Protein AF-0000000073519054 (afdb_homodimer)

Secondary structure (DSSP, 8-state):
----------------------------------------------------------PPPTT--EE--TT-HHHHHHHHHHH-HHHHHHHTEEEEESHHHHHHHHHHHHHTT--S-SEEEEEEETTPPPPHHHHTS---EEEE-HHHHHHHH--S--TT--EEEEEEPPTTEEETTT-----GGGSSS--SEEEEEES---HHHHHHHHHHHHHTT-SEEEE-TTPPPTTSHHHHHHHTTHHHHS-EEE--HHHHHHHHHHHT-EEEE--TT-TTS----S-HHHHHHTTTS-EEEEEEBTTTBS-HHHHHHHHHHHHHHHHHH-/----------------------------------------------------------PPPTT--EE--TT-HHHHHHHHHHH-HHHHHHHTEEEEESHHHHHHHHHHHHHTT--S-SEEEEEEETTPPPPHHHHTS---EEEE-HHHHHHHH--S--TT--EEEEEEPPTTEEETTT-----GGGSSS--SEEEEEES---HHHHHHHHHHHHHTT-SEEEE-TTPPPTTSHHHHHHHTTHHHHS-EEE--HHHHHHHHHHHT-EEEE--TT-TTS----S-HHHHHHTTTS-EEEEEEBTTTBS-HHHHHHHHHHHHHHHHHH-

Radius of gyration: 32.35 Å; Cα contacts (8 Å, |Δi|>4): 1082; chains: 2; bounding box: 119×84×102 Å

InterPro domains:
  IPR001537 tRNA/rRNA methyltransferase, SpoU type [PF00588] (194-314)
  IPR029026 tRNA (guanine-N1-)-methyltransferase, N-terminal [G3DSA:3.40.1280.10] (189-319)
  IPR029028 Alpha/beta knot methyltransferases [SSF75217] (193-315)
  IPR029064 Ribosomal protein eL30-like superfamily [G3DSA:3.30.1330.30] (66-170)
  IPR029064 Ribosomal protein eL30-like superfamily [SSF55315] (67-164)
  IPR051259 Ribosomal RNA Methyltransferase [PTHR43191] (44-315)

Sequence (652 aa):
RTKTECKTENTMWFSSSLTQSSPLSLYKPNLHSSQSLTLPTKTPTARNAAGCSSTTPFILPSHVNSITSTSNPFVKHCVKLRNSSSYRHSHGSVLLVGSTPIREMYSFQESKDEKASRIDCLLLHENSQVPEDFVESGIRIVRVSSLVMKKLCGVQSTESIDAVSLVKIPSTFLNLEDDHCLDSSKWFPSAFRILVLDGIQDPGNLGTLLRSAVAFGWDGAFLLPGCCDPFNDKALRASRGASFQLPMVSGRWSHLQSLVDGLKMKILAGDPGSKDRPVSCLTYELAHSLIDMKLCLVLGSEGGGISEEAREVAELSSQALLGDLLRTKTECKTENTMWFSSSLTQSSPLSLYKPNLHSSQSLTLPTKTPTARNAAGCSSTTPFILPSHVNSITSTSNPFVKHCVKLRNSSSYRHSHGSVLLVGSTPIREMYSFQESKDEKASRIDCLLLHENSQVPEDFVESGIRIVRVSSLVMKKLCGVQSTESIDAVSLVKIPSTFLNLEDDHCLDSSKWFPSAFRILVLDGIQDPGNLGTLLRSAVAFGWDGAFLLPGCCDPFNDKALRASRGASFQLPMVSGRWSHLQSLVDGLKMKILAGDPGSKDRPVSCLTYELAHSLIDMKLCLVLGSEGGGISEEAREVAELSSQALLGDLL

Structure (mmCIF, N/CA/C/O backbone):
data_AF-0000000073519054-model_v1
#
loop_
_entity.id
_entity.type
_entity.pdbx_description
1 polymer 'tRNA/rRNA methyltransferase SpoU type domain-containing protein'
#
loop_
_atom_site.group_PDB
_atom_site.id
_atom_site.type_symbol
_atom_site.label_atom_id
_atom_site.label_alt_id
_atom_site.label_comp_id
_atom_site.label_asym_id
_atom_site.label_entity_id
_atom_site.label_seq_id
_atom_site.pdbx_PDB_ins_code
_atom_site.Cartn_x
_atom_site.Cartn_y
_atom_site.Cartn_z
_atom_site.occupancy
_atom_site.B_iso_or_equiv
_atom_site.auth_seq_id
_atom_site.auth_comp_id
_atom_site.auth_asym_id
_atom_site.auth_atom_id
_atom_site.pdbx_PDB_model_num
ATOM 1 N N . ARG A 1 1 ? -23.438 38.25 -63.344 1 18.97 1 ARG A N 1
ATOM 2 C CA . ARG A 1 1 ? -24.172 38.969 -62.312 1 18.97 1 ARG A CA 1
ATOM 3 C C . ARG A 1 1 ? -24.984 38 -61.438 1 18.97 1 ARG A C 1
ATOM 5 O O . ARG A 1 1 ? -25.359 38.344 -60.344 1 18.97 1 ARG A O 1
ATOM 12 N N . THR A 1 2 ? -25.5 36.906 -62 1 19.11 2 THR A N 1
ATOM 13 C CA . THR A 1 2 ? -26.797 36.281 -61.75 1 19.11 2 THR A CA 1
ATOM 14 C C . THR A 1 2 ? -26.781 35.5 -60.438 1 19.11 2 THR A C 1
ATOM 16 O O . THR A 1 2 ? -25.922 34.625 -60.25 1 19.11 2 THR A O 1
ATOM 19 N N . LYS A 1 3 ? -27.531 35.969 -59.375 1 21.84 3 LYS A N 1
ATOM 20 C CA . LYS A 1 3 ? -27.875 36 -57.938 1 21.84 3 LYS A CA 1
ATOM 21 C C . LYS A 1 3 ? -28.531 34.688 -57.531 1 21.84 3 LYS A C 1
ATOM 23 O O . LYS A 1 3 ? -29.734 34.5 -57.656 1 21.84 3 LYS A O 1
ATOM 28 N N . THR A 1 4 ? -28.031 33.5 -57.969 1 22 4 THR A N 1
ATOM 29 C CA . THR A 1 4 ? -28.828 32.281 -57.906 1 22 4 THR A CA 1
ATOM 30 C C . THR A 1 4 ? -29.219 31.969 -56.469 1 22 4 THR A C 1
ATOM 32 O O . THR A 1 4 ? -28.359 31.859 -55.594 1 22 4 THR A O 1
ATOM 35 N N . GLU A 1 5 ? -30.484 32.125 -56.094 1 20.3 5 GLU A N 1
ATOM 36 C CA . GLU A 1 5 ? -31.422 32.156 -54.969 1 20.3 5 GLU A CA 1
ATOM 37 C C . GLU A 1 5 ? -31.312 30.891 -54.156 1 20.3 5 GLU A C 1
ATOM 39 O O . GLU A 1 5 ? -31 29.812 -54.688 1 20.3 5 GLU A O 1
ATOM 44 N N . CYS A 1 6 ? -31.266 31.016 -52.781 1 20.48 6 CYS A N 1
ATOM 45 C CA . CYS A 1 6 ? -31.047 30.469 -51.438 1 20.48 6 CYS A CA 1
ATOM 46 C C . CYS A 1 6 ? -32.156 29.484 -51.062 1 20.48 6 CYS A C 1
ATOM 48 O O . CYS A 1 6 ? -33.281 29.891 -50.812 1 20.48 6 CYS A O 1
ATOM 50 N N . LYS A 1 7 ? -32.312 28.344 -51.844 1 19.34 7 LYS A N 1
ATOM 51 C CA . LYS A 1 7 ? -33.438 27.438 -51.75 1 19.34 7 LYS A CA 1
ATOM 52 C C . LYS A 1 7 ? -33.656 26.953 -50.312 1 19.34 7 LYS A C 1
ATOM 54 O O . LYS A 1 7 ? -32.781 26.328 -49.719 1 19.34 7 LYS A O 1
ATOM 59 N N . THR A 1 8 ? -34.469 27.625 -49.469 1 19.45 8 THR A N 1
ATOM 60 C CA . THR A 1 8 ? -34.844 27.625 -48.062 1 19.45 8 THR A CA 1
ATOM 61 C C . THR A 1 8 ? -35.562 26.312 -47.688 1 19.45 8 THR A C 1
ATOM 63 O O . THR A 1 8 ? -36.062 26.172 -46.562 1 19.45 8 THR A O 1
ATOM 66 N N . GLU A 1 9 ? -35.438 25.234 -48.5 1 19.06 9 GLU A N 1
ATOM 67 C CA . GLU A 1 9 ? -36.531 24.266 -48.344 1 19.06 9 GLU A CA 1
ATOM 68 C C . GLU A 1 9 ? -36.625 23.75 -46.938 1 19.06 9 GLU A C 1
ATOM 70 O O . GLU A 1 9 ? -35.625 23.359 -46.312 1 19.06 9 GLU A O 1
ATOM 75 N N . ASN A 1 10 ? -37.719 24.109 -46.188 1 19.17 10 ASN A N 1
ATOM 76 C CA . ASN A 1 10 ? -38.375 24.016 -44.875 1 19.17 10 ASN A CA 1
ATOM 77 C C . ASN A 1 10 ? -38.594 22.562 -44.469 1 19.17 10 ASN A C 1
ATOM 79 O O . ASN A 1 10 ? -39.375 21.859 -45.094 1 19.17 10 ASN A O 1
ATOM 83 N N . THR A 1 11 ? -37.625 21.766 -44.094 1 18.67 11 THR A N 1
ATOM 84 C CA . THR A 1 11 ? -37.656 20.328 -43.781 1 18.67 11 THR A CA 1
ATOM 85 C C . THR A 1 11 ? -38.594 20.047 -42.625 1 18.67 11 THR A C 1
ATOM 87 O O . THR A 1 11 ? -38.312 20.422 -41.469 1 18.67 11 THR A O 1
ATOM 90 N N . MET A 1 12 ? -39.938 20.25 -42.812 1 19.62 12 MET A N 1
ATOM 91 C CA . MET A 1 12 ? -40.969 20.094 -41.781 1 19.62 12 MET A CA 1
ATOM 92 C C . MET A 1 12 ? -40.875 18.719 -41.156 1 19.62 12 MET A C 1
ATOM 94 O O . MET A 1 12 ? -40.875 17.688 -41.844 1 19.62 12 MET A O 1
ATOM 98 N N . TRP A 1 13 ? -40.344 18.656 -39.938 1 17.64 13 TRP A N 1
ATOM 99 C CA . TRP A 1 13 ? -40.031 17.578 -39 1 17.64 13 TRP A CA 1
ATOM 100 C C . TRP A 1 13 ? -41.25 16.719 -38.719 1 17.64 13 TRP A C 1
ATOM 102 O O . TRP A 1 13 ? -42.375 17.172 -38.875 1 17.64 13 TRP A O 1
ATOM 112 N N . PHE A 1 14 ? -41.031 15.531 -38.094 1 18.42 14 PHE A N 1
ATOM 113 C CA . PHE A 1 14 ? -41.438 14.133 -37.969 1 18.42 14 PHE A CA 1
ATOM 114 C C . PHE A 1 14 ? -42.531 13.984 -36.938 1 18.42 14 PHE A C 1
ATOM 116 O O . PHE A 1 14 ? -42.312 14.078 -35.719 1 18.42 14 PHE A O 1
ATOM 123 N N . SER A 1 15 ? -43.75 14.602 -37.031 1 19.83 15 SER A N 1
ATOM 124 C CA . SER A 1 15 ? -44.719 14.625 -35.938 1 19.83 15 SER A CA 1
ATOM 125 C C . SER A 1 15 ? -45.281 13.234 -35.656 1 19.83 15 SER A C 1
ATOM 127 O O . SER A 1 15 ? -46.188 12.781 -36.344 1 19.83 15 SER A O 1
ATOM 129 N N . SER A 1 16 ? -44.438 12.203 -35.562 1 18.16 16 SER A N 1
ATOM 130 C CA . SER A 1 16 ? -45.062 10.883 -35.562 1 18.16 16 SER A CA 1
ATOM 131 C C . SER A 1 16 ? -46.031 10.742 -34.406 1 18.16 16 SER A C 1
ATOM 133 O O . SER A 1 16 ? -45.844 11.359 -33.344 1 18.16 16 SER A O 1
ATOM 135 N N . SER A 1 17 ? -47.156 10.008 -34.531 1 20.03 17 SER A N 1
ATOM 136 C CA . SER A 1 17 ? -48.531 9.727 -34.125 1 20.03 17 SER A CA 1
ATOM 137 C C . SER A 1 17 ? -48.562 8.812 -32.906 1 20.03 17 SER A C 1
ATOM 139 O O . SER A 1 17 ? -49.594 8.188 -32.625 1 20.03 17 SER A O 1
ATOM 141 N N . LEU A 1 18 ? -47.781 8.984 -31.875 1 19.52 18 LEU A N 1
ATOM 142 C CA . LEU A 1 18 ? -47.75 7.879 -30.938 1 19.52 18 LEU A CA 1
ATOM 143 C C . LEU A 1 18 ? -49.125 7.645 -30.328 1 19.52 18 LEU A C 1
ATOM 145 O O . LEU A 1 18 ? -49.75 8.562 -29.766 1 19.52 18 LEU A O 1
ATOM 149 N N . THR A 1 19 ? -49.719 6.605 -30.75 1 17.44 19 THR A N 1
ATOM 150 C CA . THR A 1 19 ? -51.094 6.168 -30.594 1 17.44 19 THR A CA 1
ATOM 151 C C . THR A 1 19 ? -51.469 6.043 -29.125 1 17.44 19 THR A C 1
ATOM 153 O O . THR A 1 19 ? -52.406 6.684 -28.656 1 17.44 19 THR A O 1
ATOM 156 N N . GLN A 1 20 ? -51.844 4.797 -28.625 1 17.41 20 GLN A N 1
ATOM 157 C CA . GLN A 1 20 ? -53.219 4.387 -28.328 1 17.41 20 GLN A CA 1
ATOM 158 C C . GLN A 1 20 ? -53.469 4.387 -26.812 1 17.41 20 GLN A C 1
ATOM 160 O O . GLN A 1 20 ? -54.531 4.793 -26.359 1 17.41 20 GLN A O 1
ATOM 165 N N . SER A 1 21 ? -52.531 3.826 -25.984 1 19.16 21 SER A N 1
ATOM 166 C CA . SER A 1 21 ? -53.062 2.768 -25.125 1 19.16 21 SER A CA 1
ATOM 167 C C . SER A 1 21 ? -53.969 3.338 -24.047 1 19.16 21 SER A C 1
ATOM 169 O O . SER A 1 21 ? -53.875 4.516 -23.703 1 19.16 21 SER A O 1
ATOM 171 N N . SER A 1 22 ? -54.75 2.352 -23.406 1 19.61 22 SER A N 1
ATOM 172 C CA . SER A 1 22 ? -56.062 2.182 -22.781 1 19.61 22 SER A CA 1
ATOM 173 C C . SER A 1 22 ? -56.094 2.82 -21.406 1 19.61 22 SER A C 1
ATOM 175 O O . SER A 1 22 ? -55.062 3.035 -20.781 1 19.61 22 SER A O 1
ATOM 177 N N . PRO A 1 23 ? -57.344 2.932 -20.859 1 19.69 23 PRO A N 1
ATOM 178 C CA . PRO A 1 23 ? -58.062 3.84 -19.969 1 19.69 23 PRO A CA 1
ATOM 179 C C . PRO A 1 23 ? -57.812 3.533 -18.484 1 19.69 23 PRO A C 1
ATOM 181 O O . PRO A 1 23 ? -58.438 4.148 -17.625 1 19.69 23 PRO A O 1
ATOM 184 N N . LEU A 1 24 ? -56.719 2.82 -18.109 1 20.47 24 LEU A N 1
ATOM 185 C CA . LEU A 1 24 ? -57 2.045 -16.906 1 20.47 24 LEU A CA 1
ATOM 186 C C . LEU A 1 24 ? -57.5 2.949 -15.781 1 20.47 24 LEU A C 1
ATOM 188 O O . LEU A 1 24 ? -57 4.051 -15.594 1 20.47 24 LEU A O 1
ATOM 192 N N . SER A 1 25 ? -58.719 2.613 -15.305 1 19.31 25 SER A N 1
ATOM 193 C CA . SER A 1 25 ? -59.688 3.182 -14.383 1 19.31 25 SER A CA 1
ATOM 194 C C . SER A 1 25 ? -59.094 3.432 -13.016 1 19.31 25 SER A C 1
ATOM 196 O O . SER A 1 25 ? -58.438 2.549 -12.445 1 19.31 25 SER A O 1
ATOM 198 N N . LEU A 1 26 ? -58.906 4.648 -12.641 1 19.14 26 LEU A N 1
ATOM 199 C CA . LEU A 1 26 ? -58.312 5.316 -11.477 1 19.14 26 LEU A CA 1
ATOM 200 C C . LEU A 1 26 ? -59.094 4.949 -10.203 1 19.14 26 LEU A C 1
ATOM 202 O O . LEU A 1 26 ? -60.281 5.234 -10.086 1 19.14 26 LEU A O 1
ATOM 206 N N . TYR A 1 27 ? -58.75 3.723 -9.711 1 19.42 27 TYR A N 1
ATOM 207 C CA . TYR A 1 27 ? -59.344 3.215 -8.477 1 19.42 27 TYR A CA 1
ATOM 208 C C . TYR A 1 27 ? -59.469 4.32 -7.434 1 19.42 27 TYR A C 1
ATOM 210 O O . TYR A 1 27 ? -58.719 5.297 -7.469 1 19.42 27 TYR A O 1
ATOM 218 N N . LYS A 1 28 ? -60.5 3.982 -6.516 1 19.34 28 LYS A N 1
ATOM 219 C CA . LYS A 1 28 ? -61.375 4.617 -5.535 1 19.34 28 LYS A CA 1
ATOM 220 C C . LYS A 1 28 ? -60.562 5.211 -4.383 1 19.34 28 LYS A C 1
ATOM 222 O O . LYS A 1 28 ? -59.812 4.504 -3.717 1 19.34 28 LYS A O 1
ATOM 227 N N . PRO A 1 29 ? -60.344 6.453 -4.324 1 20.53 29 PRO A N 1
ATOM 228 C CA . PRO A 1 29 ? -59.531 7.148 -3.332 1 20.53 29 PRO A CA 1
ATOM 229 C C . PRO A 1 29 ? -60.125 7.09 -1.927 1 20.53 29 PRO A C 1
ATOM 231 O O . PRO A 1 29 ? -59.594 7.715 -1.003 1 20.53 29 PRO A O 1
ATOM 234 N N . ASN A 1 30 ? -60.812 5.883 -1.589 1 20.25 30 ASN A N 1
ATOM 235 C CA . ASN A 1 30 ? -61.625 6.234 -0.426 1 20.25 30 ASN A CA 1
ATOM 236 C C . ASN A 1 30 ? -60.781 6.941 0.64 1 20.25 30 ASN A C 1
ATOM 238 O O . ASN A 1 30 ? -59.656 6.539 0.917 1 20.25 30 ASN A O 1
ATOM 242 N N . LEU A 1 31 ? -61.25 8.109 1.009 1 21.56 31 LEU A N 1
ATOM 243 C CA . LEU A 1 31 ? -60.812 9.234 1.831 1 21.56 31 LEU A CA 1
ATOM 244 C C . LEU A 1 31 ? -60.75 8.836 3.303 1 21.56 31 LEU A C 1
ATOM 246 O O . LEU A 1 31 ? -61.656 9.156 4.07 1 21.56 31 LEU A O 1
ATOM 250 N N . HIS A 1 32 ? -60.5 7.496 3.627 1 20.72 32 HIS A N 1
ATOM 251 C CA . HIS A 1 32 ? -60.812 7.34 5.043 1 20.72 32 HIS A CA 1
ATOM 252 C C . HIS A 1 32 ? -60.188 8.469 5.867 1 20.72 32 HIS A C 1
ATOM 254 O O . HIS A 1 32 ? -59.219 9.086 5.457 1 20.72 32 HIS A O 1
ATOM 260 N N . SER A 1 33 ? -60.969 8.797 6.965 1 21 33 SER A N 1
ATOM 261 C CA . SER A 1 33 ? -61.062 9.82 7.996 1 21 33 SER A CA 1
ATOM 262 C C . SER A 1 33 ? -59.781 9.945 8.773 1 21 33 SER A C 1
ATOM 264 O O . SER A 1 33 ? -59.156 8.945 9.109 1 21 33 SER A O 1
ATOM 266 N N . SER A 1 34 ? -59.094 11.016 8.602 1 21.97 34 SER A N 1
ATOM 267 C CA . SER A 1 34 ? -57.844 11.547 9.117 1 21.97 34 SER A CA 1
ATOM 268 C C . SER A 1 34 ? -57.875 11.641 10.641 1 21.97 34 SER A C 1
ATOM 270 O O . SER A 1 34 ? -58.469 12.562 11.203 1 21.97 34 SER A O 1
ATOM 272 N N . GLN A 1 35 ? -58.406 10.492 11.32 1 21.88 35 GLN A N 1
ATOM 273 C CA . GLN A 1 35 ? -58.438 10.797 12.742 1 21.88 35 GLN A CA 1
ATOM 274 C C . GLN A 1 35 ? -57.125 11.422 13.203 1 21.88 35 GLN A C 1
ATOM 276 O O . GLN A 1 35 ? -56.031 10.922 12.859 1 21.88 35 GLN A O 1
ATOM 281 N N . SER A 1 36 ? -57.219 12.68 13.469 1 21.56 36 SER A N 1
ATOM 282 C CA . SER A 1 36 ? -56.219 13.641 13.906 1 21.56 36 SER A CA 1
ATOM 283 C C . SER A 1 36 ? -55.5 13.164 15.172 1 21.56 36 SER A C 1
ATOM 285 O O . SER A 1 36 ? -56.125 13.125 16.25 1 21.56 36 SER A O 1
ATOM 287 N N . LEU A 1 37 ? -55.062 11.867 15.164 1 23.44 37 LEU A N 1
ATOM 288 C CA . LEU A 1 37 ? -54.469 11.523 16.453 1 23.44 37 LEU A CA 1
ATOM 289 C C . LEU A 1 37 ? -53.5 12.602 16.906 1 23.44 37 LEU A C 1
ATOM 291 O O . LEU A 1 37 ? -52.562 12.961 16.156 1 23.44 37 LEU A O 1
ATOM 295 N N . THR A 1 38 ? -54.031 13.461 17.719 1 22.7 38 THR A N 1
ATOM 296 C CA . THR A 1 38 ? -53.312 14.539 18.391 1 22.7 38 THR A CA 1
ATOM 297 C C . THR A 1 38 ? -52.094 14 19.141 1 22.7 38 THR A C 1
ATOM 299 O O . THR A 1 38 ? -52.25 13.281 20.141 1 22.7 38 THR A O 1
ATOM 302 N N . LEU A 1 39 ? -51.281 13.281 18.469 1 25.09 39 LEU A N 1
ATOM 303 C CA . LEU A 1 39 ? -50.188 12.805 19.328 1 25.09 39 LEU A CA 1
ATOM 304 C C . LEU A 1 39 ? -49.594 13.945 20.141 1 25.09 39 LEU A C 1
ATOM 306 O O . LEU A 1 39 ? -49.375 15.031 19.609 1 25.09 39 LEU A O 1
ATOM 310 N N . PRO A 1 40 ? -49.812 13.906 21.469 1 24.89 40 PRO A N 1
ATOM 311 C CA . PRO A 1 40 ? -49.25 14.977 22.297 1 24.89 40 PRO A CA 1
ATOM 312 C C . PRO A 1 40 ? -47.781 15.219 22.016 1 24.89 40 PRO A C 1
ATOM 314 O O . PRO A 1 40 ? -47.062 14.281 21.656 1 24.89 40 PRO A O 1
ATOM 317 N N . THR A 1 41 ? -47.531 16.328 21.375 1 22.94 41 THR A N 1
ATOM 318 C CA . THR A 1 41 ? -46.188 16.797 21.078 1 22.94 41 THR A CA 1
ATOM 319 C C . THR A 1 41 ? -45.281 16.75 22.312 1 22.94 41 THR A C 1
ATOM 321 O O . THR A 1 41 ? -45.469 17.547 23.25 1 22.94 41 THR A O 1
ATOM 324 N N . LYS A 1 42 ? -45.125 15.57 22.938 1 27.86 42 LYS A N 1
ATOM 325 C CA . LYS A 1 42 ? -44.156 15.695 24.016 1 27.86 42 LYS A CA 1
ATOM 326 C C . LYS A 1 42 ? -42.969 16.547 23.578 1 27.86 42 LYS A C 1
ATOM 328 O O . LYS A 1 42 ? -42.344 16.281 22.531 1 27.86 42 LYS A O 1
ATOM 333 N N . THR A 1 43 ? -43 17.766 23.922 1 23.64 43 THR A N 1
ATOM 334 C CA . THR A 1 43 ? -41.906 18.688 23.703 1 23.64 43 THR A CA 1
ATOM 335 C C . THR A 1 43 ? -40.562 18.016 24.016 1 23.64 43 THR A C 1
ATOM 337 O O . THR A 1 43 ? -40.375 17.469 25.109 1 23.64 43 THR A O 1
ATOM 340 N N . PRO A 1 44 ? -39.938 17.375 22.969 1 28.08 44 PRO A N 1
ATOM 341 C CA . PRO A 1 44 ? -38.656 16.812 23.391 1 28.08 44 PRO A CA 1
ATOM 342 C C . PRO A 1 44 ? -37.875 17.719 24.328 1 28.08 44 PRO A C 1
ATOM 344 O O . PRO A 1 44 ? -37.875 18.938 24.156 1 28.08 44 PRO A O 1
ATOM 347 N N . THR A 1 45 ? -38.031 17.469 25.594 1 28.73 45 THR A N 1
ATOM 348 C CA . THR A 1 45 ? -37.094 18.188 26.469 1 28.73 45 THR A CA 1
ATOM 349 C C . THR A 1 45 ? -35.719 18.281 25.844 1 28.73 45 THR A C 1
ATOM 351 O O . THR A 1 45 ? -35.219 17.297 25.266 1 28.73 45 THR A O 1
ATOM 354 N N . ALA A 1 46 ? -35.25 19.469 25.656 1 23.8 46 ALA A N 1
ATOM 355 C CA . ALA A 1 46 ? -33.906 19.797 25.172 1 23.8 46 ALA A CA 1
ATOM 356 C C . ALA A 1 46 ? -32.875 18.812 25.719 1 23.8 46 ALA A C 1
ATOM 358 O O . ALA A 1 46 ? -32.688 18.719 26.938 1 23.8 46 ALA A O 1
ATOM 359 N N . ARG A 1 47 ? -32.844 17.578 25.234 1 29.08 47 ARG A N 1
ATOM 360 C CA . ARG A 1 47 ? -31.625 16.891 25.578 1 29.08 47 ARG A CA 1
ATOM 361 C C . ARG A 1 47 ? -30.453 17.859 25.719 1 29.08 47 ARG A C 1
ATOM 363 O O . ARG A 1 47 ? -30.266 18.734 24.875 1 29.08 47 ARG A O 1
ATOM 370 N N . ASN A 1 48 ? -30.125 18.188 26.891 1 26.02 48 ASN A N 1
ATOM 371 C CA . ASN A 1 48 ? -28.906 18.922 27.203 1 26.02 48 ASN A CA 1
ATOM 372 C C . ASN A 1 48 ? -27.797 18.609 26.219 1 26.02 48 ASN A C 1
ATOM 374 O O . ASN A 1 48 ? -27.516 17.438 25.938 1 26.02 48 ASN A O 1
ATOM 378 N N . ALA A 1 49 ? -27.594 19.453 25.172 1 29.38 49 ALA A N 1
ATOM 379 C CA . ALA A 1 49 ? -26.359 19.469 24.406 1 29.38 49 ALA A CA 1
ATOM 380 C C . ALA A 1 49 ? -25.172 18.984 25.25 1 29.38 49 ALA A C 1
ATOM 382 O O . ALA A 1 49 ? -24.891 19.547 26.297 1 29.38 49 ALA A O 1
ATOM 383 N N . ALA A 1 50 ? -24.984 17.719 25.328 1 34.16 50 ALA A N 1
ATOM 384 C CA . ALA A 1 50 ? -23.672 17.281 25.812 1 34.16 50 ALA A CA 1
ATOM 385 C C . ALA A 1 50 ? -22.609 18.344 25.594 1 34.16 50 ALA A C 1
ATOM 387 O O . ALA A 1 50 ? -22.562 18.953 24.516 1 34.16 50 ALA A O 1
ATOM 388 N N . GLY A 1 51 ? -22.234 19.062 26.609 1 30.41 51 GLY A N 1
ATOM 389 C CA . GLY A 1 51 ? -21.109 19.984 26.641 1 30.41 51 GLY A CA 1
ATOM 390 C C . GLY A 1 51 ? -20.031 19.609 25.641 1 30.41 51 GLY A C 1
ATOM 391 O O . GLY A 1 51 ? -19.531 18.484 25.641 1 30.41 51 GLY A O 1
ATOM 392 N N . CYS A 1 52 ? -20.172 20.016 24.422 1 34.28 52 CYS A N 1
ATOM 393 C CA . CYS A 1 52 ? -18.922 20.109 23.688 1 34.28 52 CYS A CA 1
ATOM 394 C C . CYS A 1 52 ? -17.766 20.422 24.625 1 34.28 52 CYS A C 1
ATOM 396 O O . CYS A 1 52 ? -17.672 21.531 25.156 1 34.28 52 CYS A O 1
ATOM 398 N N . SER A 1 53 ? -17.562 19.688 25.688 1 36.5 53 SER A N 1
ATOM 399 C CA . SER A 1 53 ? -16.312 20 26.359 1 36.5 53 SER A CA 1
ATOM 400 C C . SER A 1 53 ? -15.297 20.594 25.391 1 36.5 53 SER A C 1
ATOM 402 O O . SER A 1 53 ? -14.875 19.938 24.438 1 36.5 53 SER A O 1
ATOM 404 N N . SER A 1 54 ? -15.484 21.781 24.938 1 41.53 54 SER A N 1
ATOM 405 C CA . SER A 1 54 ? -14.414 22.562 24.297 1 41.53 54 SER A CA 1
ATOM 406 C C . SER A 1 54 ? -13.047 22.172 24.859 1 41.53 54 SER A C 1
ATOM 408 O O . SER A 1 54 ? -12.695 22.547 25.984 1 41.53 54 SER A O 1
ATOM 410 N N . THR A 1 55 ? -12.68 21 24.812 1 50.41 55 THR A N 1
ATOM 411 C CA . THR A 1 55 ? -11.328 20.688 25.266 1 50.41 55 THR A CA 1
ATOM 412 C C . THR A 1 55 ? -10.359 21.797 24.891 1 50.41 55 THR A C 1
ATOM 414 O O . THR A 1 55 ? -10.242 22.141 23.703 1 50.41 55 THR A O 1
ATOM 417 N N . THR A 1 56 ? -10.164 22.75 25.766 1 53.06 56 THR A N 1
ATOM 418 C CA . THR A 1 56 ? -9.148 23.797 25.688 1 53.06 56 THR A CA 1
ATOM 419 C C . THR A 1 56 ? -7.883 23.266 25.016 1 53.06 56 THR A C 1
ATOM 421 O O . THR A 1 56 ? -7.395 22.188 25.375 1 53.06 56 THR A O 1
ATOM 424 N N . PRO A 1 57 ? -7.562 23.859 23.828 1 64.31 57 PRO A N 1
ATOM 425 C CA . PRO A 1 57 ? -6.289 23.484 23.219 1 64.31 57 PRO A CA 1
ATOM 426 C C . PRO A 1 57 ? -5.129 23.484 24.203 1 64.31 57 PRO A C 1
ATOM 428 O O . PRO A 1 57 ? -5.035 24.391 25.047 1 64.31 57 PRO A O 1
ATOM 431 N N . PHE A 1 58 ? -4.703 22.344 24.578 1 75.19 58 PHE A N 1
ATOM 432 C CA . PHE A 1 58 ? -3.494 22.281 25.391 1 75.19 58 PHE A CA 1
ATOM 433 C C . PHE A 1 58 ? -2.338 22.984 24.688 1 75.19 58 PHE A C 1
ATOM 435 O O . PHE A 1 58 ? -1.924 22.578 23.609 1 75.19 58 PHE A O 1
ATOM 442 N N . ILE A 1 59 ? -2.109 24.172 25.062 1 74.94 59 ILE A N 1
ATOM 443 C CA . ILE A 1 59 ? -1.031 24.953 24.453 1 74.94 59 ILE A CA 1
ATOM 444 C C . ILE A 1 59 ? 0.173 24.969 25.391 1 74.94 59 ILE A C 1
ATOM 446 O O . ILE A 1 59 ? 0.03 25.234 26.594 1 74.94 59 ILE A O 1
ATOM 450 N N . LEU A 1 60 ? 1.246 24.547 24.906 1 84.25 60 LEU A N 1
ATOM 451 C CA . LEU A 1 60 ? 2.496 24.688 25.641 1 84.25 60 LEU A CA 1
ATOM 452 C C . LEU A 1 60 ? 2.861 26.156 25.812 1 84.25 60 LEU A C 1
ATOM 454 O O . LEU A 1 60 ? 2.93 26.906 24.828 1 84.25 60 LEU A O 1
ATOM 458 N N . PRO A 1 61 ? 3.094 26.547 27.031 1 84.38 61 PRO A N 1
ATOM 459 C CA . PRO A 1 61 ? 3.447 27.953 27.234 1 84.38 61 PRO A CA 1
ATOM 460 C C . PRO A 1 61 ? 4.641 28.391 26.375 1 84.38 61 PRO A C 1
ATOM 462 O O . PRO A 1 61 ? 5.574 27.609 26.172 1 84.38 61 PRO A O 1
ATOM 465 N N . SER A 1 62 ? 4.609 29.609 25.875 1 84.31 62 SER A N 1
ATOM 466 C CA . SER A 1 62 ? 5.566 30.125 24.906 1 84.31 62 SER A CA 1
ATOM 467 C C . SER A 1 62 ? 6.977 30.172 25.484 1 84.31 62 SER A C 1
ATOM 469 O O . SER A 1 62 ? 7.961 30.109 24.75 1 84.31 62 SER A O 1
ATOM 471 N N . HIS A 1 63 ? 7.086 30.188 26.797 1 86.81 63 HIS A N 1
ATOM 472 C CA . HIS A 1 63 ? 8.398 30.359 27.422 1 86.81 63 HIS A CA 1
ATOM 473 C C . HIS A 1 63 ? 9.102 29 27.594 1 86.81 63 HIS A C 1
ATOM 475 O O . HIS A 1 63 ? 10.297 28.953 27.859 1 86.81 63 HIS A O 1
ATOM 481 N N . VAL A 1 64 ? 8.398 27.953 27.422 1 89.5 64 VAL A N 1
ATOM 482 C CA . VAL A 1 64 ? 8.984 26.641 27.609 1 89.5 64 VAL A CA 1
ATOM 483 C C . VAL A 1 64 ? 9.805 26.25 26.375 1 89.5 64 VAL A C 1
ATOM 485 O O . VAL A 1 64 ? 9.258 26.109 25.281 1 89.5 64 VAL A O 1
ATOM 488 N N . ASN A 1 65 ? 11.094 26.031 26.609 1 92.38 65 ASN A N 1
ATOM 489 C CA . ASN A 1 65 ? 11.969 25.703 25.484 1 92.38 65 ASN A CA 1
ATOM 490 C C . ASN A 1 65 ? 12.578 24.312 25.641 1 92.38 65 ASN A C 1
ATOM 492 O O . ASN A 1 65 ? 13.258 23.828 24.734 1 92.38 65 ASN A O 1
ATOM 496 N N . SER A 1 66 ? 12.328 23.75 26.844 1 95 66 SER A N 1
ATOM 497 C CA . SER A 1 66 ? 12.852 22.406 27.078 1 95 66 SER A CA 1
ATOM 498 C C . SER A 1 66 ? 11.953 21.625 28.031 1 95 66 SER A C 1
ATOM 500 O O . SER A 1 66 ? 11.336 22.203 28.938 1 95 66 SER A O 1
ATOM 502 N N . ILE A 1 67 ? 11.852 20.375 27.766 1 95.94 67 ILE A N 1
ATOM 503 C CA . ILE A 1 67 ? 11.094 19.469 28.625 1 95.94 67 ILE A CA 1
ATOM 504 C C . ILE A 1 67 ? 11.93 18.234 28.938 1 95.94 67 ILE A C 1
ATOM 506 O O . ILE A 1 67 ? 12.375 17.531 28.031 1 95.94 67 ILE A O 1
ATOM 510 N N . THR A 1 68 ? 12.125 17.906 30.203 1 95.06 68 THR A N 1
ATOM 511 C CA . THR A 1 68 ? 12.977 16.781 30.578 1 95.06 68 THR A CA 1
ATOM 512 C C . THR A 1 68 ? 12.188 15.734 31.359 1 95.06 68 THR A C 1
ATOM 514 O O . THR A 1 68 ? 12.641 14.594 31.5 1 95.06 68 THR A O 1
ATOM 517 N N . SER A 1 69 ? 11.039 16.109 31.797 1 94.38 69 SER A N 1
ATOM 518 C CA . SER A 1 69 ? 10.266 15.203 32.656 1 94.38 69 SER A CA 1
ATOM 519 C C . SER A 1 69 ? 9.164 14.523 31.844 1 94.38 69 SER A C 1
ATOM 521 O O . SER A 1 69 ? 8.383 15.188 31.156 1 94.38 69 SER A O 1
ATOM 523 N N . THR A 1 70 ? 9.039 13.172 32.031 1 93.75 70 THR A N 1
ATOM 524 C CA . THR A 1 70 ? 8 12.398 31.375 1 93.75 70 THR A CA 1
ATOM 525 C C . THR A 1 70 ? 6.637 12.672 32 1 93.75 70 THR A C 1
ATOM 527 O O . THR A 1 70 ? 5.602 12.336 31.422 1 93.75 70 THR A O 1
ATOM 530 N N . SER A 1 71 ? 6.637 13.281 33.156 1 93.88 71 SER A N 1
ATOM 531 C CA . SER A 1 71 ? 5.391 13.547 33.875 1 93.88 71 SER A CA 1
ATOM 532 C C . SER A 1 71 ? 4.816 14.906 33.5 1 93.88 71 SER A C 1
ATOM 534 O O . SER A 1 71 ? 3.723 15.273 33.938 1 93.88 71 SER A O 1
ATOM 536 N N . ASN A 1 72 ? 5.566 15.648 32.719 1 93.94 72 ASN A N 1
ATOM 537 C CA . ASN A 1 72 ? 5.074 16.938 32.219 1 93.94 72 ASN A CA 1
ATOM 538 C C . ASN A 1 72 ? 3.707 16.797 31.562 1 93.94 72 ASN A C 1
ATOM 540 O O . ASN A 1 72 ? 3.494 15.891 30.75 1 93.94 72 ASN A O 1
ATOM 544 N N . PRO A 1 73 ? 2.744 17.672 31.891 1 94.38 73 PRO A N 1
ATOM 545 C CA . PRO A 1 73 ? 1.39 17.562 31.344 1 94.38 73 PRO A CA 1
ATOM 546 C C . PRO A 1 73 ? 1.364 17.609 29.828 1 94.38 73 PRO A C 1
ATOM 548 O O . PRO A 1 73 ? 0.526 16.969 29.188 1 94.38 73 PRO A O 1
ATOM 551 N N . PHE A 1 74 ? 2.223 18.391 29.328 1 95.25 74 PHE A N 1
ATOM 552 C CA . PHE A 1 74 ? 2.283 18.484 27.875 1 95.25 74 PHE A CA 1
ATOM 553 C C . PHE A 1 74 ? 2.715 17.156 27.266 1 95.25 74 PHE A C 1
ATOM 555 O O . PHE A 1 74 ? 2.189 16.734 26.234 1 95.25 74 PHE A O 1
ATOM 562 N N . VAL A 1 75 ? 3.664 16.484 27.891 1 95.81 75 VAL A N 1
ATOM 563 C CA . VAL A 1 75 ? 4.121 15.172 27.438 1 95.81 75 VAL A CA 1
ATOM 564 C C . VAL A 1 75 ? 2.971 14.164 27.516 1 95.81 75 VAL A C 1
ATOM 566 O O . VAL A 1 75 ? 2.748 13.398 26.578 1 95.81 75 VAL A O 1
ATOM 569 N N . LYS A 1 76 ? 2.244 14.219 28.531 1 95.81 76 LYS A N 1
ATOM 570 C CA . LYS A 1 76 ? 1.089 13.344 28.703 1 95.81 76 LYS A CA 1
ATOM 571 C C . LYS A 1 76 ? 0.043 13.609 27.625 1 95.81 76 LYS A C 1
ATOM 573 O O . LYS A 1 76 ? -0.555 12.672 27.078 1 95.81 76 LYS A O 1
ATOM 578 N N . HIS A 1 77 ? -0.18 14.906 27.422 1 96.25 77 HIS A N 1
ATOM 579 C CA . HIS A 1 77 ? -1.077 15.32 26.344 1 96.25 77 HIS A CA 1
ATOM 580 C C . HIS A 1 77 ? -0.654 14.711 25.016 1 96.25 77 HIS A C 1
ATOM 582 O O . HIS A 1 77 ? -1.47 14.109 24.312 1 96.25 77 HIS A O 1
ATOM 588 N N . CYS A 1 78 ? 0.606 14.758 24.703 1 96.25 78 CYS A N 1
ATOM 589 C CA . CYS A 1 78 ? 1.144 14.258 23.453 1 96.25 78 CYS A CA 1
ATOM 590 C C . CYS A 1 78 ? 0.987 12.742 23.344 1 96.25 78 CYS A C 1
ATOM 592 O O . CYS A 1 78 ? 0.598 12.227 22.297 1 96.25 78 CYS A O 1
ATOM 594 N N . VAL A 1 79 ? 1.275 12.094 24.391 1 96.06 79 VAL A N 1
ATOM 595 C CA . VAL A 1 79 ? 1.165 10.641 24.422 1 96.06 79 VAL A CA 1
ATOM 596 C C . VAL A 1 79 ? -0.291 10.227 24.219 1 96.06 79 VAL A C 1
ATOM 598 O O . VAL A 1 79 ? -0.575 9.266 23.5 1 96.06 79 VAL A O 1
ATOM 601 N N . LYS A 1 80 ? -1.178 10.984 24.828 1 96.12 80 LYS A N 1
ATOM 602 C CA . LYS A 1 80 ? -2.6 10.688 24.688 1 96.12 80 LYS A CA 1
ATOM 603 C C . LYS A 1 80 ? -3.059 10.906 23.25 1 96.12 80 LYS A C 1
ATOM 605 O O . LYS A 1 80 ? -3.865 10.141 22.719 1 96.12 80 LYS A O 1
ATOM 610 N N . LEU A 1 81 ? -2.578 11.977 22.625 1 96.44 81 LEU A N 1
ATOM 611 C CA . LEU A 1 81 ? -2.865 12.219 21.219 1 96.44 81 LEU A CA 1
ATOM 612 C C . LEU A 1 81 ? -2.428 11.031 20.359 1 96.44 81 LEU A C 1
ATOM 614 O O . LEU A 1 81 ? -3.125 10.648 19.422 1 96.44 81 LEU A O 1
ATOM 618 N N . ARG A 1 82 ? -1.344 10.406 20.672 1 95.44 82 ARG A N 1
ATOM 619 C CA . ARG A 1 82 ? -0.79 9.297 19.906 1 95.44 82 ARG A CA 1
ATOM 620 C C . ARG A 1 82 ? -1.607 8.031 20.109 1 95.44 82 ARG A C 1
ATOM 622 O O . ARG A 1 82 ? -1.86 7.289 19.156 1 95.44 82 ARG A O 1
ATOM 629 N N . ASN A 1 83 ? -2.135 7.855 21.297 1 94.94 83 ASN A N 1
ATOM 630 C CA . ASN A 1 83 ? -2.719 6.57 21.672 1 94.94 83 ASN A CA 1
ATOM 631 C C . ASN A 1 83 ? -4.227 6.551 21.438 1 94.94 83 ASN A C 1
ATOM 633 O O . ASN A 1 83 ? -4.816 5.484 21.234 1 94.94 83 ASN A O 1
ATOM 637 N N . SER A 1 84 ? -4.855 7.75 21.453 1 95.88 84 SER A N 1
ATOM 638 C CA . SER A 1 84 ? -6.312 7.781 21.438 1 95.88 84 SER A CA 1
ATOM 639 C C . SER A 1 84 ? -6.832 8.516 20.203 1 95.88 84 SER A C 1
ATOM 641 O O . SER A 1 84 ? -6.648 9.727 20.062 1 95.88 84 SER A O 1
ATOM 643 N N . SER A 1 85 ? -7.527 7.777 19.406 1 95.19 85 SER A N 1
ATOM 644 C CA . SER A 1 85 ? -8.125 8.359 18.219 1 95.19 85 SER A CA 1
ATOM 645 C C . SER A 1 85 ? -9.148 9.43 18.578 1 95.19 85 SER A C 1
ATOM 647 O O . SER A 1 85 ? -9.125 10.531 18.031 1 95.19 85 SER A O 1
ATOM 649 N N . SER A 1 86 ? -10.023 9.117 19.5 1 94.56 86 SER A N 1
ATOM 650 C CA . SER A 1 86 ? -11.062 10.062 19.906 1 94.56 86 SER A CA 1
ATOM 651 C C . SER A 1 86 ? -10.453 11.352 20.438 1 94.56 86 SER A C 1
ATOM 653 O O . SER A 1 86 ? -10.93 12.445 20.125 1 94.56 86 SER A O 1
ATOM 655 N N . TYR A 1 87 ? -9.414 11.234 21.266 1 95.88 87 TYR A N 1
ATOM 656 C CA . TYR A 1 87 ? -8.734 12.398 21.828 1 95.88 87 TYR A CA 1
ATOM 657 C C . TYR A 1 87 ? -8.102 13.25 20.734 1 95.88 87 TYR A C 1
ATOM 659 O O . TYR A 1 87 ? -8.234 14.469 20.734 1 95.88 87 TYR A O 1
ATOM 667 N N . ARG A 1 88 ? -7.5 12.664 19.766 1 94.88 88 ARG A N 1
ATOM 668 C CA . ARG A 1 88 ? -6.855 13.328 18.641 1 94.88 88 ARG A CA 1
ATOM 669 C C . ARG A 1 88 ? -7.863 14.141 17.828 1 94.88 88 ARG A C 1
ATOM 671 O O . ARG A 1 88 ? -7.613 15.297 17.5 1 94.88 88 ARG A O 1
ATOM 678 N N . HIS A 1 89 ? -8.945 13.562 17.562 1 93.75 89 HIS A N 1
ATOM 679 C CA . HIS A 1 89 ? -9.945 14.219 16.734 1 93.75 89 HIS A CA 1
ATOM 680 C C . HIS A 1 89 ? -10.664 15.32 17.516 1 93.75 89 HIS A C 1
ATOM 682 O O . HIS A 1 89 ? -10.984 16.375 16.953 1 93.75 89 HIS A O 1
ATOM 688 N N . SER A 1 90 ? -10.93 15.07 18.797 1 93.94 90 SER A N 1
ATOM 689 C CA . SER A 1 90 ? -11.555 16.109 19.625 1 93.94 90 SER A CA 1
ATOM 690 C C . SER A 1 90 ? -10.672 17.344 19.734 1 93.94 90 SER A C 1
ATOM 692 O O . SER A 1 90 ? -11.172 18.469 19.781 1 93.94 90 SER A O 1
ATOM 694 N N . HIS A 1 91 ? -9.367 17.172 19.688 1 94.12 91 HIS A N 1
ATOM 695 C CA . HIS A 1 91 ? -8.422 18.266 19.828 1 94.12 91 HIS A CA 1
ATOM 696 C C . HIS A 1 91 ? -7.988 18.797 18.469 1 94.12 91 HIS A C 1
ATOM 698 O O . HIS A 1 91 ? -7.379 19.859 18.375 1 94.12 91 HIS A O 1
ATOM 704 N N . GLY A 1 92 ? -8.227 18.016 17.422 1 94 92 GLY A N 1
ATOM 705 C CA . GLY A 1 92 ? -7.844 18.406 16.078 1 94 92 GLY A CA 1
ATOM 706 C C . GLY A 1 92 ? -6.344 18.438 15.867 1 94 92 GLY A C 1
ATOM 707 O O . GLY A 1 92 ? -5.84 19.234 15.078 1 94 92 GLY A O 1
ATOM 708 N N . SER A 1 93 ? -5.617 17.594 16.719 1 95.38 93 SER A N 1
ATOM 709 C CA . SER A 1 93 ? -4.16 17.594 16.656 1 95.38 93 SER A CA 1
ATOM 710 C C . SER A 1 93 ? -3.611 16.172 16.609 1 95.38 93 SER A C 1
ATOM 712 O O . SER A 1 93 ? -4.27 15.227 17.062 1 95.38 93 SER A O 1
ATOM 714 N N . VAL A 1 94 ? -2.402 16.125 16.016 1 95.75 94 VAL A N 1
ATOM 715 C CA . VAL A 1 94 ? -1.743 14.836 15.828 1 95.75 94 VAL A CA 1
ATOM 716 C C . VAL A 1 94 ? -0.272 14.945 16.219 1 95.75 94 VAL A C 1
ATOM 718 O O . VAL A 1 94 ? 0.362 15.977 15.992 1 95.75 94 VAL A O 1
ATOM 721 N N . LEU A 1 95 ? 0.21 13.859 16.844 1 95.5 95 LEU A N 1
ATOM 722 C CA . LEU A 1 95 ? 1.644 13.758 17.094 1 95.5 95 LEU A CA 1
ATOM 723 C C . LEU A 1 95 ? 2.344 13.031 15.953 1 95.5 95 LEU A C 1
ATOM 725 O O . LEU A 1 95 ? 2.109 11.844 15.734 1 95.5 95 LEU A O 1
ATOM 729 N N . LEU A 1 96 ? 3.109 13.727 15.219 1 93.5 96 LEU A N 1
ATOM 730 C CA . LEU A 1 96 ? 3.852 13.172 14.094 1 93.5 96 LEU A CA 1
ATOM 731 C C . LEU A 1 96 ? 5.277 12.812 14.508 1 93.5 96 LEU A C 1
ATOM 733 O O . LEU A 1 96 ? 6.051 13.695 14.898 1 93.5 96 LEU A O 1
ATOM 737 N N . VAL A 1 97 ? 5.59 11.57 14.422 1 92.12 97 VAL A N 1
ATOM 738 C CA . VAL A 1 97 ? 6.879 11.078 14.898 1 92.12 97 VAL A CA 1
ATOM 739 C C . VAL A 1 97 ? 7.809 10.836 13.711 1 92.12 97 VAL A C 1
ATOM 741 O O . VAL A 1 97 ? 7.422 10.195 12.727 1 92.12 97 VAL A O 1
ATOM 744 N N . GLY A 1 98 ? 9.008 11.367 13.75 1 88.62 98 GLY A N 1
ATOM 745 C CA . GLY A 1 98 ? 10.031 11.102 12.75 1 88.62 98 GLY A CA 1
ATOM 746 C C . GLY A 1 98 ? 10.328 12.305 11.875 1 88.62 98 GLY A C 1
ATOM 747 O O . GLY A 1 98 ? 9.422 13.055 11.508 1 88.62 98 GLY A O 1
ATOM 748 N N . SER A 1 99 ? 11.578 12.422 11.438 1 85.81 99 SER A N 1
ATOM 749 C CA . SER A 1 99 ? 12.016 13.562 10.648 1 85.81 99 SER A CA 1
ATOM 750 C C . SER A 1 99 ? 11.469 13.5 9.227 1 85.81 99 SER A C 1
ATOM 752 O O . SER A 1 99 ? 11.117 14.523 8.648 1 85.81 99 SER A O 1
ATOM 754 N N . THR A 1 100 ? 11.297 12.281 8.695 1 84 100 THR A N 1
ATOM 755 C CA . THR A 1 100 ? 10.898 12.125 7.305 1 84 100 THR A CA 1
ATOM 756 C C . THR A 1 100 ? 9.469 12.609 7.09 1 84 100 THR A C 1
ATOM 758 O O . THR A 1 100 ? 9.219 13.484 6.262 1 84 100 THR A O 1
ATOM 761 N N . PRO A 1 101 ? 8.547 12.094 7.902 1 88.19 101 PRO A N 1
ATOM 762 C CA . PRO A 1 101 ? 7.188 12.594 7.691 1 88.19 101 PRO A CA 1
ATOM 763 C C . PRO A 1 101 ? 7.059 14.094 7.965 1 88.19 101 PRO A C 1
ATOM 765 O O . PRO A 1 101 ? 6.293 14.781 7.289 1 88.19 101 PRO A O 1
ATOM 768 N N . ILE A 1 102 ? 7.777 14.617 8.898 1 89 102 ILE A N 1
ATOM 769 C CA . ILE A 1 102 ? 7.723 16.031 9.234 1 89 102 ILE A CA 1
ATOM 770 C C . ILE A 1 102 ? 8.242 16.875 8.062 1 89 102 ILE A C 1
ATOM 772 O O . ILE A 1 102 ? 7.613 17.859 7.668 1 89 102 ILE A O 1
ATOM 776 N N . ARG A 1 103 ? 9.305 16.438 7.512 1 84.31 103 ARG A N 1
ATOM 777 C CA . ARG A 1 103 ? 9.898 17.141 6.379 1 84.31 103 ARG A CA 1
ATOM 778 C C . ARG A 1 103 ? 8.977 17.109 5.168 1 84.31 103 ARG A C 1
ATOM 780 O O . ARG A 1 103 ? 8.797 18.125 4.484 1 84.31 103 ARG A O 1
ATOM 787 N N . GLU A 1 104 ? 8.445 15.992 4.91 1 85.88 104 GLU A N 1
ATOM 788 C CA . GLU A 1 104 ? 7.566 15.836 3.76 1 85.88 104 GLU A CA 1
ATOM 789 C C . GLU A 1 104 ? 6.305 16.672 3.908 1 85.88 104 GLU A C 1
ATOM 791 O O . GLU A 1 104 ? 5.863 17.328 2.953 1 85.88 104 GLU A O 1
ATOM 796 N N . MET A 1 105 ? 5.797 16.625 5.074 1 86.69 105 MET A N 1
ATOM 797 C CA . MET A 1 105 ? 4.625 17.453 5.344 1 86.69 105 MET A CA 1
ATOM 798 C C . MET A 1 105 ? 4.965 18.938 5.195 1 86.69 105 MET A C 1
ATOM 800 O O . MET A 1 105 ? 4.223 19.688 4.555 1 86.69 105 MET A O 1
ATOM 804 N N . TYR A 1 106 ? 6.09 19.328 5.715 1 84.88 106 TYR A N 1
ATOM 805 C CA . TYR A 1 106 ? 6.52 20.734 5.684 1 84.88 106 TYR A CA 1
ATOM 806 C C . TYR A 1 106 ? 6.758 21.188 4.25 1 84.88 106 TYR A C 1
ATOM 808 O O . TYR A 1 106 ? 6.332 22.281 3.863 1 84.88 106 TYR A O 1
ATOM 816 N N . SER A 1 107 ? 7.426 20.328 3.545 1 81.12 107 SER A N 1
ATOM 817 C CA . SER A 1 107 ? 7.73 20.656 2.154 1 81.12 107 SER A CA 1
ATOM 818 C C . SER A 1 107 ? 6.453 20.844 1.339 1 81.12 107 SER A C 1
ATOM 820 O O . SER A 1 107 ? 6.367 21.75 0.503 1 81.12 107 SER A O 1
ATOM 822 N N . PHE A 1 108 ? 5.539 20.094 1.554 1 83.12 108 PHE A N 1
ATOM 823 C CA . PHE A 1 108 ? 4.262 20.188 0.856 1 83.12 108 PHE A CA 1
ATOM 824 C C . PHE A 1 108 ? 3.543 21.484 1.213 1 83.12 108 PHE A C 1
ATOM 826 O O . PHE A 1 108 ? 3.002 22.156 0.337 1 83.12 108 PHE A O 1
ATOM 833 N N . GLN A 1 109 ? 3.568 21.781 2.432 1 80.88 109 GLN A N 1
ATOM 834 C CA . GLN A 1 109 ? 2.924 23.016 2.887 1 80.88 109 GLN A CA 1
ATOM 835 C C . GLN A 1 109 ? 3.582 24.234 2.264 1 80.88 109 GLN A C 1
ATOM 837 O O . GLN A 1 109 ? 2.896 25.188 1.873 1 80.88 109 GLN A O 1
ATOM 842 N N . GLU A 1 110 ? 4.801 24.156 2.193 1 77.31 110 GLU A N 1
ATOM 843 C CA . GLU A 1 110 ? 5.547 25.266 1.599 1 77.31 110 GLU A CA 1
ATOM 844 C C . GLU A 1 110 ? 5.211 25.422 0.119 1 77.31 110 GLU A C 1
ATOM 846 O O . GLU A 1 110 ? 5.152 26.547 -0.392 1 77.31 110 GLU A O 1
ATOM 851 N N . SER A 1 111 ? 5.016 24.359 -0.502 1 75.75 111 SER A N 1
ATOM 852 C CA . SER A 1 111 ? 4.715 24.391 -1.93 1 75.75 111 SER A CA 1
ATOM 853 C C . SER A 1 111 ? 3.322 24.953 -2.188 1 75.75 111 SER A C 1
ATOM 855 O O . SER A 1 111 ? 3.057 25.5 -3.26 1 75.75 111 SER A O 1
ATOM 857 N N . LYS A 1 112 ? 2.402 24.797 -1.333 1 74.44 112 LYS A N 1
ATOM 858 C CA . LYS A 1 112 ? 1.038 25.281 -1.49 1 74.44 112 LYS A CA 1
ATOM 859 C C . LYS A 1 112 ? 0.901 26.703 -0.928 1 74.44 112 LYS A C 1
ATOM 861 O O . LYS A 1 112 ? -0.192 27.266 -0.926 1 74.44 112 LYS A O 1
ATOM 866 N N . ASP A 1 113 ? 1.973 27.328 -0.705 1 65.44 113 ASP A N 1
ATOM 867 C CA . ASP A 1 113 ? 2 28.672 -0.118 1 65.44 113 ASP A CA 1
ATOM 868 C C . ASP A 1 113 ? 1.088 28.75 1.104 1 65.44 113 ASP A C 1
ATOM 870 O O . ASP A 1 113 ? 0.445 29.781 1.338 1 65.44 113 ASP A O 1
ATOM 874 N N . GLU A 1 114 ? 0.753 27.703 1.529 1 57.53 114 GLU A N 1
ATOM 875 C CA . GLU A 1 114 ? 0 27.734 2.779 1 57.53 114 GLU A CA 1
ATOM 876 C C . GLU A 1 114 ? 0.905 28.062 3.961 1 57.53 114 GLU A C 1
ATOM 878 O O . GLU A 1 114 ? 1.891 27.375 4.215 1 57.53 114 GLU A O 1
ATOM 883 N N . LYS A 1 115 ? 1.166 29.406 4.055 1 52.66 115 LYS A N 1
ATOM 884 C CA . LYS A 1 115 ? 2.016 29.922 5.125 1 52.66 115 LYS A CA 1
ATOM 885 C C . LYS A 1 115 ? 1.752 29.188 6.438 1 52.66 115 LYS A C 1
ATOM 887 O O . LYS A 1 115 ? 2.625 29.125 7.305 1 52.66 115 LYS A O 1
ATOM 892 N N . ALA A 1 116 ? 0.435 29.094 6.93 1 51.03 116 ALA A N 1
ATOM 893 C CA . ALA A 1 116 ? 0.085 28.688 8.289 1 51.03 116 ALA A CA 1
ATOM 894 C C . ALA A 1 116 ? 0.528 27.25 8.562 1 51.03 116 ALA A C 1
ATOM 896 O O . ALA A 1 116 ? 0.084 26.312 7.887 1 51.03 116 ALA A O 1
ATOM 897 N N . SER A 1 117 ? 1.754 27.25 9.125 1 59.25 117 SER A N 1
ATOM 898 C CA . SER A 1 117 ? 2.389 25.984 9.461 1 59.25 117 SER A CA 1
ATOM 899 C C . SER A 1 117 ? 1.468 25.109 10.305 1 59.25 117 SER A C 1
ATOM 901 O O . SER A 1 117 ? 0.881 25.578 11.281 1 59.25 117 SER A O 1
ATOM 903 N N . ARG A 1 118 ? 0.927 24.031 9.75 1 77.06 118 ARG A N 1
ATOM 904 C CA . ARG A 1 118 ? 0.15 23.016 10.469 1 77.06 118 ARG A CA 1
ATOM 905 C C . ARG A 1 118 ? 0.92 22.5 11.68 1 77.06 118 ARG A C 1
ATOM 907 O O . ARG A 1 118 ? 0.346 21.844 12.547 1 77.06 118 ARG A O 1
ATOM 914 N N . ILE A 1 119 ? 2.186 23.188 11.805 1 86.44 119 ILE A N 1
ATOM 915 C CA . ILE A 1 119 ? 3.018 22.672 12.883 1 86.44 119 ILE A CA 1
ATOM 916 C C . ILE A 1 119 ? 2.896 23.578 14.109 1 86.44 119 ILE A C 1
ATOM 918 O O . ILE A 1 119 ? 3.236 24.766 14.047 1 86.44 119 ILE A O 1
ATOM 922 N N . ASP A 1 120 ? 2.404 23.062 15.188 1 89.19 120 ASP A N 1
ATOM 923 C CA . ASP A 1 120 ? 2.314 23.797 16.453 1 89.19 120 ASP A CA 1
ATOM 924 C C . ASP A 1 120 ? 3.686 23.922 17.109 1 89.19 120 ASP A C 1
ATOM 926 O O . ASP A 1 120 ? 4.059 25.016 17.562 1 89.19 120 ASP A O 1
ATOM 930 N N . CYS A 1 121 ? 4.406 22.859 17.156 1 91.25 121 CYS A N 1
ATOM 931 C CA . CYS A 1 121 ? 5.77 22.891 17.672 1 91.25 121 CYS A CA 1
ATOM 932 C C . CYS A 1 121 ? 6.555 21.672 17.219 1 91.25 121 CYS A C 1
ATOM 934 O O . CYS A 1 121 ? 5.969 20.672 16.812 1 91.25 121 CYS A O 1
ATOM 936 N N . LEU A 1 122 ? 7.809 21.859 17.203 1 93 122 LEU A N 1
ATOM 937 C CA . LEU A 1 122 ? 8.766 20.797 16.922 1 93 122 LEU A CA 1
ATOM 938 C C . LEU A 1 122 ? 9.516 20.375 18.172 1 93 122 LEU A C 1
ATOM 940 O O . LEU A 1 122 ? 10.164 21.203 18.812 1 93 122 LEU A O 1
ATOM 944 N N . LEU A 1 123 ? 9.391 19.141 18.547 1 94.69 123 LEU A N 1
ATOM 945 C CA . LEU A 1 123 ? 10.102 18.562 19.688 1 94.69 123 LEU A CA 1
ATOM 946 C C . LEU A 1 123 ? 11.359 17.844 19.219 1 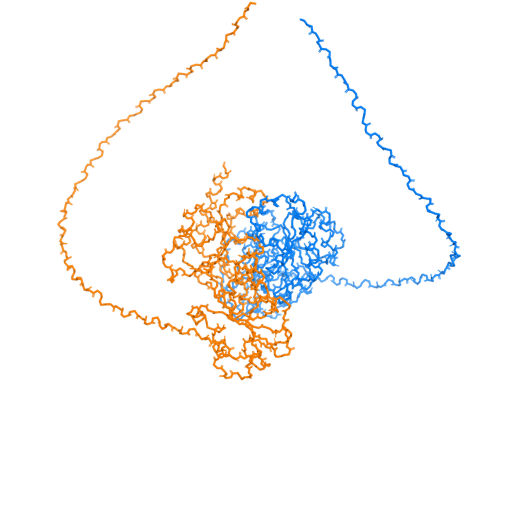94.69 123 LEU A C 1
ATOM 948 O O . LEU A 1 123 ? 11.273 16.812 18.562 1 94.69 123 LEU A O 1
ATOM 952 N N . LEU A 1 124 ? 12.453 18.391 19.609 1 94.12 124 LEU A N 1
ATOM 953 C CA . LEU A 1 124 ? 13.742 17.844 19.172 1 94.12 124 LEU A CA 1
ATOM 954 C C . LEU A 1 124 ? 14.516 17.266 20.344 1 94.12 124 LEU A C 1
ATOM 956 O O . LEU A 1 124 ? 14.492 17.828 21.438 1 94.12 124 LEU A O 1
ATOM 960 N N . HIS A 1 125 ? 15.117 16.156 20 1 92.88 125 HIS A N 1
ATOM 961 C CA . HIS A 1 125 ? 16.031 15.625 21.016 1 92.88 125 HIS A CA 1
ATOM 962 C C . HIS A 1 125 ? 17.062 16.656 21.406 1 92.88 125 HIS A C 1
ATOM 964 O O . HIS A 1 125 ? 17.609 17.375 20.562 1 92.88 125 HIS A O 1
ATOM 970 N N . GLU A 1 126 ? 17.453 16.688 22.609 1 90.5 126 GLU A N 1
ATOM 971 C CA . GLU A 1 126 ? 18.312 17.719 23.172 1 90.5 126 GLU A CA 1
ATOM 972 C C . GLU A 1 126 ? 19.672 17.734 22.484 1 90.5 126 GLU A C 1
ATOM 974 O O . GLU A 1 126 ? 20.312 18.781 22.344 1 90.5 126 GLU A O 1
ATOM 979 N N . ASN A 1 127 ? 20.094 16.594 21.906 1 88 127 ASN A N 1
ATOM 980 C CA . ASN A 1 127 ? 21.406 16.5 21.281 1 88 127 ASN A CA 1
ATOM 981 C C . ASN A 1 127 ? 21.297 16.562 19.75 1 88 127 ASN A C 1
ATOM 983 O O . ASN A 1 127 ? 22.297 16.406 19.047 1 88 127 ASN A O 1
ATOM 987 N N . SER A 1 128 ? 20.125 16.797 19.328 1 88.19 128 SER A N 1
ATOM 988 C CA . SER A 1 128 ? 19.938 16.781 17.891 1 88.19 128 SER A CA 1
ATOM 989 C C . SER A 1 128 ? 20.047 18.188 17.312 1 88.19 128 SER A C 1
ATOM 991 O O . SER A 1 128 ? 19.734 19.172 17.984 1 88.19 128 SER A O 1
ATOM 993 N N . GLN A 1 129 ? 20.5 18.234 16.078 1 85.44 129 GLN A N 1
ATOM 994 C CA . GLN A 1 129 ? 20.531 19.516 15.359 1 85.44 129 GLN A CA 1
ATOM 995 C C . GLN A 1 129 ? 19.188 19.812 14.695 1 85.44 129 GLN A C 1
ATOM 997 O O . GLN A 1 129 ? 18.438 18.891 14.352 1 85.44 129 GLN A O 1
ATOM 1002 N N . VAL A 1 130 ? 18.953 21.094 14.68 1 82.56 130 VAL A N 1
ATOM 1003 C CA . VAL A 1 130 ? 17.75 21.516 13.953 1 82.56 130 VAL A CA 1
ATOM 1004 C C . VAL A 1 130 ? 17.922 21.234 12.461 1 82.56 130 VAL A C 1
ATOM 1006 O O . VAL A 1 130 ? 18.906 21.672 11.852 1 82.56 130 VAL A O 1
ATOM 1009 N N . PRO A 1 131 ? 17.031 20.484 11.93 1 80.19 131 PRO A N 1
ATOM 1010 C CA . PRO A 1 131 ? 17.125 20.266 10.484 1 80.19 131 PRO A CA 1
ATOM 1011 C C . PRO A 1 131 ? 17.109 21.578 9.695 1 80.19 131 PRO A C 1
ATOM 1013 O O . PRO A 1 131 ? 16.375 22.516 10.062 1 80.19 131 PRO A O 1
ATOM 1016 N N . GLU A 1 132 ? 17.859 21.594 8.656 1 77.38 132 GLU A N 1
ATOM 1017 C CA . GLU A 1 132 ? 18.078 22.797 7.867 1 77.38 132 GLU A CA 1
ATOM 1018 C C . GLU A 1 132 ? 16.75 23.375 7.379 1 77.38 132 GLU A C 1
ATOM 1020 O O . GLU A 1 132 ? 16.562 24.594 7.355 1 77.38 132 GLU A O 1
ATOM 1025 N N . ASP A 1 133 ? 15.836 22.562 7.074 1 75.38 133 ASP A N 1
ATOM 1026 C CA . ASP A 1 133 ? 14.555 22.969 6.523 1 75.38 133 ASP A CA 1
ATOM 1027 C C . ASP A 1 133 ? 13.758 23.797 7.527 1 75.38 133 ASP A C 1
ATOM 1029 O O . ASP A 1 133 ? 12.891 24.594 7.145 1 75.38 133 ASP A O 1
ATOM 1033 N N . PHE A 1 134 ? 14.141 23.625 8.852 1 79.75 134 PHE A N 1
ATOM 1034 C CA . PHE A 1 134 ? 13.297 24.234 9.883 1 79.75 134 PHE A CA 1
ATOM 1035 C C . PHE A 1 134 ? 13.984 25.453 10.492 1 79.75 134 PHE A C 1
ATOM 1037 O O . PHE A 1 134 ? 13.383 26.172 11.289 1 79.75 134 PHE A O 1
ATOM 1044 N N . VAL A 1 135 ? 15.258 25.672 10.242 1 75.75 135 VAL A N 1
ATOM 1045 C CA . VAL A 1 135 ? 16.031 26.75 10.852 1 75.75 135 VAL A CA 1
ATOM 1046 C C . VAL A 1 135 ? 15.391 28.094 10.539 1 75.75 135 VAL A C 1
ATOM 1048 O O . VAL A 1 135 ? 15.219 28.938 11.43 1 75.75 135 VAL A O 1
ATOM 1051 N N . GLU A 1 136 ? 14.914 28.312 9.336 1 73.81 136 GLU A N 1
ATOM 1052 C CA . GLU A 1 136 ? 14.359 29.609 8.961 1 73.81 136 GLU A CA 1
ATOM 1053 C C . GLU A 1 136 ? 12.844 29.547 8.797 1 73.81 136 GLU A C 1
ATOM 1055 O O . GLU A 1 136 ? 12.234 30.438 8.188 1 73.81 136 GLU A O 1
ATOM 1060 N N . SER A 1 137 ? 12.25 28.562 9.445 1 76.38 137 SER A N 1
ATOM 1061 C CA . SER A 1 137 ? 10.828 28.344 9.211 1 76.38 137 SER A CA 1
ATOM 1062 C C . SER A 1 137 ? 9.977 29.125 10.203 1 76.38 137 SER A C 1
ATOM 1064 O O . SER A 1 137 ? 8.789 29.359 9.961 1 76.38 137 SER A O 1
ATOM 1066 N N . GLY A 1 138 ? 10.539 29.578 11.328 1 80.06 138 GLY A N 1
ATOM 1067 C CA . GLY A 1 138 ? 9.781 30.234 12.383 1 80.06 138 GLY A CA 1
ATOM 1068 C C . GLY A 1 138 ? 9 29.266 13.25 1 80.06 138 GLY A C 1
ATOM 1069 O O . GLY A 1 138 ? 8.25 29.672 14.133 1 80.06 138 GLY A O 1
ATOM 1070 N N . ILE A 1 139 ? 9.234 28.031 13.047 1 86.06 139 ILE A N 1
ATOM 1071 C CA . ILE A 1 139 ? 8.555 27 13.828 1 86.06 139 ILE A CA 1
ATOM 1072 C C . ILE A 1 139 ? 9.117 26.969 15.25 1 86.06 139 ILE A C 1
ATOM 1074 O O . ILE A 1 139 ? 10.336 27.094 15.445 1 86.06 139 ILE A O 1
ATOM 1078 N N . ARG A 1 140 ? 8.211 26.891 16.219 1 90 140 ARG A N 1
ATOM 1079 C CA . ARG A 1 140 ? 8.625 26.797 17.625 1 90 140 ARG A CA 1
ATOM 1080 C C . ARG A 1 140 ? 9.344 25.469 17.891 1 90 140 ARG A C 1
ATOM 1082 O O . ARG A 1 140 ? 8.812 24.406 17.609 1 90 140 ARG A O 1
ATOM 1089 N N . ILE A 1 141 ? 10.516 25.578 18.438 1 92.19 141 ILE A N 1
ATOM 1090 C CA . ILE A 1 141 ? 11.32 24.391 18.734 1 92.19 141 ILE A CA 1
ATOM 1091 C C . ILE A 1 141 ? 11.398 24.188 20.25 1 92.19 141 ILE A C 1
ATOM 1093 O O . ILE A 1 141 ? 11.688 25.125 21 1 92.19 141 ILE A O 1
ATOM 1097 N N . VAL A 1 142 ? 11.086 23.047 20.688 1 94.88 142 VAL A N 1
ATOM 1098 C CA . VAL A 1 142 ? 11.211 22.656 22.094 1 94.88 142 VAL A CA 1
ATOM 1099 C C . VAL A 1 142 ? 12.141 21.453 22.219 1 94.88 142 VAL A C 1
ATOM 1101 O O . VAL A 1 142 ? 11.945 20.438 21.547 1 94.88 142 VAL A O 1
ATOM 1104 N N . ARG A 1 143 ? 13.172 21.578 23 1 95.62 143 ARG A N 1
ATOM 1105 C CA . ARG A 1 143 ? 14.102 20.469 23.203 1 95.62 143 ARG A CA 1
ATOM 1106 C C . ARG A 1 143 ? 13.602 19.516 24.297 1 95.62 143 ARG A C 1
ATOM 1108 O O . ARG A 1 143 ? 13.062 19.969 25.312 1 95.62 143 ARG A O 1
ATOM 1115 N N . VAL A 1 144 ? 13.82 18.219 24.016 1 95.81 144 VAL A N 1
ATOM 1116 C CA . VAL A 1 144 ? 13.328 17.234 24.984 1 95.81 144 VAL A CA 1
ATOM 1117 C C . VAL A 1 144 ? 14.438 16.25 25.312 1 95.81 144 VAL A C 1
ATOM 1119 O O . VAL A 1 144 ? 15.312 15.969 24.484 1 95.81 144 VAL A O 1
ATOM 1122 N N . SER A 1 145 ? 14.391 15.695 26.531 1 94.19 145 SER A N 1
ATOM 1123 C CA . SER A 1 145 ? 15.367 14.695 26.969 1 94.19 145 SER A CA 1
ATOM 1124 C C . SER A 1 145 ? 15.148 13.359 26.25 1 94.19 145 SER A C 1
ATOM 1126 O O . SER A 1 145 ? 14.109 13.148 25.625 1 94.19 145 SER A O 1
ATOM 1128 N N . SER A 1 146 ? 16.141 12.469 26.438 1 92 146 SER A N 1
ATOM 1129 C CA . SER A 1 146 ? 16.047 11.141 25.844 1 92 146 SER A CA 1
ATOM 1130 C C . SER A 1 146 ? 14.859 10.367 26.406 1 92 146 SER A C 1
ATOM 1132 O O . SER A 1 146 ? 14.18 9.648 25.672 1 92 146 SER A O 1
ATOM 1134 N N . LEU A 1 147 ? 14.633 10.562 27.641 1 92.12 147 LEU A N 1
ATOM 1135 C CA . LEU A 1 147 ? 13.531 9.867 28.297 1 92.12 147 LEU A CA 1
ATOM 1136 C C . LEU A 1 147 ? 12.188 10.336 27.75 1 92.12 147 LEU A C 1
ATOM 1138 O O . LEU A 1 147 ? 11.305 9.516 27.469 1 92.12 147 LEU A O 1
ATOM 1142 N N . VAL A 1 148 ? 12.094 11.633 27.609 1 94.75 148 VAL A N 1
ATOM 1143 C CA . VAL A 1 148 ? 10.852 12.211 27.094 1 94.75 148 VAL A CA 1
ATOM 1144 C C . VAL A 1 148 ? 10.656 11.797 25.641 1 94.75 148 VAL A C 1
ATOM 1146 O O . VAL A 1 148 ? 9.555 11.43 25.234 1 94.75 148 VAL A O 1
ATOM 1149 N N . MET A 1 149 ? 11.703 11.82 24.922 1 93.62 149 MET A N 1
ATOM 1150 C CA . MET A 1 149 ? 11.641 11.414 23.516 1 93.62 149 MET A CA 1
ATOM 1151 C C . MET A 1 149 ? 11.148 9.977 23.375 1 93.62 149 MET A C 1
ATOM 1153 O O . MET A 1 149 ? 10.273 9.688 22.562 1 93.62 149 MET A O 1
ATOM 1157 N N . LYS A 1 150 ? 11.68 9.133 24.125 1 91.81 150 LYS A N 1
ATOM 1158 C CA . LYS A 1 150 ? 11.273 7.73 24.109 1 91.81 150 LYS A CA 1
ATOM 1159 C C . LYS A 1 150 ? 9.789 7.578 24.422 1 91.81 150 LYS A C 1
ATOM 1161 O O . LYS A 1 150 ? 9.086 6.809 23.781 1 91.81 150 LYS A O 1
ATOM 1166 N N . LYS A 1 151 ? 9.336 8.281 25.375 1 93.06 151 LYS A N 1
ATOM 1167 C CA . LYS A 1 151 ? 7.938 8.227 25.781 1 93.06 151 LYS A CA 1
ATOM 1168 C C . LYS A 1 151 ? 7.023 8.742 24.672 1 93.06 151 LYS A C 1
ATOM 1170 O O . LYS A 1 151 ? 5.965 8.164 24.422 1 93.06 151 LYS A O 1
ATOM 1175 N N . LEU A 1 152 ? 7.422 9.789 24.062 1 94.69 152 LEU A N 1
ATOM 1176 C CA . LEU A 1 152 ? 6.641 10.398 22.984 1 94.69 152 LEU A CA 1
ATOM 1177 C C . LEU A 1 152 ? 6.535 9.445 21.797 1 94.69 152 LEU A C 1
ATOM 1179 O O . LEU A 1 152 ? 5.473 9.336 21.172 1 94.69 152 LEU A O 1
ATOM 1183 N N . CYS A 1 153 ? 7.523 8.734 21.438 1 90.94 153 CYS A N 1
ATOM 1184 C CA . CYS A 1 153 ? 7.613 7.945 20.203 1 90.94 153 CYS A CA 1
ATOM 1185 C C . CYS A 1 153 ? 6.93 6.594 20.391 1 90.94 153 CYS A C 1
ATOM 1187 O O . CYS A 1 153 ? 6.445 6.008 19.422 1 90.94 153 CYS A O 1
ATOM 1189 N N . GLY A 1 154 ? 6.84 6.105 21.453 1 81.88 154 GLY A N 1
ATOM 1190 C CA . GLY A 1 154 ? 6.195 4.824 21.688 1 81.88 154 GLY A CA 1
ATOM 1191 C C . GLY A 1 154 ? 6.914 3.662 21.031 1 81.88 154 GLY A C 1
ATOM 1192 O O . GLY A 1 154 ? 6.289 2.656 20.688 1 81.88 154 GLY A O 1
ATOM 1193 N N . VAL A 1 155 ? 8.117 3.857 20.516 1 71.31 155 VAL A N 1
ATOM 1194 C CA . VAL A 1 155 ? 8.852 2.771 19.891 1 71.31 155 VAL A CA 1
ATOM 1195 C C . VAL A 1 155 ? 9.953 2.27 20.812 1 71.31 155 VAL A C 1
ATOM 1197 O O . VAL A 1 155 ? 10.281 2.93 21.812 1 71.31 155 VAL A O 1
ATOM 1200 N N . GLN A 1 156 ? 10.367 1.069 20.484 1 62.81 156 GLN A N 1
ATOM 1201 C CA . GLN A 1 156 ? 11.375 0.436 21.312 1 62.81 156 GLN A CA 1
ATOM 1202 C C . GLN A 1 156 ? 12.727 1.125 21.172 1 62.81 156 GLN A C 1
ATOM 1204 O O . GLN A 1 156 ? 13.43 1.343 22.156 1 62.81 156 GLN A O 1
ATOM 1209 N N . SER A 1 157 ? 13.086 1.392 19.875 1 64.19 157 SER A N 1
ATOM 1210 C CA . SER A 1 157 ? 14.359 2.062 19.656 1 64.19 157 SER A CA 1
ATOM 1211 C C . SER A 1 157 ? 14.164 3.441 19.047 1 64.19 157 SER A C 1
ATOM 1213 O O . SER A 1 157 ? 13.438 3.59 18.062 1 64.19 157 SER A O 1
ATOM 1215 N N . THR A 1 158 ? 14.664 4.438 19.734 1 62.41 158 THR A N 1
ATOM 1216 C CA . THR A 1 158 ? 14.539 5.82 19.281 1 62.41 158 THR A CA 1
ATOM 1217 C C . THR A 1 158 ? 15.828 6.293 18.625 1 62.41 158 THR A C 1
ATOM 1219 O O . THR A 1 158 ? 16 7.488 18.375 1 62.41 158 THR A O 1
ATOM 1222 N N . GLU A 1 159 ? 16.703 5.426 18.422 1 61.12 159 GLU A N 1
ATOM 1223 C CA . GLU A 1 159 ? 18.016 5.844 17.922 1 61.12 159 GLU A CA 1
ATOM 1224 C C . GLU A 1 159 ? 17.906 6.562 16.594 1 61.12 159 GLU A C 1
ATOM 1226 O O . GLU A 1 159 ? 18.672 7.48 16.297 1 61.12 159 GLU A O 1
ATOM 1231 N N . SER A 1 160 ? 16.797 6.23 15.922 1 65.44 160 SER A N 1
ATOM 1232 C CA . SER A 1 160 ? 16.703 6.797 14.578 1 65.44 160 SER A CA 1
ATOM 1233 C C . SER A 1 160 ? 15.664 7.914 14.523 1 65.44 160 SER A C 1
ATOM 1235 O O . SER A 1 160 ? 15.469 8.531 13.477 1 65.44 160 SER A O 1
ATOM 1237 N N . ILE A 1 161 ? 15.109 8.117 15.781 1 68.69 161 ILE A N 1
ATOM 1238 C CA . ILE A 1 161 ? 14.078 9.148 15.789 1 68.69 161 ILE A CA 1
ATOM 1239 C C . ILE A 1 161 ? 14.602 10.398 16.484 1 68.69 161 ILE A C 1
ATOM 1241 O O . ILE A 1 161 ? 14.953 10.352 17.672 1 68.69 161 ILE A O 1
ATOM 1245 N N . ASP A 1 162 ? 14.578 11.5 15.727 1 78.06 162 ASP A N 1
ATOM 1246 C CA . ASP A 1 162 ? 15.195 12.688 16.312 1 78.06 162 ASP A CA 1
ATOM 1247 C C . ASP A 1 162 ? 14.195 13.828 16.406 1 78.06 162 ASP A C 1
ATOM 1249 O O . ASP A 1 162 ? 14.492 14.875 17 1 78.06 162 ASP A O 1
ATOM 1253 N N . ALA A 1 163 ? 13.062 13.602 15.906 1 90.19 163 ALA A N 1
ATOM 1254 C CA . ALA A 1 163 ? 12.141 14.727 15.898 1 90.19 163 ALA A CA 1
ATOM 1255 C C . ALA A 1 163 ? 10.695 14.25 15.984 1 90.19 163 ALA A C 1
ATOM 1257 O O . ALA A 1 163 ? 10.328 13.227 15.406 1 90.19 163 ALA A O 1
ATOM 1258 N N . VAL A 1 164 ? 9.961 14.969 16.797 1 94.38 164 VAL A N 1
ATOM 1259 C CA . VAL A 1 164 ? 8.516 14.789 16.922 1 94.38 164 VAL A CA 1
ATOM 1260 C C . VAL A 1 164 ? 7.809 16.141 16.766 1 94.38 164 VAL A C 1
ATOM 1262 O O . VAL A 1 164 ? 8.328 17.172 17.203 1 94.38 164 VAL A O 1
ATOM 1265 N N . SER A 1 165 ? 6.672 16.109 16.172 1 93.69 165 SER A N 1
ATOM 1266 C CA . SER A 1 165 ? 5.984 17.375 15.977 1 93.69 165 SER A CA 1
ATOM 1267 C C . SER A 1 165 ? 4.5 17.266 16.312 1 93.69 165 SER A C 1
ATOM 1269 O O . SER A 1 165 ? 3.865 16.25 16 1 93.69 165 SER A O 1
ATOM 1271 N N . LEU A 1 166 ? 4.078 18.266 16.969 1 94.38 166 LEU A N 1
ATOM 1272 C CA . LEU A 1 166 ? 2.637 18.438 17.125 1 94.38 166 LEU A CA 1
ATOM 1273 C C . LEU A 1 166 ? 2.062 19.234 15.945 1 94.38 166 LEU A C 1
ATOM 1275 O O . LEU A 1 166 ? 2.482 20.359 15.688 1 94.38 166 LEU A O 1
ATOM 1279 N N . VAL A 1 167 ? 1.104 18.594 15.266 1 93.62 167 VAL A N 1
ATOM 1280 C CA . VAL A 1 167 ? 0.58 19.203 14.047 1 93.62 167 VAL A CA 1
ATOM 1281 C C . VAL A 1 167 ? -0.946 19.172 14.07 1 93.62 167 VAL A C 1
ATOM 1283 O O . VAL A 1 167 ? -1.546 18.297 14.703 1 93.62 167 VAL A O 1
ATOM 1286 N N . LYS A 1 168 ? -1.516 20.125 13.391 1 93.25 168 LYS A N 1
ATOM 1287 C CA . LYS A 1 168 ? -2.971 20.156 13.273 1 93.25 168 LYS A CA 1
ATOM 1288 C C . LYS A 1 168 ? -3.459 19.203 12.188 1 93.25 168 LYS A C 1
ATOM 1290 O O . LYS A 1 168 ? -2.809 19.031 11.156 1 93.25 168 LYS A O 1
ATOM 1295 N N . ILE A 1 169 ? -4.598 18.578 12.445 1 94.12 169 ILE A N 1
ATOM 1296 C CA . ILE A 1 169 ? -5.25 17.812 11.391 1 94.12 169 ILE A CA 1
ATOM 1297 C C . ILE A 1 169 ? -5.609 18.734 10.227 1 94.12 169 ILE A C 1
ATOM 1299 O O . ILE A 1 169 ? -6.156 19.828 10.43 1 94.12 169 ILE A O 1
ATOM 1303 N N . PRO A 1 170 ? -5.266 18.281 9.078 1 92 170 PRO A N 1
ATOM 1304 C CA . PRO A 1 170 ? -5.508 19.172 7.941 1 92 170 PRO A CA 1
ATOM 1305 C C . PRO A 1 170 ? -6.992 19.469 7.723 1 92 170 PRO A C 1
ATOM 1307 O O . PRO A 1 170 ? -7.836 18.594 7.969 1 92 170 PRO A O 1
ATOM 1310 N N . SER A 1 171 ? -7.289 20.641 7.137 1 90 171 SER A N 1
ATOM 1311 C CA . SER A 1 171 ? -8.656 21.047 6.848 1 90 171 SER A CA 1
ATOM 1312 C C . SER A 1 171 ? -9.25 20.219 5.711 1 90 171 SER A C 1
ATOM 1314 O O . SER A 1 171 ? -10.469 20.188 5.535 1 90 171 SER A O 1
ATOM 1316 N N . THR A 1 172 ? -8.406 19.594 5 1 90.56 172 THR A N 1
ATOM 1317 C CA . THR A 1 172 ? -8.844 18.812 3.854 1 90.56 172 THR A CA 1
ATOM 1318 C C . THR A 1 172 ? -9.305 17.422 4.289 1 90.56 172 THR A C 1
ATOM 1320 O O . THR A 1 172 ? -9.711 16.609 3.457 1 90.56 172 THR A O 1
ATOM 1323 N N . PHE A 1 173 ? -9.18 17.219 5.574 1 94.38 173 PHE A N 1
ATOM 1324 C CA . PHE A 1 173 ? -9.805 16.031 6.125 1 94.38 173 PHE A CA 1
ATOM 1325 C C . PHE A 1 173 ? -11.219 16.328 6.613 1 94.38 173 PHE A C 1
ATOM 1327 O O . PHE A 1 173 ? -11.414 17.203 7.465 1 94.38 173 PHE A O 1
ATOM 1334 N N . LEU A 1 174 ? -12.156 15.555 6.059 1 94.56 174 LEU A N 1
ATOM 1335 C CA . LEU A 1 174 ? -13.555 15.742 6.434 1 94.56 174 LEU A CA 1
ATOM 1336 C C . LEU A 1 174 ? -14.148 14.453 6.992 1 94.56 174 LEU A C 1
ATOM 1338 O O . LEU A 1 174 ? -14.023 13.391 6.375 1 94.56 174 LEU A O 1
ATOM 1342 N N . ASN A 1 175 ? -14.633 14.531 8.148 1 93.56 175 ASN A N 1
ATOM 1343 C CA . ASN A 1 175 ? -15.438 13.453 8.711 1 93.56 175 ASN A CA 1
ATOM 1344 C C . ASN A 1 175 ? -16.938 13.758 8.602 1 93.56 175 ASN A C 1
ATOM 1346 O O . ASN A 1 175 ? -17.453 14.602 9.336 1 93.56 175 ASN A O 1
ATOM 1350 N N . LEU A 1 176 ? -17.641 13.062 7.746 1 93.12 176 LEU A N 1
ATOM 1351 C CA . LEU A 1 176 ? -19.016 13.406 7.395 1 93.12 176 LEU A CA 1
ATOM 1352 C C . LEU A 1 176 ? -19.984 12.922 8.461 1 93.12 176 LEU A C 1
ATOM 1354 O O . LEU A 1 176 ? -21.172 13.273 8.438 1 93.12 176 LEU A O 1
ATOM 1358 N N . GLU A 1 177 ? -19.5 12.109 9.312 1 83.44 177 GLU A N 1
ATOM 1359 C CA . GLU A 1 177 ? -20.359 11.773 10.453 1 83.44 177 GLU A CA 1
ATOM 1360 C C . GLU A 1 177 ? -20.531 12.969 11.383 1 83.44 177 GLU A C 1
ATOM 1362 O O . GLU A 1 177 ? -21.562 13.102 12.055 1 83.44 177 GLU A O 1
ATOM 1367 N N . ASP A 1 178 ? -19.547 13.75 11.336 1 74.12 178 ASP A N 1
ATOM 1368 C CA . ASP A 1 178 ? -19.547 14.93 12.195 1 74.12 178 ASP A CA 1
ATOM 1369 C C . ASP A 1 178 ? -20 16.172 11.43 1 74.12 178 ASP A C 1
ATOM 1371 O O . ASP A 1 178 ? -20.531 17.109 12.016 1 74.12 178 ASP A O 1
ATOM 1375 N N . ASP A 1 179 ? -19.625 16.156 10.062 1 63.91 179 ASP A N 1
ATOM 1376 C CA . ASP A 1 179 ? -19.812 17.375 9.273 1 63.91 179 ASP A CA 1
ATOM 1377 C C . ASP A 1 179 ? -20.953 17.219 8.273 1 63.91 179 ASP A C 1
ATOM 1379 O O . ASP A 1 179 ? -20.828 16.484 7.289 1 63.91 179 ASP A O 1
ATOM 1383 N N . HIS A 1 180 ? -22.172 17.516 8.492 1 64.12 180 HIS A N 1
ATOM 1384 C CA . HIS A 1 180 ? -23.344 17.234 7.664 1 64.12 180 HIS A CA 1
ATOM 1385 C C . HIS A 1 180 ? -23.531 18.297 6.59 1 64.12 180 HIS A C 1
ATOM 1387 O O . HIS A 1 180 ? -24.344 18.125 5.676 1 64.12 180 HIS A O 1
ATOM 1393 N N . CYS A 1 181 ? -22.672 19.312 6.52 1 64.12 181 CYS A N 1
ATOM 1394 C CA . CYS A 1 181 ? -23.266 20.438 5.812 1 64.12 181 CYS A CA 1
ATOM 1395 C C . CYS A 1 181 ? -22.594 20.656 4.457 1 64.12 181 CYS A C 1
ATOM 1397 O O . CYS A 1 181 ? -23.062 21.469 3.654 1 64.12 181 CYS A O 1
ATOM 1399 N N . LEU A 1 182 ? -21.656 19.828 4.145 1 69.69 182 LEU A N 1
ATOM 1400 C CA . LEU A 1 182 ? -20.953 20.281 2.947 1 69.69 182 LEU A CA 1
ATOM 1401 C C . LEU A 1 182 ? -21.469 19.547 1.711 1 69.69 182 LEU A C 1
ATOM 1403 O O . LEU A 1 182 ? -21.75 18.344 1.769 1 69.69 182 LEU A O 1
ATOM 1407 N N . ASP A 1 183 ? -21.672 20.375 0.734 1 85.44 183 ASP A N 1
ATOM 1408 C CA . ASP A 1 183 ? -21.953 19.844 -0.599 1 85.44 183 ASP A CA 1
ATOM 1409 C C . ASP A 1 183 ? -20.859 18.875 -1.047 1 85.44 183 ASP A C 1
ATOM 1411 O O . ASP A 1 183 ? -19.672 19.125 -0.822 1 85.44 183 ASP A O 1
ATOM 1415 N N . SER A 1 184 ? -21.312 17.766 -1.557 1 88.88 184 SER A N 1
ATOM 1416 C CA . SER A 1 184 ? -20.391 16.719 -1.978 1 88.88 184 SER A CA 1
ATOM 1417 C C . SER A 1 184 ? -19.375 17.25 -2.98 1 88.88 184 SER A C 1
ATOM 1419 O O . SER A 1 184 ? -18.25 16.75 -3.061 1 88.88 184 SER A O 1
ATOM 1421 N N . SER A 1 185 ? -19.703 18.281 -3.682 1 87.25 185 SER A N 1
ATOM 1422 C CA . SER A 1 185 ? -18.812 18.844 -4.695 1 87.25 185 SER A CA 1
ATOM 1423 C C . SER A 1 185 ? -17.625 19.547 -4.059 1 87.25 185 SER A C 1
ATOM 1425 O O . SER A 1 185 ? -16.625 19.844 -4.734 1 87.25 185 SER A O 1
ATOM 1427 N N . LYS A 1 186 ? -17.703 19.734 -2.797 1 89.5 186 LYS A N 1
ATOM 1428 C CA . LYS A 1 186 ? -16.672 20.516 -2.115 1 89.5 186 LYS A CA 1
ATOM 1429 C C . LYS A 1 186 ? -15.797 19.609 -1.237 1 89.5 186 LYS A C 1
ATOM 1431 O O . LYS A 1 186 ? -14.891 20.094 -0.559 1 89.5 186 LYS A O 1
ATOM 1436 N N . TRP A 1 187 ? -16.125 18.406 -1.254 1 92.31 187 TRP A N 1
ATOM 1437 C CA . TRP A 1 187 ? -15.398 17.5 -0.373 1 92.31 187 TRP A CA 1
ATOM 1438 C C . TRP A 1 187 ? -13.938 17.375 -0.796 1 92.31 187 TRP A C 1
ATOM 1440 O O . TRP A 1 187 ? -13.055 17.203 0.046 1 92.31 187 TRP A O 1
ATOM 1450 N N . PHE A 1 188 ? -13.711 17.422 -2.113 1 93.25 188 PHE A N 1
ATOM 1451 C CA . PHE A 1 188 ? -12.367 17.359 -2.68 1 93.25 188 PHE A CA 1
ATOM 1452 C C . PHE A 1 188 ? -12.086 18.562 -3.561 1 93.25 188 PHE A C 1
ATOM 1454 O O . PHE A 1 188 ? -12.969 19.031 -4.289 1 93.25 188 PHE A O 1
ATOM 1461 N N . PRO A 1 189 ? -10.875 19.109 -3.469 1 88.25 189 PRO A N 1
ATOM 1462 C CA . PRO A 1 189 ? -10.531 20.203 -4.395 1 88.25 189 PRO A CA 1
ATOM 1463 C C . PRO A 1 189 ? -10.688 19.781 -5.859 1 88.25 189 PRO A C 1
ATOM 1465 O O . PRO A 1 189 ? -11.141 20.594 -6.684 1 88.25 189 PRO A O 1
ATOM 1468 N N . SER A 1 190 ? -10.297 18.625 -6.18 1 86.5 190 SER A N 1
ATOM 1469 C CA . SER A 1 190 ? -10.492 17.969 -7.469 1 86.5 190 SER A CA 1
ATOM 1470 C C . SER A 1 190 ? -10.898 16.516 -7.285 1 86.5 190 SER A C 1
ATOM 1472 O O . SER A 1 190 ? -10.375 15.82 -6.406 1 86.5 190 SER A O 1
ATOM 1474 N N . ALA A 1 191 ? -11.914 16.172 -8.055 1 88.12 191 ALA A N 1
ATOM 1475 C CA . ALA A 1 191 ? -12.422 14.812 -7.891 1 88.12 191 ALA A CA 1
ATOM 1476 C C . ALA A 1 191 ? -12.406 14.055 -9.219 1 88.12 191 ALA A C 1
ATOM 1478 O O . ALA A 1 191 ? -13.453 13.586 -9.68 1 88.12 191 ALA A O 1
ATOM 1479 N N . PHE A 1 192 ? -11.273 13.945 -9.742 1 85.25 192 PHE A N 1
ATOM 1480 C CA . PHE A 1 192 ? -11.148 13.18 -10.977 1 85.25 192 PHE A CA 1
ATOM 1481 C C . PHE A 1 192 ? -10.82 11.719 -10.672 1 85.25 192 PHE A C 1
ATOM 1483 O O . PHE A 1 192 ? -11.359 10.812 -11.312 1 85.25 192 PHE A O 1
ATOM 1490 N N . ARG A 1 193 ? -9.891 11.508 -9.742 1 86.88 193 ARG A N 1
ATOM 1491 C CA . ARG A 1 193 ? -9.508 10.18 -9.273 1 86.88 193 ARG A CA 1
ATOM 1492 C C . ARG A 1 193 ? -9.617 10.078 -7.758 1 86.88 193 ARG A C 1
ATOM 1494 O O . ARG A 1 193 ? -8.82 10.68 -7.031 1 86.88 193 ARG A O 1
ATOM 1501 N N . ILE A 1 194 ? -10.578 9.289 -7.375 1 92.44 194 ILE A N 1
ATOM 1502 C CA . ILE A 1 194 ? -10.789 9.133 -5.941 1 92.44 194 ILE A CA 1
ATOM 1503 C C . ILE A 1 194 ? -10.578 7.676 -5.543 1 92.44 194 ILE A C 1
ATOM 1505 O O . ILE A 1 194 ? -11.188 6.77 -6.117 1 92.44 194 ILE A O 1
ATOM 1509 N N . LEU A 1 195 ? -9.672 7.457 -4.617 1 92.88 195 LEU A N 1
ATOM 1510 C CA . LEU A 1 195 ? -9.453 6.129 -4.055 1 92.88 195 LEU A CA 1
ATOM 1511 C C . LEU A 1 195 ? -10.43 5.859 -2.912 1 92.88 195 LEU A C 1
ATOM 1513 O O . LEU A 1 195 ? -10.461 6.602 -1.928 1 92.88 195 LEU A O 1
ATOM 1517 N N . VAL A 1 196 ? -11.227 4.855 -3.07 1 95.75 196 VAL A N 1
ATOM 1518 C CA . VAL A 1 196 ? -12.18 4.477 -2.039 1 95.75 196 VAL A CA 1
ATOM 1519 C C . VAL A 1 196 ? -11.656 3.271 -1.263 1 95.75 196 VAL A C 1
ATOM 1521 O O . VAL A 1 196 ? -11.375 2.223 -1.848 1 95.75 196 VAL A O 1
ATOM 1524 N N . LEU A 1 197 ? -11.5 3.455 0.001 1 96.06 197 LEU A N 1
ATOM 1525 C CA . LEU A 1 197 ? -11.008 2.385 0.862 1 96.06 197 LEU A CA 1
ATOM 1526 C C . LEU A 1 197 ? -12.148 1.771 1.671 1 96.06 197 LEU A C 1
ATOM 1528 O O . LEU A 1 197 ? -12.852 2.477 2.398 1 96.06 197 LEU A O 1
ATOM 1532 N N . ASP A 1 198 ? -12.297 0.508 1.499 1 94.81 198 ASP A N 1
ATOM 1533 C CA . ASP A 1 198 ? -13.43 -0.219 2.07 1 94.81 198 ASP A CA 1
ATOM 1534 C C . ASP A 1 198 ? -12.969 -1.182 3.162 1 94.81 198 ASP A C 1
ATOM 1536 O O . ASP A 1 198 ? -12.656 -2.344 2.885 1 94.81 198 ASP A O 1
ATOM 1540 N N . GLY A 1 199 ? -12.977 -0.632 4.391 1 93.94 199 GLY A N 1
ATOM 1541 C CA . GLY A 1 199 ? -12.734 -1.499 5.535 1 93.94 199 GLY A CA 1
ATOM 1542 C C . GLY A 1 199 ? -11.273 -1.853 5.719 1 93.94 199 GLY A C 1
ATOM 1543 O O . GLY A 1 199 ? -10.945 -2.99 6.059 1 93.94 199 GLY A O 1
ATOM 1544 N N . ILE A 1 200 ? -10.336 -0.958 5.43 1 94.56 200 ILE A N 1
ATOM 1545 C CA . ILE A 1 200 ? -8.914 -1.191 5.668 1 94.56 200 ILE A CA 1
ATOM 1546 C C . ILE A 1 200 ? -8.609 -1.061 7.16 1 94.56 200 ILE A C 1
ATOM 1548 O O . ILE A 1 200 ? -8.539 0.051 7.688 1 94.56 200 ILE A O 1
ATOM 1552 N N . GLN A 1 201 ? -8.336 -2.133 7.812 1 92.56 201 GLN A N 1
ATOM 1553 C CA . GLN A 1 201 ? -8.25 -2.145 9.273 1 92.56 201 GLN A CA 1
ATOM 1554 C C . GLN A 1 201 ? -6.805 -2.025 9.734 1 92.56 201 GLN A C 1
ATOM 1556 O O . GLN A 1 201 ? -6.539 -1.53 10.836 1 92.56 201 GLN A O 1
ATOM 1561 N N . ASP A 1 202 ? -5.887 -2.502 8.969 1 93.88 202 ASP A N 1
ATOM 1562 C CA . ASP A 1 202 ? -4.48 -2.453 9.359 1 93.88 202 ASP A CA 1
ATOM 1563 C C . ASP A 1 202 ? -3.889 -1.07 9.102 1 93.88 202 ASP A C 1
ATOM 1565 O O . ASP A 1 202 ? -3.85 -0.608 7.957 1 93.88 202 ASP A O 1
ATOM 1569 N N . PRO A 1 203 ? -3.385 -0.402 10.109 1 95.81 203 PRO A N 1
ATOM 1570 C CA . PRO A 1 203 ? -2.863 0.957 9.945 1 95.81 203 PRO A CA 1
ATOM 1571 C C . PRO A 1 203 ? -1.683 1.023 8.977 1 95.81 203 PRO A C 1
ATOM 1573 O O . PRO A 1 203 ? -1.558 1.985 8.219 1 95.81 203 PRO A O 1
ATOM 1576 N N . GLY A 1 204 ? -0.811 0.031 9.039 1 94.38 204 GLY A N 1
ATOM 1577 C CA . GLY A 1 204 ? 0.285 -0 8.086 1 94.38 204 GLY A CA 1
ATOM 1578 C C . GLY A 1 204 ? -0.181 -0.054 6.641 1 94.38 204 GLY A C 1
ATOM 1579 O O . GLY A 1 204 ? 0.33 0.677 5.789 1 94.38 204 GLY A O 1
ATOM 1580 N N . ASN A 1 205 ? -1.143 -0.893 6.367 1 93.69 205 ASN A N 1
ATOM 1581 C CA . ASN A 1 205 ? -1.708 -1.002 5.027 1 93.69 205 ASN A CA 1
ATOM 1582 C C . ASN A 1 205 ? -2.398 0.292 4.605 1 93.69 205 ASN A C 1
ATOM 1584 O O . ASN A 1 205 ? -2.227 0.749 3.473 1 93.69 205 ASN A O 1
ATOM 1588 N N . LEU A 1 206 ? -3.133 0.869 5.539 1 96.31 206 LEU A N 1
ATOM 1589 C CA . LEU A 1 206 ? -3.805 2.125 5.23 1 96.31 206 LEU A CA 1
ATOM 1590 C C . LEU A 1 206 ? -2.795 3.209 4.867 1 96.31 206 LEU A C 1
ATOM 1592 O O . LEU A 1 206 ? -2.945 3.891 3.852 1 96.31 206 LEU A O 1
ATOM 1596 N N . GLY A 1 207 ? -1.815 3.328 5.703 1 96 207 GLY A N 1
ATOM 1597 C CA . GLY A 1 207 ? -0.777 4.305 5.422 1 96 207 GLY A CA 1
ATOM 1598 C C . GLY A 1 207 ? -0.11 4.102 4.074 1 96 207 GLY A C 1
ATOM 1599 O O . GLY A 1 207 ? 0.104 5.059 3.33 1 96 207 GLY A O 1
ATOM 1600 N N . THR A 1 208 ? 0.173 2.861 3.762 1 93.81 208 THR A N 1
ATOM 1601 C CA . THR A 1 208 ? 0.814 2.525 2.496 1 93.81 208 THR A CA 1
ATOM 1602 C C . THR A 1 208 ? -0.094 2.875 1.32 1 93.81 208 THR A C 1
ATOM 1604 O O . THR A 1 208 ? 0.371 3.393 0.303 1 93.81 208 THR A O 1
ATOM 1607 N N . LEU A 1 209 ? -1.341 2.639 1.469 1 93.94 209 LEU A N 1
ATOM 1608 C CA . LEU A 1 209 ? -2.303 2.953 0.418 1 93.94 209 LEU A CA 1
ATOM 1609 C C . LEU A 1 209 ? -2.395 4.461 0.201 1 93.94 209 LEU A C 1
ATOM 1611 O O . LEU A 1 209 ? -2.434 4.926 -0.94 1 93.94 209 LEU A O 1
ATOM 1615 N N . LEU A 1 210 ? -2.404 5.203 1.258 1 94.31 210 LEU A N 1
ATOM 1616 C CA . LEU A 1 210 ? -2.441 6.656 1.147 1 94.31 210 LEU A CA 1
ATOM 1617 C C . LEU A 1 210 ? -1.17 7.184 0.491 1 94.31 210 LEU A C 1
ATOM 1619 O O . LEU A 1 210 ? -1.232 8.055 -0.382 1 94.31 210 LEU A O 1
ATOM 1623 N N . ARG A 1 211 ? -0.083 6.629 0.94 1 91.69 211 ARG A N 1
ATOM 1624 C CA . ARG A 1 211 ? 1.198 7 0.351 1 91.69 211 ARG A CA 1
ATOM 1625 C C . ARG A 1 211 ? 1.223 6.699 -1.144 1 91.69 211 ARG A C 1
ATOM 1627 O O . ARG A 1 211 ? 1.681 7.52 -1.94 1 91.69 211 ARG A O 1
ATOM 1634 N N . SER A 1 212 ? 0.718 5.551 -1.484 1 88 212 SER A N 1
ATOM 1635 C CA . SER A 1 212 ? 0.64 5.168 -2.891 1 88 212 SER A CA 1
ATOM 1636 C C . SER A 1 212 ? -0.284 6.098 -3.668 1 88 212 SER A C 1
ATOM 1638 O O . SER A 1 212 ? 0.009 6.461 -4.809 1 88 212 SER A O 1
ATOM 1640 N N . ALA A 1 213 ? -1.366 6.477 -3.059 1 88.81 213 ALA A N 1
ATOM 1641 C CA . ALA A 1 213 ? -2.32 7.371 -3.707 1 88.81 213 ALA A CA 1
ATOM 1642 C C . ALA A 1 213 ? -1.672 8.711 -4.051 1 88.81 213 ALA A C 1
ATOM 1644 O O . ALA A 1 213 ? -1.848 9.227 -5.156 1 88.81 213 ALA A O 1
ATOM 1645 N N . VAL A 1 214 ? -0.908 9.25 -3.135 1 87.62 214 VAL A N 1
ATOM 1646 C CA . VAL A 1 214 ? -0.205 10.5 -3.371 1 87.62 214 VAL A CA 1
ATOM 1647 C C . VAL A 1 214 ? 0.819 10.32 -4.488 1 87.62 214 VAL A C 1
ATOM 1649 O O . VAL A 1 214 ? 0.876 11.125 -5.426 1 87.62 214 VAL A O 1
ATOM 1652 N N . ALA A 1 215 ? 1.561 9.25 -4.402 1 82.06 215 ALA A N 1
ATOM 1653 C CA . ALA A 1 215 ? 2.611 8.977 -5.379 1 82.06 215 ALA A CA 1
ATOM 1654 C C . ALA A 1 215 ? 2.029 8.82 -6.781 1 82.06 215 A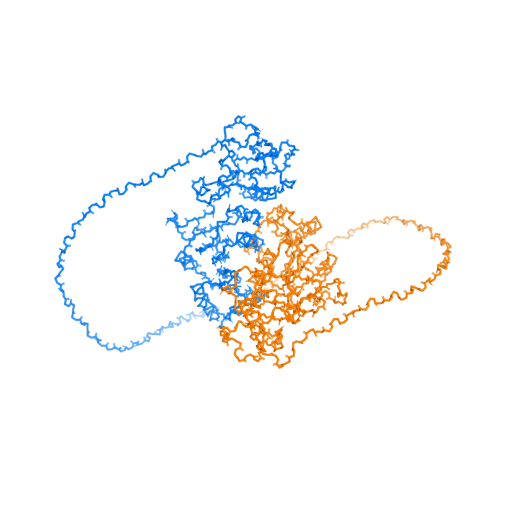LA A C 1
ATOM 1656 O O . ALA A 1 215 ? 2.652 9.219 -7.77 1 82.06 215 ALA A O 1
ATOM 1657 N N . PHE A 1 216 ? 0.851 8.25 -6.809 1 77.19 216 PHE A N 1
ATOM 1658 C CA . PHE A 1 216 ? 0.253 7.941 -8.102 1 77.19 216 PHE A CA 1
ATOM 1659 C C . PHE A 1 216 ? -0.619 9.094 -8.586 1 77.19 216 PHE A C 1
ATOM 1661 O O . PHE A 1 216 ? -1.213 9.016 -9.664 1 77.19 216 PHE A O 1
ATOM 1668 N N . GLY A 1 217 ? -0.75 10.125 -7.797 1 79.31 217 GLY A N 1
ATOM 1669 C CA . GLY A 1 217 ? -1.414 11.344 -8.234 1 79.31 217 GLY A CA 1
ATOM 1670 C C . GLY A 1 217 ? -2.918 11.305 -8.055 1 79.31 217 GLY A C 1
ATOM 1671 O O . GLY A 1 217 ? -3.664 11.867 -8.859 1 79.31 217 GLY A O 1
ATOM 1672 N N . TRP A 1 218 ? -3.385 10.68 -7.086 1 86.12 218 TRP A N 1
ATOM 1673 C CA . TRP A 1 218 ? -4.816 10.648 -6.797 1 86.12 218 TRP A CA 1
ATOM 1674 C C . TRP A 1 218 ? -5.266 11.953 -6.148 1 86.12 218 TRP A C 1
ATOM 1676 O O . TRP A 1 218 ? -4.5 12.594 -5.418 1 86.12 218 TRP A O 1
ATOM 1686 N N . ASP A 1 219 ? -6.535 12.297 -6.438 1 89.31 219 ASP A N 1
ATOM 1687 C CA . ASP A 1 219 ? -7.062 13.578 -5.973 1 89.31 219 ASP A CA 1
ATOM 1688 C C . ASP A 1 219 ? -7.488 13.5 -4.512 1 89.31 219 ASP A C 1
ATOM 1690 O O . ASP A 1 219 ? -7.609 14.531 -3.838 1 89.31 219 ASP A O 1
ATOM 1694 N N . GLY A 1 220 ? -7.758 12.312 -4.125 1 94.31 220 GLY A N 1
ATOM 1695 C CA . GLY A 1 220 ? -8.195 12.141 -2.75 1 94.31 220 GLY A CA 1
ATOM 1696 C C . GLY A 1 220 ? -8.547 10.703 -2.41 1 94.31 220 GLY A C 1
ATOM 1697 O O . GLY A 1 220 ? -8.461 9.82 -3.27 1 94.31 220 GLY A O 1
ATOM 1698 N N . ALA A 1 221 ? -8.883 10.539 -1.133 1 97 221 ALA A N 1
ATOM 1699 C CA . ALA A 1 221 ? -9.297 9.227 -0.65 1 97 221 ALA A CA 1
ATOM 1700 C C . ALA A 1 221 ? -10.602 9.32 0.142 1 97 221 ALA A C 1
ATOM 1702 O O . ALA A 1 221 ? -10.789 10.258 0.921 1 97 221 ALA A O 1
ATOM 1703 N N . PHE A 1 222 ? -11.484 8.453 -0.167 1 97.38 222 PHE A N 1
ATOM 1704 C CA . PHE A 1 222 ? -12.727 8.297 0.58 1 97.38 222 PHE A CA 1
ATOM 1705 C C . PHE A 1 222 ? -12.68 7.062 1.472 1 97.38 222 PHE A C 1
ATOM 1707 O O . PHE A 1 222 ? -12.539 5.941 0.98 1 97.38 222 PHE A O 1
ATOM 1714 N N . LEU A 1 223 ? -12.789 7.258 2.748 1 97.5 223 LEU A N 1
ATOM 1715 C CA . LEU A 1 223 ? -12.695 6.176 3.721 1 97.5 223 LEU A CA 1
ATOM 1716 C C . LEU A 1 223 ? -14.078 5.715 4.16 1 97.5 223 LEU A C 1
ATOM 1718 O O . LEU A 1 223 ? -14.805 6.461 4.828 1 97.5 223 LEU A O 1
ATOM 1722 N N . LEU A 1 224 ? -14.422 4.531 3.816 1 96 224 LEU A N 1
ATOM 1723 C CA . LEU A 1 224 ? -15.688 3.93 4.238 1 96 224 LEU A CA 1
ATOM 1724 C C . LEU A 1 224 ? -15.57 3.357 5.645 1 96 224 LEU A C 1
ATOM 1726 O O . LEU A 1 224 ? -14.469 3.23 6.184 1 96 224 LEU A O 1
ATOM 1730 N N . PRO A 1 225 ? -16.688 3.012 6.258 1 92.75 225 PRO A N 1
ATOM 1731 C CA . PRO A 1 225 ? -16.656 2.482 7.625 1 92.75 225 PRO A CA 1
ATOM 1732 C C . PRO A 1 225 ? -15.766 1.25 7.754 1 92.75 225 PRO A C 1
ATOM 1734 O O . PRO A 1 225 ? -15.711 0.424 6.84 1 92.75 225 PRO A O 1
ATOM 1737 N N . GLY A 1 226 ? -15.141 1.188 8.914 1 93.31 226 GLY A N 1
ATOM 1738 C CA . GLY A 1 226 ? -14.273 0.054 9.172 1 93.31 226 GLY A CA 1
ATOM 1739 C C . GLY A 1 226 ? -12.805 0.368 8.945 1 93.31 226 GLY A C 1
ATOM 1740 O O . GLY A 1 226 ? -11.93 -0.367 9.406 1 93.31 226 GLY A O 1
ATOM 1741 N N . CYS A 1 227 ? -12.539 1.446 8.266 1 95.88 227 CYS A N 1
ATOM 1742 C CA . CYS A 1 227 ? -11.148 1.853 8.086 1 95.88 227 CYS A CA 1
ATOM 1743 C C . CYS A 1 227 ? -10.57 2.396 9.391 1 95.88 227 CYS A C 1
ATOM 1745 O O . CYS A 1 227 ? -11.273 3.041 10.164 1 95.88 227 CYS A O 1
ATOM 1747 N N . CYS A 1 228 ? -9.367 2.107 9.633 1 96.12 228 CYS A N 1
ATOM 1748 C CA . CYS A 1 228 ? -8.711 2.674 10.805 1 96.12 228 CYS A CA 1
ATOM 1749 C C . CYS A 1 228 ? -8.438 4.16 10.609 1 96.12 228 CYS A C 1
ATOM 1751 O O . CYS A 1 228 ? -8.617 4.691 9.516 1 96.12 228 CYS A O 1
ATOM 1753 N N . ASP A 1 229 ? -8.07 4.828 11.695 1 97.25 229 ASP A N 1
ATOM 1754 C CA . ASP A 1 229 ? -7.777 6.258 11.711 1 97.25 229 ASP A CA 1
ATOM 1755 C C . ASP A 1 229 ? -6.516 6.562 10.906 1 97.25 229 ASP A C 1
ATOM 1757 O O . ASP A 1 229 ? -5.434 6.062 11.227 1 97.25 229 ASP A O 1
ATOM 1761 N N . PRO A 1 230 ? -6.637 7.418 9.852 1 97.56 230 PRO A N 1
ATOM 1762 C CA . PRO A 1 230 ? -5.461 7.707 9.023 1 97.56 230 PRO A CA 1
ATOM 1763 C C . PRO A 1 230 ? -4.391 8.492 9.773 1 97.56 230 PRO A C 1
ATOM 1765 O O . PRO A 1 230 ? -3.268 8.633 9.281 1 97.56 230 PRO A O 1
ATOM 1768 N N . PHE A 1 231 ? -4.672 8.922 10.984 1 97.19 231 PHE A N 1
ATOM 1769 C CA . PHE A 1 231 ? -3.725 9.711 11.766 1 97.19 231 PHE A CA 1
ATOM 1770 C C . PHE A 1 231 ? -3.219 8.906 12.961 1 97.19 231 PHE A C 1
ATOM 1772 O O . PHE A 1 231 ? -2.594 9.461 13.867 1 97.19 231 PHE A O 1
ATOM 1779 N N . ASN A 1 232 ? -3.553 7.68 12.906 1 95.25 232 ASN A N 1
ATOM 1780 C CA . ASN A 1 232 ? -2.924 6.77 13.859 1 95.25 232 ASN A CA 1
ATOM 1781 C C . ASN A 1 232 ? -1.407 6.742 13.688 1 95.25 232 ASN A C 1
ATOM 1783 O O . ASN A 1 232 ? -0.9 6.922 12.578 1 95.25 232 ASN A O 1
ATOM 1787 N N . ASP A 1 233 ? -0.727 6.426 14.75 1 92.5 233 ASP A N 1
ATOM 1788 C CA . ASP A 1 233 ? 0.73 6.512 14.75 1 92.5 233 ASP A CA 1
ATOM 1789 C C . ASP A 1 233 ? 1.335 5.539 13.742 1 92.5 233 ASP A C 1
ATOM 1791 O O . ASP A 1 233 ? 2.236 5.906 12.984 1 92.5 233 ASP A O 1
ATOM 1795 N N . LYS A 1 234 ? 0.833 4.352 13.672 1 91.56 234 LYS A N 1
ATOM 1796 C CA . LYS A 1 234 ? 1.352 3.363 12.734 1 91.56 234 LYS A CA 1
ATOM 1797 C C . LYS A 1 234 ? 1.004 3.736 11.289 1 91.56 234 LYS A C 1
ATOM 1799 O O . LYS A 1 234 ? 1.805 3.527 10.383 1 91.56 234 LYS A O 1
ATOM 1804 N N . ALA A 1 235 ? -0.191 4.27 11.086 1 95.75 235 ALA A N 1
ATOM 1805 C CA . ALA A 1 235 ? -0.6 4.715 9.758 1 95.75 235 ALA A CA 1
ATOM 1806 C C . ALA A 1 235 ? 0.268 5.871 9.273 1 95.75 235 ALA A C 1
ATOM 1808 O O . ALA A 1 235 ? 0.672 5.91 8.109 1 95.75 235 ALA A O 1
ATOM 1809 N N . LEU A 1 236 ? 0.577 6.711 10.156 1 94.44 236 LEU A N 1
ATOM 1810 C CA . LEU A 1 236 ? 1.396 7.871 9.82 1 94.44 236 LEU A CA 1
ATOM 1811 C C . LEU A 1 236 ? 2.814 7.449 9.461 1 94.44 236 LEU A C 1
ATOM 1813 O O . LEU A 1 236 ? 3.418 8.008 8.539 1 94.44 236 LEU A O 1
ATOM 1817 N N . ARG A 1 237 ? 3.297 6.535 10.148 1 90.31 237 ARG A N 1
ATOM 1818 C CA . ARG A 1 237 ? 4.629 6.039 9.82 1 90.31 237 ARG A CA 1
ATOM 1819 C C . ARG A 1 237 ? 4.664 5.457 8.414 1 90.31 237 ARG A C 1
ATOM 1821 O O . ARG A 1 237 ? 5.598 5.719 7.652 1 90.31 237 ARG A O 1
ATOM 1828 N N . ALA A 1 238 ? 3.648 4.758 8.102 1 91.44 238 ALA A N 1
ATOM 1829 C CA . ALA A 1 238 ? 3.584 4.109 6.793 1 91.44 238 ALA A CA 1
ATOM 1830 C C . ALA A 1 238 ? 3.254 5.117 5.695 1 91.44 238 ALA A C 1
ATOM 1832 O O . ALA A 1 238 ? 3.732 4.992 4.566 1 91.44 238 ALA A O 1
ATOM 1833 N N . SER A 1 239 ? 2.457 6.125 6.008 1 93.12 239 SER A N 1
ATOM 1834 C CA . SER A 1 239 ? 2.018 7.09 5.004 1 93.12 239 SER A CA 1
ATOM 1835 C C . SER A 1 239 ? 3.049 8.195 4.809 1 93.12 239 SER A C 1
ATOM 1837 O O . SER A 1 239 ? 3.02 8.906 3.805 1 93.12 239 SER A O 1
ATOM 1839 N N . ARG A 1 240 ? 3.879 8.305 5.891 1 89.12 240 ARG A N 1
ATOM 1840 C CA . ARG A 1 240 ? 4.797 9.438 5.906 1 89.12 240 ARG A CA 1
ATOM 1841 C C . ARG A 1 240 ? 4.043 10.758 5.789 1 89.12 240 ARG A C 1
ATOM 1843 O O . ARG A 1 240 ? 3.18 11.062 6.617 1 89.12 240 ARG A O 1
ATOM 1850 N N . GLY A 1 241 ? 4.312 11.57 4.867 1 88.06 241 GLY A N 1
ATOM 1851 C CA . GLY A 1 241 ? 3.646 12.859 4.754 1 88.06 241 GLY A CA 1
ATOM 1852 C C . GLY A 1 241 ? 2.342 12.797 3.984 1 88.06 241 GLY A C 1
ATOM 1853 O O . GLY A 1 241 ? 1.604 13.781 3.918 1 88.06 241 GLY A O 1
ATOM 1854 N N . ALA A 1 242 ? 1.943 11.664 3.537 1 91.19 242 ALA A N 1
ATOM 1855 C CA . ALA A 1 242 ? 0.82 11.531 2.611 1 91.19 242 ALA A CA 1
ATOM 1856 C C . ALA A 1 242 ? -0.497 11.891 3.293 1 91.19 242 ALA A C 1
ATOM 1858 O O . ALA A 1 242 ? -1.388 12.477 2.67 1 91.19 242 ALA A O 1
ATOM 1859 N N . SER A 1 243 ? -0.659 11.578 4.562 1 94 243 SER A N 1
ATOM 1860 C CA . SER A 1 243 ? -1.896 11.852 5.289 1 94 243 SER A CA 1
ATOM 1861 C C . SER A 1 243 ? -2.166 13.352 5.379 1 94 243 SER A C 1
ATOM 1863 O O . SER A 1 243 ? -3.301 13.766 5.621 1 94 243 SER A O 1
ATOM 1865 N N . PHE A 1 244 ? -1.153 14.141 5.164 1 91.88 244 PHE A N 1
ATOM 1866 C CA . PHE A 1 244 ? -1.301 15.594 5.266 1 91.88 244 PHE A CA 1
ATOM 1867 C C . PHE A 1 244 ? -1.339 16.234 3.885 1 91.88 244 PHE A C 1
ATOM 1869 O O . PHE A 1 244 ? -1.557 17.438 3.758 1 91.88 244 PHE A O 1
ATOM 1876 N N . GLN A 1 245 ? -1.139 15.445 2.883 1 89.62 245 GLN A N 1
ATOM 1877 C CA . GLN A 1 245 ? -1.099 15.953 1.515 1 89.62 245 GLN A CA 1
ATOM 1878 C C . GLN A 1 245 ? -2.363 15.57 0.75 1 89.62 245 GLN A C 1
ATOM 1880 O O . GLN A 1 245 ? -2.842 16.328 -0.092 1 89.62 245 GLN A O 1
ATOM 1885 N N . LEU A 1 246 ? -2.879 14.438 1.035 1 92.5 246 LEU A N 1
ATOM 1886 C CA . LEU A 1 246 ? -4.016 13.875 0.312 1 92.5 246 LEU A CA 1
ATOM 1887 C C . LEU A 1 246 ? -5.332 14.281 0.968 1 92.5 246 LEU A C 1
ATOM 1889 O O . LEU A 1 246 ? -5.574 13.953 2.133 1 92.5 246 LEU A O 1
ATOM 1893 N N . PRO A 1 247 ? -6.188 15 0.221 1 95.5 247 PRO A N 1
ATOM 1894 C CA . PRO A 1 247 ? -7.527 15.219 0.768 1 95.5 247 PRO A CA 1
ATOM 1895 C C . PRO A 1 247 ? -8.258 13.922 1.073 1 95.5 247 PRO A C 1
ATOM 1897 O O . PRO A 1 247 ? -8.211 12.977 0.278 1 95.5 247 PRO A O 1
ATOM 1900 N N . MET A 1 248 ? -8.867 13.906 2.293 1 97.06 248 MET A N 1
ATOM 1901 C CA . MET A 1 248 ? -9.539 12.68 2.709 1 97.06 248 MET A CA 1
ATOM 1902 C C . MET A 1 248 ? -10.93 12.969 3.25 1 97.06 248 MET A C 1
ATOM 1904 O O . MET A 1 248 ? -11.141 13.977 3.932 1 97.06 248 MET A O 1
ATOM 1908 N N . VAL A 1 249 ? -11.82 12.102 2.939 1 96.75 249 VAL A N 1
ATOM 1909 C CA . VAL A 1 249 ? -13.188 12.172 3.451 1 96.75 249 VAL A CA 1
ATOM 1910 C C . VAL A 1 249 ? -13.57 10.828 4.078 1 96.75 249 VAL A C 1
ATOM 1912 O O . VAL A 1 249 ? -13.375 9.773 3.473 1 96.75 249 VAL A O 1
ATOM 1915 N N . SER A 1 250 ? -13.984 10.875 5.289 1 96.44 250 SER A N 1
ATOM 1916 C CA . SER A 1 250 ? -14.555 9.703 5.945 1 96.44 250 SER A CA 1
ATOM 1917 C C . SER A 1 250 ? -16.078 9.773 5.969 1 96.44 250 SER A C 1
ATOM 1919 O O . SER A 1 250 ? -16.656 10.773 6.406 1 96.44 250 SER A O 1
ATOM 1921 N N . GLY A 1 251 ? -16.719 8.766 5.43 1 94.88 251 GLY A N 1
ATOM 1922 C CA . GLY A 1 251 ? -18.172 8.742 5.383 1 94.88 251 GLY A CA 1
ATOM 1923 C C . GLY A 1 251 ? -18.75 7.375 5.078 1 94.88 251 GLY A C 1
ATOM 1924 O O . GLY A 1 251 ? -18.016 6.383 5.043 1 94.88 251 GLY A O 1
ATOM 1925 N N . ARG A 1 252 ? -20.062 7.363 4.906 1 92.81 252 ARG A N 1
ATOM 1926 C CA . ARG A 1 252 ? -20.781 6.129 4.629 1 92.81 252 ARG A CA 1
ATOM 1927 C C . ARG A 1 252 ? -21.016 5.949 3.133 1 92.81 252 ARG A C 1
ATOM 1929 O O . ARG A 1 252 ? -20.672 6.832 2.338 1 92.81 252 ARG A O 1
ATOM 1936 N N . TRP A 1 253 ? -21.531 4.824 2.793 1 90.62 253 TRP A N 1
ATOM 1937 C CA . TRP A 1 253 ? -21.812 4.492 1.398 1 90.62 253 TRP A CA 1
ATOM 1938 C C . TRP A 1 253 ? -22.766 5.508 0.777 1 90.62 253 TRP A C 1
ATOM 1940 O O . TRP A 1 253 ? -22.625 5.867 -0.394 1 90.62 253 TRP A O 1
ATOM 1950 N N . SER A 1 254 ? -23.719 5.965 1.578 1 89.94 254 SER A N 1
ATOM 1951 C CA . SER A 1 254 ? -24.656 6.949 1.07 1 89.94 254 SER A CA 1
ATOM 1952 C C . SER A 1 254 ? -23.953 8.25 0.679 1 89.94 254 SER A C 1
ATOM 1954 O O . SER A 1 254 ? -24.328 8.883 -0.31 1 89.94 254 SER A O 1
ATOM 1956 N N . HIS A 1 255 ? -22.984 8.602 1.42 1 93.25 255 HIS A N 1
ATOM 1957 C CA . HIS A 1 255 ? -22.188 9.781 1.094 1 93.25 255 HIS A CA 1
ATOM 1958 C C . HIS A 1 255 ? -21.406 9.586 -0.202 1 93.25 255 HIS A C 1
ATOM 1960 O O . HIS A 1 255 ? -21.391 10.469 -1.061 1 93.25 255 HIS A O 1
ATOM 1966 N N . LEU A 1 256 ? -20.828 8.367 -0.293 1 93.19 256 LEU A N 1
ATOM 1967 C CA . LEU A 1 256 ? -20.078 8.062 -1.504 1 93.19 256 LEU A CA 1
ATOM 1968 C C . LEU A 1 256 ? -20.984 8.094 -2.73 1 93.19 256 LEU A C 1
ATOM 1970 O O . LEU A 1 256 ? -20.594 8.617 -3.775 1 93.19 256 LEU A O 1
ATOM 1974 N N . GLN A 1 257 ? -22.141 7.586 -2.574 1 90.31 257 GLN A N 1
ATOM 1975 C CA . GLN A 1 257 ? -23.094 7.582 -3.676 1 90.31 257 GLN A CA 1
ATOM 1976 C C . GLN A 1 257 ? -23.453 9.008 -4.102 1 90.31 257 GLN A C 1
ATOM 1978 O O . GLN A 1 257 ? -23.578 9.289 -5.293 1 90.31 257 GLN A O 1
ATOM 1983 N N . SER A 1 258 ? -23.625 9.859 -3.143 1 91.38 258 SER A N 1
ATOM 1984 C CA . SER A 1 258 ? -23.906 11.258 -3.436 1 91.38 258 SER A CA 1
ATOM 1985 C C . SER A 1 258 ? -22.781 11.898 -4.238 1 91.38 258 SER A C 1
ATOM 1987 O O . SER A 1 258 ? -23.031 12.672 -5.168 1 91.38 258 SER A O 1
ATOM 1989 N N . LEU A 1 259 ? -21.578 11.547 -3.871 1 93.06 259 LEU A N 1
ATOM 1990 C CA . LEU A 1 259 ? -20.406 12.062 -4.578 1 93.06 259 LEU A CA 1
ATOM 1991 C C . LEU A 1 259 ? -20.391 11.57 -6.02 1 93.06 259 LEU A C 1
ATOM 1993 O O . LEU A 1 259 ? -20.219 12.367 -6.949 1 93.06 259 LEU A O 1
ATOM 1997 N N . VAL A 1 260 ? -20.609 10.336 -6.184 1 91.88 260 VAL A N 1
ATOM 1998 C CA . VAL A 1 260 ? -20.547 9.68 -7.488 1 91.88 260 VAL A CA 1
ATOM 1999 C C . VAL A 1 260 ? -21.641 10.242 -8.398 1 91.88 260 VAL A C 1
ATOM 2001 O O . VAL A 1 260 ? -21.375 10.586 -9.555 1 91.88 260 VAL A O 1
ATOM 2004 N N . ASP A 1 261 ? -22.766 10.367 -7.832 1 90.38 261 ASP A N 1
ATOM 2005 C CA . ASP A 1 261 ? -23.906 10.883 -8.594 1 90.38 261 ASP A CA 1
ATOM 2006 C C . ASP A 1 261 ? -23.719 12.359 -8.93 1 90.38 261 ASP A C 1
ATOM 2008 O O . ASP A 1 261 ? -23.953 12.789 -10.062 1 90.38 261 ASP A O 1
ATOM 2012 N N . GLY A 1 262 ? -23.328 13.016 -7.965 1 91.38 262 GLY A N 1
ATOM 2013 C CA . GLY A 1 262 ? -23.188 14.453 -8.133 1 91.38 262 GLY A CA 1
ATOM 2014 C C . GLY A 1 262 ? -22.125 14.828 -9.148 1 91.38 262 GLY A C 1
ATOM 2015 O O . GLY A 1 262 ? -22.297 15.797 -9.898 1 91.38 262 GLY A O 1
ATOM 2016 N N . LEU A 1 263 ? -21.141 14.031 -9.242 1 91.62 263 LEU A N 1
ATOM 2017 C CA . LEU A 1 263 ? -20.016 14.367 -10.109 1 91.62 263 LEU A CA 1
ATOM 2018 C C . LEU A 1 263 ? -19.984 13.445 -11.328 1 91.62 263 LEU A C 1
ATOM 2020 O O . LEU A 1 263 ? -19.047 13.516 -12.133 1 91.62 263 LEU A O 1
ATOM 2024 N N . LYS A 1 264 ? -20.938 12.586 -11.43 1 89.19 264 LYS A N 1
ATOM 2025 C CA . LYS A 1 264 ? -21.047 11.648 -12.539 1 89.19 264 LYS A CA 1
ATOM 2026 C C . LYS A 1 264 ? -19.781 10.797 -12.672 1 89.19 264 LYS A C 1
ATOM 2028 O O . LYS A 1 264 ? -19.234 10.672 -13.766 1 89.19 264 LYS A O 1
ATOM 2033 N N . MET A 1 265 ? -19.375 10.289 -11.562 1 89.62 265 MET A N 1
ATOM 2034 C CA . MET A 1 265 ? -18.203 9.422 -11.539 1 89.62 265 MET A CA 1
ATOM 2035 C C . MET A 1 265 ? -18.594 7.973 -11.789 1 89.62 265 MET A C 1
ATOM 2037 O O . MET A 1 265 ? -19.766 7.609 -11.672 1 89.62 265 MET A O 1
ATOM 2041 N N . LYS A 1 266 ? -17.609 7.207 -12.164 1 86 266 LYS A N 1
ATOM 2042 C CA . LYS A 1 266 ? -17.766 5.758 -12.25 1 86 266 LYS A CA 1
ATOM 2043 C C . LYS A 1 266 ? -17.016 5.055 -11.125 1 86 266 LYS A C 1
ATOM 2045 O O . LYS A 1 266 ? -15.906 5.449 -10.758 1 86 266 LYS A O 1
ATOM 2050 N N . ILE A 1 267 ? -17.688 4.004 -10.633 1 87.75 267 ILE A N 1
ATOM 2051 C CA . ILE A 1 267 ? -17.078 3.232 -9.555 1 87.75 267 ILE A CA 1
ATOM 2052 C C . ILE A 1 267 ? -16.547 1.909 -10.102 1 87.75 267 ILE A C 1
ATOM 2054 O O . ILE A 1 267 ? -17.281 1.15 -10.727 1 87.75 267 ILE A O 1
ATOM 2058 N N . LEU A 1 268 ? -15.258 1.692 -9.82 1 83.38 268 LEU A N 1
ATOM 2059 C CA . LEU A 1 268 ? -14.641 0.435 -10.219 1 83.38 268 LEU A CA 1
ATOM 2060 C C . LEU A 1 268 ? -14.07 -0.3 -9.016 1 83.38 268 LEU A C 1
ATOM 2062 O O . LEU A 1 268 ? -13.609 0.331 -8.055 1 83.38 268 LEU A O 1
ATOM 2066 N N . ALA A 1 269 ? -14.086 -1.604 -9.094 1 83.31 269 ALA A N 1
ATOM 2067 C CA . ALA A 1 269 ? -13.445 -2.434 -8.07 1 83.31 269 ALA A CA 1
ATOM 2068 C C . ALA A 1 269 ? -12 -2.744 -8.438 1 83.31 269 ALA A C 1
ATOM 2070 O O . ALA A 1 269 ? -11.719 -3.211 -9.539 1 83.31 269 ALA A O 1
ATOM 2071 N N . GLY A 1 270 ? -11.094 -2.428 -7.516 1 75.12 270 GLY A N 1
ATOM 2072 C CA . GLY A 1 270 ? -9.68 -2.66 -7.762 1 75.12 270 GLY A CA 1
ATOM 2073 C C . GLY A 1 270 ? -9.203 -4.012 -7.266 1 75.12 270 GLY A C 1
ATOM 2074 O O . GLY A 1 270 ? -8.016 -4.332 -7.371 1 75.12 270 GLY A O 1
ATOM 2075 N N . ASP A 1 271 ? -10.117 -4.867 -6.789 1 70.88 271 ASP A N 1
ATOM 2076 C CA . ASP A 1 271 ? -9.695 -6.152 -6.242 1 70.88 271 ASP A CA 1
ATOM 2077 C C . ASP A 1 271 ? -9.281 -7.113 -7.352 1 70.88 271 ASP A C 1
ATOM 2079 O O . ASP A 1 271 ? -9.945 -7.195 -8.391 1 70.88 271 ASP A O 1
ATOM 2083 N N . PRO A 1 272 ? -8.094 -7.754 -7.281 1 59.78 272 PRO A N 1
ATOM 2084 C CA . PRO A 1 272 ? -7.586 -8.664 -8.305 1 59.78 272 PRO A CA 1
ATOM 2085 C C . PRO A 1 272 ? -8.586 -9.75 -8.68 1 59.78 272 PRO A C 1
ATOM 2087 O O . PRO A 1 272 ? -8.516 -10.312 -9.773 1 59.78 272 PRO A O 1
ATOM 2090 N N . GLY A 1 273 ? -9.547 -10.141 -7.863 1 57.34 273 GLY A N 1
ATOM 2091 C CA . GLY A 1 273 ? -10.43 -11.266 -8.125 1 57.34 273 GLY A CA 1
ATOM 2092 C C . GLY A 1 273 ? -11.711 -10.867 -8.828 1 57.34 273 GLY A C 1
ATOM 2093 O O . GLY A 1 273 ? -12.586 -11.703 -9.055 1 57.34 273 GLY A O 1
ATOM 2094 N N . SER A 1 274 ? -11.898 -9.664 -9.062 1 54.22 274 SER A N 1
ATOM 2095 C CA . SER A 1 274 ? -13.188 -9.273 -9.625 1 54.22 274 SER A CA 1
ATOM 2096 C C . SER A 1 274 ? -13.32 -9.734 -11.07 1 54.22 274 SER A C 1
ATOM 2098 O O . SER A 1 274 ? -12.391 -9.562 -11.875 1 54.22 274 SER A O 1
ATOM 2100 N N . LYS A 1 275 ? -14.164 -10.875 -11.305 1 48.31 275 LYS A N 1
ATOM 2101 C CA . LYS A 1 275 ? -14.445 -11.422 -12.633 1 48.31 275 LYS A CA 1
ATOM 2102 C C . LYS A 1 275 ? -14.594 -10.312 -13.664 1 48.31 275 LYS A C 1
ATOM 2104 O O . LYS A 1 275 ? -14.242 -10.492 -14.836 1 48.31 275 LYS A O 1
ATOM 2109 N N . ASP A 1 276 ? -15.438 -9.367 -13.336 1 42.62 276 ASP A N 1
ATOM 2110 C CA . ASP A 1 276 ? -15.836 -8.344 -14.297 1 42.62 276 ASP A CA 1
ATOM 2111 C C . ASP A 1 276 ? -14.742 -7.293 -14.461 1 42.62 276 ASP A C 1
ATOM 2113 O O . ASP A 1 276 ? -15.008 -6.184 -14.93 1 42.62 276 ASP A O 1
ATOM 2117 N N . ARG A 1 277 ? -13.773 -7.531 -13.688 1 45 277 ARG A N 1
ATOM 2118 C CA . ARG A 1 277 ? -12.742 -6.551 -14 1 45 277 ARG A CA 1
ATOM 2119 C C . ARG A 1 277 ? -12.305 -6.66 -15.461 1 45 277 ARG A C 1
ATOM 2121 O O . ARG A 1 277 ? -11.93 -7.738 -15.922 1 45 277 ARG A O 1
ATOM 2128 N N . PRO A 1 278 ? -12.992 -6.02 -16.344 1 36.56 278 PRO A N 1
ATOM 2129 C CA . PRO A 1 278 ? -11.977 -6.031 -17.406 1 36.56 278 PRO A CA 1
ATOM 2130 C C . PRO A 1 278 ? -10.555 -6.133 -16.859 1 36.56 278 PRO A C 1
ATOM 2132 O O . PRO A 1 278 ? -10.125 -5.27 -16.078 1 36.56 278 PRO A O 1
ATOM 2135 N N . VAL A 1 279 ? -10.375 -7.211 -16.141 1 37.41 279 VAL A N 1
ATOM 2136 C CA . VAL A 1 279 ? -8.961 -7.398 -15.836 1 37.41 279 VAL A CA 1
ATOM 2137 C C . VAL A 1 279 ? -8.125 -6.422 -16.656 1 37.41 279 VAL A C 1
ATOM 2139 O O . VAL A 1 279 ? -6.891 -6.477 -16.625 1 37.41 279 VAL A O 1
ATOM 2142 N N . SER A 1 280 ? -8.688 -6.152 -17.75 1 34.53 280 SER A N 1
ATOM 2143 C CA . SER A 1 280 ? -7.902 -5.211 -18.547 1 34.53 280 SER A CA 1
ATOM 2144 C C . SER A 1 280 ? -7.449 -4.023 -17.703 1 34.53 280 SER A C 1
ATOM 2146 O O . SER A 1 280 ? -8.273 -3.248 -17.219 1 34.53 280 SER A O 1
ATOM 2148 N N . CYS A 1 281 ? -6.652 -4.227 -16.594 1 38.19 281 CYS A N 1
ATOM 2149 C CA . CYS A 1 281 ? -5.688 -3.197 -16.219 1 38.19 281 CYS A CA 1
ATOM 2150 C C . CYS A 1 281 ? -5.75 -2.023 -17.188 1 38.19 281 CYS A C 1
ATOM 2152 O O . CYS A 1 281 ? -5.949 -2.213 -18.391 1 38.19 281 CYS A O 1
ATOM 2154 N N . LEU A 1 282 ? -6.203 -0.941 -16.484 1 44.16 282 LEU A N 1
ATOM 2155 C CA . LEU A 1 282 ? -6.129 0.249 -17.328 1 44.16 282 LEU A CA 1
ATOM 2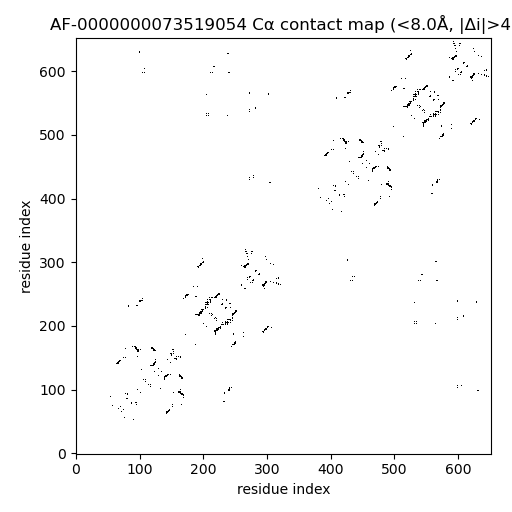156 C C . LEU A 1 282 ? -5.047 0.098 -18.391 1 44.16 282 LEU A C 1
ATOM 2158 O O . LEU A 1 282 ? -3.891 0.457 -18.156 1 44.16 282 LEU A O 1
ATOM 2162 N N . THR A 1 283 ? -5.289 -1.148 -19.047 1 45.81 283 THR A N 1
ATOM 2163 C CA . THR A 1 283 ? -4.414 -1.101 -20.219 1 45.81 283 THR A CA 1
ATOM 2164 C C . THR A 1 283 ? -4.293 0.327 -20.75 1 45.81 283 THR A C 1
ATOM 2166 O O . THR A 1 283 ? -5.137 1.177 -20.453 1 45.81 283 THR A O 1
ATOM 2169 N N . TYR A 1 284 ? -3.119 0.44 -21.078 1 50.31 284 TYR A N 1
ATOM 2170 C CA . TYR A 1 284 ? -2.904 1.729 -21.734 1 50.31 284 TYR A CA 1
ATOM 2171 C C . TYR A 1 284 ? -4.137 2.158 -22.516 1 50.31 284 TYR A C 1
ATOM 2173 O O . TYR A 1 284 ? -4.539 3.322 -22.469 1 50.31 284 TYR A O 1
ATOM 2181 N N . GLU A 1 285 ? -4.777 1.101 -22.969 1 53.12 285 GLU A N 1
ATOM 2182 C CA . GLU A 1 285 ? -5.926 1.41 -23.812 1 53.12 285 GLU A CA 1
ATOM 2183 C C . GLU A 1 285 ? -7.129 1.837 -22.984 1 53.12 285 GLU A C 1
ATOM 2185 O O . GLU A 1 285 ? -7.82 2.799 -23.328 1 53.12 285 GLU A O 1
ATOM 2190 N N . LEU A 1 286 ? -7.32 1.148 -21.969 1 54.81 286 LEU A N 1
ATOM 2191 C CA . LEU A 1 286 ? -8.438 1.516 -21.109 1 54.81 286 LEU A CA 1
ATOM 2192 C C . LEU A 1 286 ? -8.164 2.836 -20.406 1 54.81 286 LEU A C 1
ATOM 2194 O O . LEU A 1 286 ? -9.062 3.668 -20.25 1 54.81 286 LEU A O 1
ATOM 2198 N N . ALA A 1 287 ? -6.914 2.832 -19.984 1 57.53 287 ALA A N 1
ATOM 2199 C CA . ALA A 1 287 ? -6.543 4.094 -19.359 1 57.53 287 ALA A CA 1
ATOM 2200 C C . ALA A 1 287 ? -6.785 5.27 -20.297 1 57.53 287 ALA A C 1
ATOM 2202 O O . ALA A 1 287 ? -7.277 6.32 -19.875 1 57.53 287 ALA A O 1
ATOM 2203 N N . HIS A 1 288 ? -6.465 4.941 -21.484 1 59.59 288 HIS A N 1
ATOM 2204 C CA . HIS A 1 288 ? -6.66 5.988 -22.484 1 59.59 288 HIS A CA 1
ATOM 2205 C C . HIS A 1 288 ? -8.141 6.285 -22.672 1 59.59 288 HIS A C 1
ATOM 2207 O O . HIS A 1 288 ? -8.531 7.441 -22.859 1 59.59 288 HIS A O 1
ATOM 2213 N N . SER A 1 289 ? -8.906 5.238 -22.594 1 61.62 289 SER A N 1
ATOM 2214 C CA . SER A 1 289 ? -10.336 5.438 -22.828 1 61.62 289 SER A CA 1
ATOM 2215 C C . SER A 1 289 ? -10.992 6.121 -21.625 1 61.62 289 SER A C 1
ATOM 2217 O O . SER A 1 289 ? -11.977 6.848 -21.781 1 61.62 289 SER A O 1
ATOM 2219 N N . LEU A 1 290 ? -10.289 5.973 -20.531 1 64.06 290 LEU A N 1
ATOM 2220 C CA . LEU A 1 290 ? -10.891 6.477 -19.312 1 64.06 290 LEU A CA 1
ATOM 2221 C C . LEU A 1 290 ? -10.242 7.785 -18.875 1 64.06 290 LEU A C 1
ATOM 2223 O O . LEU A 1 290 ? -10.586 8.344 -17.828 1 64.06 290 LEU A O 1
ATOM 2227 N N . ILE A 1 291 ? -9.453 8.211 -19.719 1 65.25 291 ILE A N 1
ATOM 2228 C CA . ILE A 1 291 ? -8.609 9.328 -19.312 1 65.25 291 ILE A CA 1
ATOM 2229 C C . ILE A 1 291 ? -9.484 10.539 -18.984 1 65.25 291 ILE A C 1
ATOM 2231 O O . ILE A 1 291 ? -9.18 11.305 -18.062 1 65.25 291 ILE A O 1
ATOM 2235 N N . ASP A 1 292 ? -10.664 10.586 -19.547 1 71.12 292 ASP A N 1
ATOM 2236 C CA . ASP A 1 292 ? -11.492 11.773 -19.344 1 71.12 292 ASP A CA 1
ATOM 2237 C C . ASP A 1 292 ? -12.648 11.484 -18.391 1 71.12 292 ASP A C 1
ATOM 2239 O O . ASP A 1 292 ? -13.461 12.367 -18.109 1 71.12 292 ASP A O 1
ATOM 2243 N N . MET A 1 293 ? -12.633 10.289 -17.875 1 79.31 293 MET A N 1
ATOM 2244 C CA . MET A 1 293 ? -13.727 9.914 -17 1 79.31 293 MET A CA 1
ATOM 2245 C C . MET A 1 293 ? -13.305 10.023 -15.531 1 79.31 293 MET A C 1
ATOM 2247 O O . MET A 1 293 ? -12.188 9.656 -15.172 1 79.31 293 MET A O 1
ATOM 2251 N N . LYS A 1 294 ? -14.234 10.633 -14.781 1 86.75 294 LYS A N 1
ATOM 2252 C CA . LYS A 1 294 ? -14.008 10.664 -13.344 1 86.75 294 LYS A CA 1
ATOM 2253 C C . LYS A 1 294 ? -14.227 9.289 -12.719 1 86.75 294 LYS A C 1
ATOM 2255 O O . LYS A 1 294 ? -15.219 8.625 -13.008 1 86.75 294 LYS A O 1
ATOM 2260 N N . LEU A 1 295 ? -13.289 8.906 -11.859 1 86.38 295 LEU A N 1
ATOM 2261 C CA . LEU A 1 295 ? -13.305 7.508 -11.43 1 86.38 295 LEU A CA 1
ATOM 2262 C C . LEU A 1 295 ? -13.117 7.406 -9.922 1 86.38 295 LEU A C 1
ATOM 2264 O O . LEU A 1 295 ? -12.305 8.125 -9.344 1 86.38 295 LEU A O 1
ATOM 2268 N N . CYS A 1 296 ? -13.93 6.488 -9.367 1 90.62 296 CYS A N 1
ATOM 2269 C CA . CYS A 1 296 ? -13.695 5.973 -8.016 1 90.62 296 CYS A CA 1
ATOM 2270 C C . CYS A 1 296 ? -13.211 4.527 -8.062 1 90.62 296 CYS A C 1
ATOM 2272 O O . CYS A 1 296 ? -13.859 3.67 -8.664 1 90.62 296 CYS A O 1
ATOM 2274 N N . LEU A 1 297 ? -12.062 4.324 -7.512 1 88.25 297 LEU A N 1
ATOM 2275 C CA . LEU A 1 297 ? -11.547 2.961 -7.426 1 88.25 297 LEU A CA 1
ATOM 2276 C C . LEU A 1 297 ? -11.656 2.426 -6.004 1 88.25 297 LEU A C 1
ATOM 2278 O O . LEU A 1 297 ? -11.086 2.998 -5.07 1 88.25 297 LEU A O 1
ATOM 2282 N N . VAL A 1 298 ? -12.344 1.302 -5.855 1 91.25 298 VAL A N 1
ATOM 2283 C CA . VAL A 1 298 ? -12.602 0.745 -4.531 1 91.25 298 VAL A CA 1
ATOM 2284 C C . VAL A 1 298 ? -11.602 -0.379 -4.242 1 91.25 298 VAL A C 1
ATOM 2286 O O . VAL A 1 298 ? -11.453 -1.305 -5.043 1 91.25 298 VAL A O 1
ATOM 2289 N N . LEU A 1 299 ? -10.883 -0.249 -3.141 1 90.5 299 LEU A N 1
ATOM 2290 C CA . LEU A 1 299 ? -10.023 -1.312 -2.637 1 90.5 299 LEU A CA 1
ATOM 2291 C C . LEU A 1 299 ? -10.523 -1.82 -1.287 1 90.5 299 LEU A C 1
ATOM 2293 O O . LEU A 1 299 ? -10.828 -1.026 -0.395 1 90.5 299 LEU A O 1
ATOM 2297 N N . GLY A 1 300 ? -10.562 -3.092 -1.153 1 89.69 300 GLY A N 1
ATOM 2298 C CA . GLY A 1 300 ? -11.07 -3.701 0.064 1 89.69 300 GLY A CA 1
ATOM 2299 C C . GLY A 1 300 ? -9.977 -4.203 0.987 1 89.69 300 GLY A C 1
ATOM 2300 O O . GLY A 1 300 ? -8.789 -3.99 0.722 1 89.69 300 GLY A O 1
ATOM 2301 N N . SER A 1 301 ? -10.469 -4.848 2.072 1 86.88 301 SER A N 1
ATOM 2302 C CA . SER A 1 301 ? -9.555 -5.371 3.086 1 86.88 301 SER A CA 1
ATOM 2303 C C . SER A 1 301 ? -8.805 -6.598 2.574 1 86.88 301 SER A C 1
ATOM 2305 O O . SER A 1 301 ? -9.203 -7.203 1.575 1 86.88 301 SER A O 1
ATOM 2307 N N . GLU A 1 302 ? -7.688 -6.988 3.23 1 78.44 302 GLU A N 1
ATOM 2308 C CA . GLU A 1 302 ? -6.852 -8.125 2.867 1 78.44 302 GLU A CA 1
ATOM 2309 C C . GLU A 1 302 ? -7.605 -9.438 3.029 1 78.44 302 GLU A C 1
ATOM 2311 O O . GLU A 1 302 ? -7.465 -10.344 2.205 1 78.44 302 GLU A O 1
ATOM 2316 N N . GLY A 1 303 ? -8.375 -9.562 4.023 1 74.75 303 GLY A N 1
ATOM 2317 C CA . GLY A 1 303 ? -9.078 -10.805 4.293 1 74.75 303 GLY A CA 1
ATOM 2318 C C . GLY A 1 303 ? -10.359 -10.953 3.494 1 74.75 303 GLY A C 1
ATOM 2319 O O . GLY A 1 303 ? -10.516 -11.898 2.723 1 74.75 303 GLY A O 1
ATOM 2320 N N . GLY A 1 304 ? -11.156 -10.016 3.467 1 73.38 304 GLY A N 1
ATOM 2321 C CA . GLY A 1 304 ? -12.516 -10.125 2.961 1 73.38 304 GLY A CA 1
ATOM 2322 C C . GLY A 1 304 ? -12.703 -9.484 1.602 1 73.38 304 GLY A C 1
ATOM 2323 O O . GLY A 1 304 ? -13.68 -9.766 0.903 1 73.38 304 GLY A O 1
ATOM 2324 N N . GLY A 1 305 ? -11.68 -8.75 1.148 1 76.38 305 GLY A N 1
ATOM 2325 C CA . GLY A 1 305 ? -11.883 -8 -0.08 1 76.38 305 GLY A CA 1
ATOM 2326 C C . GLY A 1 305 ? -12.867 -6.852 0.075 1 76.38 305 GLY A C 1
ATOM 2327 O O . GLY A 1 305 ? -12.875 -6.172 1.103 1 76.38 305 GLY A O 1
ATOM 2328 N N . ILE A 1 306 ? -13.547 -6.57 -1.006 1 76.62 306 ILE A N 1
ATOM 2329 C CA . ILE A 1 306 ? -14.5 -5.469 -0.981 1 76.62 306 ILE A CA 1
ATOM 2330 C C . ILE A 1 306 ? -15.828 -5.949 -0.415 1 76.62 306 ILE A C 1
ATOM 2332 O O . ILE A 1 306 ? -16.172 -7.129 -0.543 1 76.62 306 ILE A O 1
ATOM 2336 N N . SER A 1 307 ? -16.5 -5.051 0.254 1 80.38 307 SER A N 1
ATOM 2337 C CA . SER A 1 307 ? -17.812 -5.371 0.807 1 80.38 307 SER A CA 1
ATOM 2338 C C . SER A 1 307 ? -18.812 -5.719 -0.296 1 80.38 307 SER A C 1
ATOM 2340 O O . SER A 1 307 ? -18.578 -5.395 -1.465 1 80.38 307 SER A O 1
ATOM 2342 N N . GLU A 1 308 ? -19.828 -6.395 0.063 1 81.75 308 GLU A N 1
ATOM 2343 C CA . GLU A 1 308 ? -20.891 -6.758 -0.881 1 81.75 308 GLU A CA 1
ATOM 2344 C C . GLU A 1 308 ? -21.5 -5.523 -1.532 1 81.75 308 GLU A C 1
ATOM 2346 O O . GLU A 1 308 ? -21.781 -5.52 -2.732 1 81.75 308 GLU A O 1
ATOM 2351 N N . GLU A 1 309 ? -21.719 -4.504 -0.742 1 81.5 309 GLU A N 1
ATOM 2352 C CA . GLU A 1 309 ? -22.25 -3.248 -1.257 1 81.5 309 GLU A CA 1
ATOM 2353 C C . GLU A 1 309 ? -21.328 -2.648 -2.32 1 81.5 309 GLU A C 1
ATOM 2355 O O . GLU A 1 309 ? -21.797 -2.205 -3.371 1 81.5 309 GLU A O 1
ATOM 2360 N N . ALA A 1 310 ? -20.109 -2.682 -2.004 1 79.62 310 ALA A N 1
ATOM 2361 C CA . ALA A 1 310 ? -19.125 -2.154 -2.947 1 79.62 310 ALA A CA 1
ATOM 2362 C C . ALA A 1 310 ? -19.094 -2.979 -4.23 1 79.62 310 ALA A C 1
ATOM 2364 O O . ALA A 1 310 ? -19.016 -2.426 -5.328 1 79.62 310 ALA A O 1
ATOM 2365 N N . ARG A 1 311 ? -19.188 -4.219 -4.098 1 80.44 311 ARG A N 1
ATOM 2366 C CA . ARG A 1 311 ? -19.156 -5.129 -5.238 1 80.44 311 ARG A CA 1
ATOM 2367 C C . ARG A 1 311 ? -20.344 -4.898 -6.164 1 80.44 311 ARG A C 1
ATOM 2369 O O . ARG A 1 311 ? -20.172 -4.84 -7.387 1 80.44 311 ARG A O 1
ATOM 2376 N N . GLU A 1 312 ? -21.438 -4.734 -5.594 1 80.19 312 GLU A N 1
ATOM 2377 C CA . GLU A 1 312 ? -22.656 -4.543 -6.367 1 80.19 312 GLU A CA 1
ATOM 2378 C C . GLU A 1 312 ? -22.609 -3.238 -7.156 1 80.19 312 GLU A C 1
ATOM 2380 O O . GLU A 1 312 ? -22.938 -3.215 -8.344 1 80.19 312 GLU A O 1
ATOM 2385 N N . VAL A 1 313 ? -22.156 -2.27 -6.57 1 77.44 313 VAL A N 1
ATOM 2386 C CA . VAL A 1 313 ? -22.109 -0.958 -7.211 1 77.44 313 VAL A CA 1
ATOM 2387 C C . VAL A 1 313 ? -21.047 -0.958 -8.305 1 77.44 313 VAL A C 1
ATOM 2389 O O . VAL A 1 313 ? -21.266 -0.411 -9.391 1 77.44 313 VAL A O 1
ATOM 2392 N N . ALA A 1 314 ? -20 -1.572 -7.965 1 76.38 314 ALA A N 1
ATOM 2393 C CA . ALA A 1 314 ? -18.906 -1.618 -8.938 1 76.38 314 ALA A CA 1
ATOM 2394 C C . ALA A 1 314 ? -19.297 -2.426 -10.172 1 76.38 314 ALA A C 1
ATOM 2396 O O . ALA A 1 314 ? -18.953 -2.066 -11.297 1 76.38 314 ALA A O 1
ATOM 2397 N N . GLU A 1 315 ? -19.938 -3.459 -9.93 1 69.56 315 GLU A N 1
ATOM 2398 C CA . GLU A 1 315 ? -20.391 -4.297 -11.031 1 69.56 315 GLU A CA 1
ATOM 2399 C C . GLU A 1 315 ? -21.312 -3.523 -11.961 1 69.56 315 GLU A C 1
ATOM 2401 O O . GLU A 1 315 ? -21.188 -3.6 -13.188 1 69.56 315 GLU A O 1
ATOM 2406 N N . LEU A 1 316 ? -22.125 -2.85 -11.383 1 65.44 316 LEU A N 1
ATOM 2407 C CA . LEU A 1 316 ? -23.062 -2.049 -12.156 1 65.44 316 LEU A CA 1
ATOM 2408 C C . LEU A 1 316 ? -22.344 -0.962 -12.945 1 65.44 316 LEU A C 1
ATOM 2410 O O . LEU A 1 316 ? -22.672 -0.701 -14.102 1 65.44 316 LEU A O 1
ATOM 2414 N N . SER A 1 317 ? -21.422 -0.457 -12.336 1 68.62 317 SER A N 1
ATOM 2415 C CA . SER A 1 317 ? -20.656 0.604 -12.969 1 68.62 317 SER A CA 1
ATOM 2416 C C . SER A 1 317 ? -19.828 0.065 -14.133 1 68.62 317 SER A C 1
ATOM 2418 O O . SER A 1 317 ? -19.703 0.714 -15.172 1 68.62 317 SER A O 1
ATOM 2420 N N . SER A 1 318 ? -19.281 -1.091 -13.898 1 67.25 318 SER A N 1
ATOM 2421 C CA . SER A 1 318 ? -18.469 -1.717 -14.938 1 67.25 318 SER A CA 1
ATOM 2422 C C . SER A 1 318 ? -19.312 -2.078 -16.156 1 67.25 318 SER A C 1
ATOM 2424 O O . SER A 1 318 ? -18.875 -1.891 -17.297 1 67.25 318 SER A O 1
ATOM 2426 N N . GLN A 1 319 ? -20.391 -2.541 -15.891 1 62.81 319 GLN A N 1
ATOM 2427 C CA . GLN A 1 319 ? -21.312 -2.877 -16.969 1 62.81 319 GLN A CA 1
ATOM 2428 C C . GLN A 1 319 ? -21.688 -1.636 -17.766 1 62.81 319 GLN A C 1
ATOM 2430 O O . GLN A 1 319 ? -21.75 -1.677 -19 1 62.81 319 GLN A O 1
ATOM 2435 N N . ALA A 1 320 ? -21.922 -0.612 -17.094 1 58.72 320 ALA A N 1
ATOM 2436 C CA . ALA A 1 320 ? -22.266 0.647 -17.75 1 58.72 320 ALA A CA 1
ATOM 2437 C C . ALA A 1 320 ? -21.109 1.184 -18.578 1 58.72 320 ALA A C 1
ATOM 2439 O O . ALA A 1 320 ? -21.312 1.713 -19.672 1 58.72 320 ALA A O 1
ATOM 2440 N N . LEU A 1 321 ? -20.016 0.976 -18.047 1 56.69 321 LEU A N 1
ATOM 2441 C CA . LEU A 1 321 ? -18.812 1.434 -18.75 1 56.69 321 LEU A CA 1
ATOM 2442 C C . LEU A 1 321 ? -18.609 0.657 -20.047 1 56.69 321 LEU A C 1
ATOM 2444 O O . LEU A 1 321 ? -18.25 1.237 -21.062 1 56.69 321 LEU A O 1
ATOM 2448 N N . LEU A 1 322 ? -18.766 -0.635 -19.875 1 54.72 322 LEU A N 1
ATOM 2449 C CA . LEU A 1 322 ? -18.641 -1.475 -21.047 1 54.72 322 LEU A CA 1
ATOM 2450 C C . LEU A 1 322 ? -19.703 -1.115 -22.094 1 54.72 322 LEU A C 1
ATOM 2452 O O . LEU A 1 322 ? -19.422 -1.133 -23.297 1 54.72 322 LEU A O 1
ATOM 2456 N N . GLY A 1 323 ? -20.812 -0.804 -21.562 1 48.88 323 GLY A N 1
ATOM 2457 C CA . GLY A 1 323 ? -21.875 -0.36 -22.469 1 48.88 323 GLY A CA 1
ATOM 2458 C C . GLY A 1 323 ? -21.547 0.949 -23.156 1 48.88 323 GLY A C 1
ATOM 2459 O O . GLY A 1 323 ? -21.828 1.112 -24.359 1 48.88 323 GLY A O 1
ATOM 2460 N N . ASP A 1 324 ? -20.953 1.874 -22.547 1 50.47 324 ASP A N 1
ATOM 2461 C CA . ASP A 1 324 ? -20.609 3.18 -23.109 1 50.47 324 ASP A CA 1
ATOM 2462 C C . ASP A 1 324 ? -19.453 3.068 -24.109 1 50.47 324 ASP A C 1
ATOM 2464 O O . ASP A 1 324 ? -19.344 3.875 -25.031 1 50.47 324 ASP A O 1
ATOM 2468 N N . LEU A 1 325 ? -18.562 2.107 -23.781 1 45.62 325 LEU A N 1
ATOM 2469 C CA . LEU A 1 325 ? -17.391 1.944 -24.641 1 45.62 325 LEU A CA 1
ATOM 2470 C C . LEU A 1 325 ? -17.75 1.187 -25.922 1 45.62 325 LEU A C 1
ATOM 2472 O O . LEU A 1 325 ? -17.141 1.385 -26.969 1 45.62 325 LEU A O 1
ATOM 2476 N N . LEU A 1 326 ? -18.734 0.308 -25.797 1 36.69 326 LEU A N 1
ATOM 2477 C CA . LEU A 1 326 ? -19.234 -0.366 -27 1 36.69 326 LEU A CA 1
ATOM 2478 C C . LEU A 1 326 ? -20.141 0.554 -27.797 1 36.69 326 LEU A C 1
ATOM 2480 O O . LEU A 1 326 ? -20.109 0.529 -29.031 1 36.69 326 LEU A O 1
ATOM 2484 N N . ARG B 1 1 ? -9.68 42.531 -68 1 17.16 1 ARG B N 1
ATOM 2485 C CA . ARG B 1 1 ? -8.398 42.25 -68.625 1 17.16 1 ARG B CA 1
ATOM 2486 C C . ARG B 1 1 ? -7.453 41.562 -67.625 1 17.16 1 ARG B C 1
ATOM 2488 O O . ARG B 1 1 ? -6.77 40.594 -67.938 1 17.16 1 ARG B O 1
ATOM 2495 N N . THR B 1 2 ? -7.031 42.281 -66.438 1 17.25 2 THR B N 1
ATOM 2496 C CA . THR B 1 2 ? -5.727 42.531 -65.812 1 17.25 2 THR B CA 1
ATOM 2497 C C . THR B 1 2 ? -5.402 41.438 -64.812 1 17.25 2 THR B C 1
ATOM 2499 O O . THR B 1 2 ? -6.145 41.281 -63.812 1 17.25 2 THR B O 1
ATOM 2502 N N . LYS B 1 3 ? -4.395 40.5 -65 1 21.12 3 LYS B N 1
ATOM 2503 C CA . LYS B 1 3 ? -3.689 39.25 -64.625 1 21.12 3 LYS B CA 1
ATOM 2504 C C . LYS B 1 3 ? -2.795 39.438 -63.438 1 21.12 3 LYS B C 1
ATOM 2506 O O . LYS B 1 3 ? -1.644 39.875 -63.562 1 21.12 3 LYS B O 1
ATOM 2511 N N . THR B 1 4 ? -3.262 40.094 -62.344 1 18.94 4 THR B N 1
ATOM 2512 C CA . THR B 1 4 ? -2.344 40.688 -61.375 1 18.94 4 THR B CA 1
ATOM 2513 C C . THR B 1 4 ? -1.443 39.594 -60.75 1 18.94 4 THR B C 1
ATOM 2515 O O . THR B 1 4 ? -1.893 38.5 -60.5 1 18.94 4 THR B O 1
ATOM 2518 N N . GLU B 1 5 ? -0.205 39.969 -60.188 1 18.31 5 GLU B N 1
ATOM 2519 C CA . GLU B 1 5 ? 1.234 39.938 -59.938 1 18.31 5 GLU B CA 1
ATOM 2520 C C . GLU B 1 5 ? 1.554 39.219 -58.625 1 18.31 5 GLU B C 1
ATOM 2522 O O . GLU B 1 5 ? 1.106 39.625 -57.562 1 18.31 5 GLU B O 1
ATOM 2527 N N . CYS B 1 6 ? 1.67 37.844 -58.531 1 19.61 6 CYS B N 1
ATOM 2528 C CA . CYS B 1 6 ? 2.016 36.781 -57.594 1 19.61 6 CYS B CA 1
ATOM 2529 C C . CYS B 1 6 ? 3.391 37.031 -56.969 1 19.61 6 CYS B C 1
ATOM 2531 O O . CYS B 1 6 ? 4.41 36.875 -57.656 1 19.61 6 CYS B O 1
ATOM 2533 N N . LYS B 1 7 ? 3.631 38.031 -56.125 1 17.2 7 LYS B N 1
ATOM 2534 C CA . LYS B 1 7 ? 4.969 38.5 -55.781 1 17.2 7 LYS B CA 1
ATOM 2535 C C . LYS B 1 7 ? 5.742 37.406 -55.031 1 17.2 7 LYS B C 1
ATOM 2537 O O . LYS B 1 7 ? 5.309 36.938 -53.969 1 17.2 7 LYS B O 1
ATOM 2542 N N . THR B 1 8 ? 6.723 36.594 -55.594 1 17.77 8 THR B N 1
ATOM 2543 C CA . THR B 1 8 ? 7.668 35.5 -55.406 1 17.77 8 THR B CA 1
ATOM 2544 C C . THR B 1 8 ? 8.805 35.906 -54.469 1 17.77 8 THR B C 1
ATOM 2546 O O . THR B 1 8 ? 9.758 35.156 -54.281 1 17.77 8 THR B O 1
ATOM 2549 N N . GLU B 1 9 ? 8.727 36.875 -53.562 1 16.55 9 GLU B N 1
ATOM 2550 C CA . GLU B 1 9 ? 10.023 37.469 -53.25 1 16.55 9 GLU B CA 1
ATOM 2551 C C . GLU B 1 9 ? 10.961 36.438 -52.594 1 16.55 9 GLU B C 1
ATOM 2553 O O . GLU B 1 9 ? 10.555 35.688 -51.719 1 16.55 9 GLU B O 1
ATOM 2558 N N . ASN B 1 10 ? 12.25 36.156 -53.125 1 17.22 10 ASN B N 1
ATOM 2559 C CA . ASN B 1 10 ? 13.539 35.469 -53.25 1 17.22 10 ASN B CA 1
ATOM 2560 C C . ASN B 1 10 ? 14.453 35.781 -52.062 1 17.22 10 ASN B C 1
ATOM 2562 O O . ASN B 1 10 ? 15.641 36.031 -52.25 1 17.22 10 ASN B O 1
ATOM 2566 N N . THR B 1 11 ? 14.031 36.125 -50.875 1 16.83 11 THR B N 1
ATOM 2567 C CA . THR B 1 11 ? 15.039 36.906 -50.188 1 16.83 11 THR B CA 1
ATOM 2568 C C . THR B 1 11 ? 16.297 36.062 -49.938 1 16.83 11 THR B C 1
ATOM 2570 O O . THR B 1 11 ? 16.219 34.906 -49.562 1 16.83 11 THR B O 1
ATOM 2573 N N . MET B 1 12 ? 17.594 36.625 -49.969 1 16.09 12 MET B N 1
ATOM 2574 C CA . MET B 1 12 ? 19.016 36.656 -50.312 1 16.09 12 MET B CA 1
ATOM 2575 C C . MET B 1 12 ? 19.859 36.031 -49.188 1 16.09 12 MET B C 1
ATOM 2577 O O . MET B 1 12 ? 20.781 35.281 -49.469 1 16.09 12 MET B O 1
ATOM 2581 N N . TRP B 1 13 ? 19.906 36.469 -47.812 1 16.11 13 TRP B N 1
ATOM 2582 C CA . TRP B 1 13 ? 21.141 37.188 -47.469 1 16.11 13 TRP B CA 1
ATOM 2583 C C . TRP B 1 13 ? 22.266 36.188 -47.188 1 16.11 13 TRP B C 1
ATOM 2585 O O . TRP B 1 13 ? 22.031 35 -46.969 1 16.11 13 TRP B O 1
ATOM 2595 N N . PHE B 1 14 ? 23.188 36.5 -46.125 1 16.56 14 PHE B N 1
ATOM 2596 C CA . PHE B 1 14 ? 24.594 36.875 -45.969 1 16.56 14 PHE B CA 1
ATOM 2597 C C . PHE B 1 14 ? 25.422 35.688 -45.531 1 16.56 14 PHE B C 1
ATOM 2599 O O . PHE B 1 14 ? 24.938 34.812 -44.812 1 16.56 14 PHE B O 1
ATOM 2606 N N . SER B 1 15 ? 26.719 35.531 -45.969 1 17.61 15 SER B N 1
ATOM 2607 C CA . SER B 1 15 ? 27.891 34.75 -46.281 1 17.61 15 SER B CA 1
ATOM 2608 C C . SER B 1 15 ? 28.797 34.594 -45.062 1 17.61 15 SER B C 1
ATOM 2610 O O . SER B 1 15 ? 29.906 34.062 -45.156 1 17.61 15 SER B O 1
ATOM 2612 N N . SER B 1 16 ? 28.453 34.906 -43.781 1 17.48 16 SER B N 1
ATOM 2613 C CA . SER B 1 16 ? 29.625 35.344 -43.031 1 17.48 16 SER B CA 1
ATOM 2614 C C . SER B 1 16 ? 30.656 34.219 -42.906 1 17.48 16 SER B C 1
ATOM 2616 O O . SER B 1 16 ? 30.281 33.062 -42.844 1 17.48 16 SER B O 1
ATOM 2618 N N . SER B 1 17 ? 32.031 34.562 -42.906 1 17.97 17 SER B N 1
ATOM 2619 C CA . SER B 1 17 ? 33.406 34.156 -43.188 1 17.97 17 SER B CA 1
ATOM 2620 C C . SER B 1 17 ? 34.031 33.406 -42.031 1 17.97 17 SER B C 1
ATOM 2622 O O . SER B 1 17 ? 35.219 33.031 -42.094 1 17.97 17 SER B O 1
ATOM 2624 N N . LEU B 1 18 ? 33.438 33.094 -40.938 1 18.61 18 LEU B N 1
ATOM 2625 C CA . LEU B 1 18 ? 34.344 33.125 -39.781 1 18.61 18 LEU B CA 1
ATOM 2626 C C . LEU B 1 18 ? 35.5 32.156 -39.969 1 18.61 18 LEU B C 1
ATOM 2628 O O . LEU B 1 18 ? 35.344 31.094 -40.562 1 18.61 18 LEU B O 1
ATOM 2632 N N . THR B 1 19 ? 36.688 32.562 -39.312 1 17.81 19 THR B N 1
ATOM 2633 C CA . THR B 1 19 ? 38.125 32.469 -39.344 1 17.81 19 THR B CA 1
ATOM 2634 C C . THR B 1 19 ? 38.594 31.062 -38.938 1 17.81 19 THR B C 1
ATOM 2636 O O . THR B 1 19 ? 37.875 30.328 -38.281 1 17.81 19 THR B O 1
ATOM 2639 N N . GLN B 1 20 ? 40.031 30.797 -39.062 1 17.22 20 GLN B N 1
ATOM 2640 C CA . GLN B 1 20 ? 41.031 29.859 -39.531 1 17.22 20 GLN B CA 1
ATOM 2641 C C . GLN B 1 20 ? 41.562 28.984 -38.406 1 17.22 20 GLN B C 1
ATOM 2643 O O . GLN B 1 20 ? 42.125 27.922 -38.656 1 17.22 20 GLN B O 1
ATOM 2648 N N . SER B 1 21 ? 41.312 29.312 -37.094 1 17.91 21 SER B N 1
ATOM 2649 C CA . SER B 1 21 ? 42.531 29.188 -36.312 1 17.91 21 SER B CA 1
ATOM 2650 C C . SER B 1 21 ? 43.094 27.781 -36.344 1 17.91 21 SER B C 1
ATOM 2652 O O . SER B 1 21 ? 42.375 26.828 -36.656 1 17.91 21 SER B O 1
ATOM 2654 N N . SER B 1 22 ? 44.281 27.625 -35.531 1 19.17 22 SER B N 1
ATOM 2655 C CA . SER B 1 22 ? 45.625 27.047 -35.562 1 19.17 22 SER B CA 1
ATOM 2656 C C . SER B 1 22 ? 45.594 25.562 -35.219 1 19.17 22 SER B C 1
ATOM 2658 O O . SER B 1 22 ? 44.688 25.109 -34.531 1 19.17 22 SER B O 1
ATOM 2660 N N . PRO B 1 23 ? 46.625 24.812 -35.75 1 18.86 23 PRO B N 1
ATOM 2661 C CA . PRO B 1 23 ? 46.875 23.406 -36.062 1 18.86 23 PRO B CA 1
ATOM 2662 C C . PRO B 1 23 ? 47.25 22.609 -34.812 1 18.86 23 PRO B C 1
ATOM 2664 O O . PRO B 1 23 ? 48.312 22.859 -34.219 1 18.86 23 PRO B O 1
ATOM 2667 N N . LEU B 1 24 ? 46.469 22.656 -33.688 1 19.16 24 LEU B N 1
ATOM 2668 C CA . LEU B 1 24 ? 47.062 22.109 -32.469 1 19.16 24 LEU B CA 1
ATOM 2669 C C . LEU B 1 24 ? 47.75 20.781 -32.75 1 19.16 24 LEU B C 1
ATOM 2671 O O . LEU B 1 24 ? 47.188 19.938 -33.469 1 19.16 24 LEU B O 1
ATOM 2675 N N . SER B 1 25 ? 49.094 20.797 -32.438 1 18.55 25 SER B N 1
ATOM 2676 C CA . SER B 1 25 ? 50.25 19.938 -32.594 1 18.55 25 SER B CA 1
ATOM 2677 C C . SER B 1 25 ? 50 18.531 -32.062 1 18.55 25 SER B C 1
ATOM 2679 O O . SER B 1 25 ? 49.25 18.359 -31.094 1 18.55 25 SER B O 1
ATOM 2681 N N . LEU B 1 26 ? 50.5 17.516 -32.844 1 18.23 26 LEU B N 1
ATOM 2682 C CA . LEU B 1 26 ? 50.438 16.062 -33.031 1 18.23 26 LEU B CA 1
ATOM 2683 C C . LEU B 1 26 ? 51.156 15.328 -31.906 1 18.23 26 LEU B C 1
ATOM 2685 O O . LEU B 1 26 ? 52.375 15.406 -31.797 1 18.23 26 LEU B O 1
ATOM 2689 N N . TYR B 1 27 ? 50.719 15.602 -30.625 1 18.8 27 TYR B N 1
ATOM 2690 C CA . TYR B 1 27 ? 51.5 14.977 -29.562 1 18.8 27 TYR B CA 1
ATOM 2691 C C . TYR B 1 27 ? 51.875 13.547 -29.938 1 18.8 27 TYR B C 1
ATOM 2693 O O . TYR B 1 27 ? 51.125 12.859 -30.641 1 18.8 27 TYR B O 1
ATOM 2701 N N . LYS B 1 28 ? 53.188 13.234 -29.562 1 19.25 28 LYS B N 1
ATOM 2702 C CA . LYS B 1 28 ? 54.219 12.203 -29.734 1 19.25 28 LYS B CA 1
ATOM 2703 C C . LYS B 1 28 ? 53.719 10.844 -29.266 1 19.25 28 LYS B C 1
ATOM 2705 O O . LYS B 1 28 ? 53.25 10.703 -28.141 1 19.25 28 LYS B O 1
ATOM 2710 N N . PRO B 1 29 ? 53.531 9.836 -30.141 1 19.48 29 PRO B N 1
ATOM 2711 C CA . PRO B 1 29 ? 52.969 8.484 -30.016 1 19.48 29 PRO B CA 1
ATOM 2712 C C . PRO B 1 29 ? 53.844 7.559 -29.172 1 19.48 29 PRO B C 1
ATOM 2714 O O . PRO B 1 29 ? 53.562 6.367 -29.062 1 19.48 29 PRO B O 1
ATOM 2717 N N . ASN B 1 30 ? 54.719 8.172 -28.234 1 20.05 30 ASN B N 1
ATOM 2718 C CA . ASN B 1 30 ? 55.75 7.172 -28 1 20.05 30 ASN B CA 1
ATOM 2719 C C . ASN B 1 30 ? 55.156 5.824 -27.594 1 20.05 30 ASN B C 1
ATOM 2721 O O . ASN B 1 30 ? 54.281 5.762 -26.75 1 20.05 30 ASN B O 1
ATOM 2725 N N . LEU B 1 31 ? 55.406 4.805 -28.422 1 20.47 31 LEU B N 1
ATOM 2726 C CA . LEU B 1 31 ? 55.062 3.396 -28.562 1 20.47 31 LEU B CA 1
ATOM 2727 C C . LEU B 1 31 ? 55.625 2.576 -27.406 1 20.47 31 LEU B C 1
ATOM 2729 O O . LEU B 1 31 ? 56.812 2.344 -27.312 1 20.47 31 LEU B O 1
ATOM 2733 N N . HIS B 1 32 ? 55.625 3.154 -26.109 1 20.03 32 HIS B N 1
ATOM 2734 C CA . HIS B 1 32 ? 56.375 2.279 -25.219 1 20.03 32 HIS B CA 1
ATOM 2735 C C . HIS B 1 32 ? 55.906 0.83 -25.359 1 20.03 32 HIS B C 1
ATOM 2737 O O . HIS B 1 32 ? 54.781 0.566 -25.766 1 20.03 32 HIS B O 1
ATOM 2743 N N . SER B 1 33 ? 56.969 -0.082 -25.172 1 21.03 33 SER B N 1
ATOM 2744 C CA . SER B 1 33 ? 57.25 -1.509 -25.281 1 21.03 33 SER B CA 1
ATOM 2745 C C . SER B 1 33 ? 56.312 -2.33 -24.422 1 21.03 33 SER B C 1
ATOM 2747 O O . SER B 1 33 ? 56.062 -2 -23.266 1 21.03 33 SER B O 1
ATOM 2749 N N . SER B 1 34 ? 55.312 -2.938 -25.031 1 21.12 34 SER B N 1
ATOM 2750 C CA . SER B 1 34 ? 54.25 -3.848 -24.562 1 21.12 34 SER B CA 1
ATOM 2751 C C . SER B 1 34 ? 54.875 -5.066 -23.875 1 21.12 34 SER B C 1
ATOM 2753 O O . SER B 1 34 ? 55.438 -5.93 -24.531 1 21.12 34 SER B O 1
ATOM 2755 N N . GLN B 1 35 ? 55.781 -4.773 -22.797 1 21.05 35 GLN B N 1
ATOM 2756 C CA . GLN B 1 35 ? 56.25 -6.016 -22.203 1 21.05 35 GLN B CA 1
ATOM 2757 C C . GLN B 1 35 ? 55.094 -6.984 -21.969 1 21.05 35 GLN B C 1
ATOM 2759 O O . GLN B 1 35 ? 54.031 -6.586 -21.469 1 21.05 35 GLN B O 1
ATOM 2764 N N . SER B 1 36 ? 55.156 -8.047 -22.734 1 21.22 36 SER B N 1
ATOM 2765 C CA . SER B 1 36 ? 54.281 -9.219 -22.875 1 21.22 36 SER B CA 1
ATOM 2766 C C . SER B 1 36 ? 54.125 -9.945 -21.547 1 21.22 36 SER B C 1
ATOM 2768 O O . SER B 1 36 ? 54.812 -10.914 -21.266 1 21.22 36 SER B O 1
ATOM 27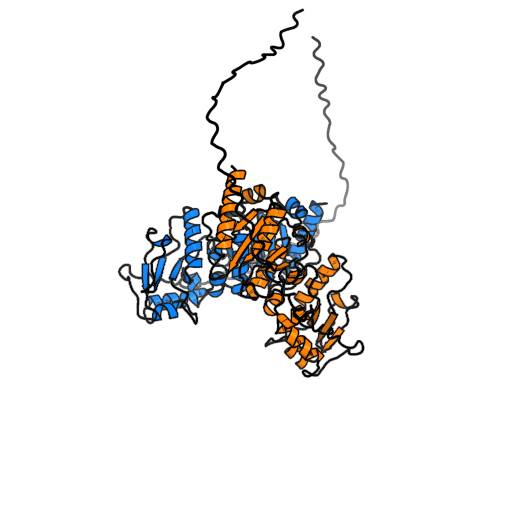70 N N . LEU B 1 37 ? 53.938 -9.172 -20.375 1 22.52 37 LEU B N 1
ATOM 2771 C CA . LEU B 1 37 ? 53.906 -10.055 -19.219 1 22.52 37 LEU B CA 1
ATOM 2772 C C . LEU B 1 37 ? 52.969 -11.219 -19.422 1 22.52 37 LEU B C 1
ATOM 2774 O O . LEU B 1 37 ? 51.781 -11.008 -19.766 1 22.52 37 LEU B O 1
ATOM 2778 N N . THR B 1 38 ? 53.562 -12.336 -19.719 1 22.27 38 THR B N 1
ATOM 2779 C CA . THR B 1 38 ? 53 -13.664 -19.891 1 22.27 38 THR B CA 1
ATOM 2780 C C . THR B 1 38 ? 52.219 -14.078 -18.656 1 22.27 38 THR B C 1
ATOM 2782 O O . THR B 1 38 ? 52.812 -14.367 -17.609 1 22.27 38 THR B O 1
ATOM 2785 N N . LEU B 1 39 ? 51.438 -13.195 -18.062 1 24.11 39 LEU B N 1
ATOM 2786 C CA . LEU B 1 39 ? 50.938 -13.805 -16.844 1 24.11 39 LEU B CA 1
ATOM 2787 C C . LEU B 1 39 ? 50.344 -15.18 -17.141 1 24.11 39 LEU B C 1
ATOM 2789 O O . LEU B 1 39 ? 49.656 -15.375 -18.141 1 24.11 39 LEU B O 1
ATOM 2793 N N . PRO B 1 40 ? 50.969 -16.234 -16.438 1 24.22 40 PRO B N 1
ATOM 2794 C CA . PRO B 1 40 ? 50.5 -17.609 -16.609 1 24.22 40 PRO B CA 1
ATOM 2795 C C . PRO B 1 40 ? 49 -17.766 -16.422 1 24.22 40 PRO B C 1
ATOM 2797 O O . PRO B 1 40 ? 48.375 -16.969 -15.711 1 24.22 40 PRO B O 1
ATOM 2800 N N . THR B 1 41 ? 48.375 -18.125 -17.5 1 22.64 41 THR B N 1
ATOM 2801 C CA . THR B 1 41 ? 46.969 -18.422 -17.562 1 22.64 41 THR B CA 1
ATOM 2802 C C . THR B 1 41 ? 46.562 -19.438 -16.484 1 22.64 41 THR B C 1
ATOM 2804 O O . THR B 1 41 ? 46.906 -20.609 -16.594 1 22.64 41 THR B O 1
ATOM 2807 N N . LYS B 1 42 ? 46.938 -19.172 -15.18 1 27.27 42 LYS B N 1
ATOM 2808 C CA . LYS B 1 42 ? 46.406 -20.203 -14.312 1 27.27 42 LYS B CA 1
ATOM 2809 C C . LYS B 1 42 ? 45 -20.578 -14.719 1 27.27 42 LYS B C 1
ATOM 2811 O O . LYS B 1 42 ? 44.125 -19.703 -14.859 1 27.27 42 LYS B O 1
ATOM 2816 N N . THR B 1 43 ? 44.906 -21.641 -15.422 1 23.17 43 THR B N 1
ATOM 2817 C CA . THR B 1 43 ? 43.625 -22.234 -15.789 1 23.17 43 THR B CA 1
ATOM 2818 C C . THR B 1 43 ? 42.656 -22.234 -14.602 1 23.17 43 THR B C 1
ATOM 2820 O O . THR B 1 43 ? 43 -22.734 -13.523 1 23.17 43 THR B O 1
ATOM 2823 N N . PRO B 1 44 ? 41.812 -21.125 -14.469 1 28.3 44 PRO B N 1
ATOM 2824 C CA . PRO B 1 44 ? 40.906 -21.25 -13.328 1 28.3 44 PRO B CA 1
ATOM 2825 C C . PRO B 1 44 ? 40.375 -22.672 -13.164 1 28.3 44 PRO B C 1
ATOM 2827 O O . PRO B 1 44 ? 40.031 -23.328 -14.156 1 28.3 44 PRO B O 1
ATOM 2830 N N . THR B 1 45 ? 41.031 -23.453 -12.32 1 28.91 45 THR B N 1
ATOM 2831 C CA . THR B 1 45 ? 40.406 -24.734 -11.977 1 28.91 45 THR B CA 1
ATOM 2832 C C . THR B 1 45 ? 38.875 -24.562 -11.867 1 28.91 45 THR B C 1
ATOM 2834 O O . THR B 1 45 ? 38.406 -23.594 -11.305 1 28.91 45 THR B O 1
ATOM 2837 N N . ALA B 1 46 ? 38.188 -25.359 -12.609 1 24 46 ALA B N 1
ATOM 2838 C CA . ALA B 1 46 ? 36.75 -25.469 -12.617 1 24 46 ALA B CA 1
ATOM 2839 C C . ALA B 1 46 ? 36.156 -25.391 -11.203 1 24 46 ALA B C 1
ATOM 2841 O O . ALA B 1 46 ? 36.469 -26.234 -10.359 1 24 46 ALA B O 1
ATOM 2842 N N . ARG B 1 47 ? 36.156 -24.219 -10.602 1 29.34 47 ARG B N 1
ATOM 2843 C CA . ARG B 1 47 ? 35.281 -24.188 -9.438 1 29.34 47 ARG B CA 1
ATOM 2844 C C . ARG B 1 47 ? 34.125 -25.188 -9.594 1 29.34 47 ARG B C 1
ATOM 2846 O O . ARG B 1 47 ? 33.469 -25.234 -10.641 1 29.34 47 ARG B O 1
ATOM 2853 N N . ASN B 1 48 ? 34.281 -26.312 -9.016 1 26.02 48 ASN B N 1
ATOM 2854 C CA . ASN B 1 48 ? 33.188 -27.266 -8.875 1 26.02 48 ASN B CA 1
ATOM 2855 C C . ASN B 1 48 ? 31.828 -26.547 -8.789 1 26.02 48 ASN B C 1
ATOM 2857 O O . ASN B 1 48 ? 31.656 -25.641 -7.977 1 26.02 48 ASN B O 1
ATOM 2861 N N . ALA B 1 49 ? 31.109 -26.391 -9.938 1 29.56 49 ALA B N 1
ATOM 2862 C CA . ALA B 1 49 ? 29.688 -26.062 -9.914 1 29.56 49 ALA B CA 1
ATOM 2863 C C . ALA B 1 49 ? 29.016 -26.609 -8.648 1 29.56 49 ALA B C 1
ATOM 2865 O O . ALA B 1 49 ? 29.078 -27.812 -8.375 1 29.56 49 ALA B O 1
ATOM 2866 N N . ALA B 1 50 ? 29.094 -25.906 -7.574 1 34.12 50 ALA B N 1
ATOM 2867 C CA . ALA B 1 50 ? 28.156 -26.203 -6.496 1 34.12 50 ALA B CA 1
ATOM 2868 C C . ALA B 1 50 ? 26.922 -26.938 -7.027 1 34.12 50 ALA B C 1
ATOM 2870 O O . ALA B 1 50 ? 26.375 -26.578 -8.07 1 34.12 50 ALA B O 1
ATOM 2871 N N . GLY B 1 51 ? 26.875 -28.25 -6.836 1 30.53 51 GLY B N 1
ATOM 2872 C CA . GLY B 1 51 ? 25.703 -29.078 -7.094 1 30.53 51 GLY B CA 1
ATOM 2873 C C . GLY B 1 51 ? 24.406 -28.312 -7.008 1 30.53 51 GLY B C 1
ATOM 2874 O O . GLY B 1 51 ? 24.125 -27.656 -6 1 30.53 51 GLY B O 1
ATOM 2875 N N . CYS B 1 52 ? 24.031 -27.656 -8.055 1 34.19 52 CYS B N 1
ATOM 2876 C CA . CYS B 1 52 ? 22.594 -27.406 -8.102 1 34.19 52 CYS B CA 1
ATOM 2877 C C . CYS B 1 52 ? 21.828 -28.516 -7.402 1 34.19 52 CYS B C 1
ATOM 2879 O O . CYS B 1 52 ? 21.766 -29.641 -7.898 1 34.19 52 CYS B O 1
ATOM 2881 N N . SER B 1 53 ? 22.156 -28.875 -6.18 1 36.56 53 SER B N 1
ATOM 2882 C CA . SER B 1 53 ? 21.188 -29.797 -5.598 1 36.56 53 SER B CA 1
ATOM 2883 C C . SER B 1 53 ? 19.812 -29.641 -6.246 1 36.56 53 SER B C 1
ATOM 2885 O O . SER B 1 53 ? 19.188 -28.578 -6.148 1 36.56 53 SER B O 1
ATOM 2887 N N . SER B 1 54 ? 19.641 -30.062 -7.441 1 41.44 54 SER B N 1
ATOM 2888 C CA . SER B 1 54 ? 18.312 -30.281 -8.008 1 41.44 54 SER B CA 1
ATOM 2889 C C . SER B 1 54 ? 17.312 -30.672 -6.934 1 41.44 54 SER B C 1
ATOM 2891 O O . SER B 1 54 ? 17.312 -31.797 -6.453 1 41.44 54 SER B O 1
ATOM 2893 N N . THR B 1 55 ? 17.141 -29.938 -5.945 1 50.12 55 THR B N 1
ATOM 2894 C CA . THR B 1 55 ? 16.094 -30.281 -4.996 1 50.12 55 THR B CA 1
ATOM 2895 C C . THR B 1 55 ? 14.891 -30.875 -5.715 1 50.12 55 THR B C 1
ATOM 2897 O O . THR B 1 55 ? 14.32 -30.25 -6.613 1 50.12 55 THR B O 1
ATOM 2900 N N . THR B 1 56 ? 14.875 -32.188 -5.863 1 52.84 56 THR B N 1
ATOM 2901 C CA . THR B 1 56 ? 13.727 -32.969 -6.348 1 52.84 56 THR B CA 1
ATOM 2902 C C . THR B 1 56 ? 12.422 -32.312 -5.898 1 52.84 56 THR B C 1
ATOM 2904 O O . THR B 1 56 ? 12.258 -31.984 -4.719 1 52.84 56 THR B O 1
ATOM 2907 N N . PRO B 1 57 ? 11.625 -31.875 -6.91 1 64.19 57 PRO B N 1
ATOM 2908 C CA . PRO B 1 57 ? 10.297 -31.375 -6.535 1 64.19 57 PRO B CA 1
ATOM 2909 C C . PRO B 1 57 ? 9.555 -32.312 -5.59 1 64.19 57 PRO B C 1
ATOM 2911 O O . PRO B 1 57 ? 9.609 -33.531 -5.762 1 64.19 57 PRO B O 1
ATOM 2914 N N . PHE B 1 58 ? 9.477 -31.922 -4.367 1 75.56 58 PHE B N 1
ATOM 2915 C CA . PHE B 1 58 ? 8.648 -32.688 -3.451 1 75.56 58 PHE B CA 1
ATOM 2916 C C . PHE B 1 58 ? 7.227 -32.812 -3.984 1 75.56 58 PHE B C 1
ATOM 2918 O O . PHE B 1 58 ? 6.535 -31.812 -4.164 1 75.56 58 PHE B O 1
ATOM 2925 N N . ILE B 1 59 ? 6.961 -33.906 -4.574 1 75.19 59 ILE B N 1
ATOM 2926 C CA . ILE B 1 59 ? 5.633 -34.125 -5.129 1 75.19 59 ILE B CA 1
ATOM 2927 C C . ILE B 1 59 ? 4.832 -35.031 -4.199 1 75.19 59 ILE B C 1
ATOM 2929 O O . ILE B 1 59 ? 5.332 -36.094 -3.754 1 75.19 59 ILE B O 1
ATOM 2933 N N . LEU B 1 60 ? 3.738 -34.562 -3.793 1 84.44 60 LEU B N 1
ATOM 2934 C CA . LEU B 1 60 ? 2.809 -35.406 -3.053 1 84.44 60 LEU B CA 1
ATOM 2935 C C . LEU B 1 60 ? 2.279 -36.562 -3.934 1 84.44 60 LEU B C 1
ATOM 2937 O O . LEU B 1 60 ? 1.751 -36.281 -5.02 1 84.44 60 LEU B O 1
ATOM 2941 N N . PRO B 1 61 ? 2.424 -37.75 -3.438 1 84.5 61 PRO B N 1
ATOM 2942 C CA . PRO B 1 61 ? 1.931 -38.875 -4.258 1 84.5 61 PRO B CA 1
ATOM 2943 C C . PRO B 1 61 ? 0.465 -38.688 -4.652 1 84.5 61 PRO B C 1
ATOM 2945 O O . PRO B 1 61 ? -0.337 -38.188 -3.865 1 84.5 61 PRO B O 1
ATOM 2948 N N . SER B 1 62 ? 0.122 -39.125 -5.871 1 84.5 62 SER B N 1
ATOM 2949 C CA . SER B 1 62 ? -1.183 -38.906 -6.477 1 84.5 62 SER B CA 1
ATOM 2950 C C . SER B 1 62 ? -2.293 -39.562 -5.688 1 84.5 62 SER B C 1
ATOM 2952 O O . SER B 1 62 ? -3.447 -39.125 -5.723 1 84.5 62 SER B O 1
ATOM 2954 N N . HIS B 1 63 ? -1.955 -40.594 -4.926 1 87.12 63 HIS B N 1
ATOM 2955 C CA . HIS B 1 63 ? -2.986 -41.344 -4.246 1 87.12 63 HIS B CA 1
ATOM 2956 C C . HIS B 1 63 ? -3.354 -40.719 -2.904 1 87.12 63 HIS B C 1
ATOM 2958 O O . HIS B 1 63 ? -4.359 -41.094 -2.297 1 87.12 63 HIS B O 1
ATOM 2964 N N . VAL B 1 64 ? -2.584 -39.812 -2.459 1 89.62 64 VAL B N 1
ATOM 2965 C CA . VAL B 1 64 ? -2.848 -39.219 -1.16 1 89.62 64 VAL B CA 1
ATOM 2966 C C . VAL B 1 64 ? -3.959 -38.188 -1.294 1 89.62 64 VAL B C 1
ATOM 2968 O O . VAL B 1 64 ? -3.803 -37.188 -1.998 1 89.62 64 VAL B O 1
ATOM 2971 N N . ASN B 1 65 ? -5.039 -38.406 -0.548 1 92.38 65 ASN B N 1
ATOM 2972 C CA . ASN B 1 65 ? -6.176 -37.5 -0.648 1 92.38 65 ASN B CA 1
ATOM 2973 C C . ASN B 1 65 ? -6.465 -36.812 0.686 1 92.38 65 ASN B C 1
ATOM 2975 O O . ASN B 1 65 ? -7.324 -35.938 0.765 1 92.38 65 ASN B O 1
ATOM 2979 N N . SER B 1 66 ? -5.738 -37.312 1.705 1 95.12 66 SER B N 1
ATOM 2980 C CA . SER B 1 66 ? -5.922 -36.688 3.018 1 95.12 66 SER B CA 1
ATOM 2981 C C . SER B 1 66 ? -4.637 -36.781 3.84 1 95.12 66 SER B C 1
ATOM 2983 O O . SER B 1 66 ? -3.859 -37.719 3.709 1 95.12 66 SER B O 1
ATOM 2985 N N . ILE B 1 67 ? -4.422 -35.75 4.594 1 96 67 ILE B N 1
ATOM 2986 C CA . ILE B 1 67 ? -3.281 -35.688 5.5 1 96 67 ILE B CA 1
ATOM 2987 C C . ILE B 1 67 ? -3.742 -35.25 6.891 1 96 67 ILE B C 1
ATOM 2989 O O . ILE B 1 67 ? -4.355 -34.219 7.043 1 96 67 ILE B O 1
ATOM 2993 N N . THR B 1 68 ? -3.434 -36.031 7.926 1 95.06 68 THR B N 1
ATOM 2994 C CA . THR B 1 68 ? -3.916 -35.719 9.266 1 95.06 68 THR B CA 1
ATOM 2995 C C . THR B 1 68 ? -2.75 -35.469 10.219 1 95.06 68 THR B C 1
ATOM 2997 O O . THR B 1 68 ? -2.932 -34.938 11.312 1 95.06 68 THR B O 1
ATOM 3000 N N . SER B 1 69 ? -1.591 -35.875 9.805 1 94.38 69 SER B N 1
ATOM 3001 C CA . SER B 1 69 ? -0.442 -35.781 10.703 1 94.38 69 SER B CA 1
ATOM 3002 C C . SER B 1 69 ? 0.425 -34.594 10.375 1 94.38 69 SER B C 1
ATOM 3004 O O . SER B 1 69 ? 0.8 -34.375 9.219 1 94.38 69 SER B O 1
ATOM 3006 N N . THR B 1 70 ? 0.832 -33.844 11.445 1 93.81 70 THR B N 1
ATOM 3007 C CA . THR B 1 70 ? 1.7 -32.656 11.281 1 93.81 70 THR B CA 1
ATOM 3008 C C . THR B 1 70 ? 3.131 -33.094 10.977 1 93.81 70 THR B C 1
ATOM 3010 O O . THR B 1 70 ? 3.947 -32.281 10.531 1 93.81 70 THR B O 1
ATOM 3013 N N . SER B 1 71 ? 3.424 -34.375 11.18 1 93.94 71 SER B N 1
ATOM 3014 C CA . SER B 1 71 ? 4.773 -34.875 10.953 1 93.94 71 SER B CA 1
ATOM 3015 C C . SER B 1 71 ? 4.945 -35.344 9.516 1 93.94 71 SER B C 1
ATOM 3017 O O . SER B 1 71 ? 6.047 -35.75 9.117 1 93.94 71 SER B O 1
ATOM 3019 N N . ASN B 1 72 ? 3.865 -35.375 8.781 1 93.88 72 ASN B N 1
ATOM 3020 C CA . ASN B 1 72 ? 3.934 -35.75 7.375 1 93.88 72 ASN B CA 1
ATOM 3021 C C . ASN B 1 72 ? 4.996 -34.938 6.633 1 93.88 72 ASN B C 1
ATOM 3023 O O . ASN B 1 72 ? 5.066 -33.719 6.773 1 93.88 72 ASN B O 1
ATOM 3027 N N . PRO B 1 73 ? 5.855 -35.625 5.84 1 94.44 73 PRO B N 1
ATOM 3028 C CA . PRO B 1 73 ? 6.941 -34.906 5.148 1 94.44 73 PRO B CA 1
ATOM 3029 C C . PRO B 1 73 ? 6.434 -33.812 4.227 1 94.44 73 PRO B C 1
ATOM 3031 O O . PRO B 1 73 ? 7.098 -32.781 4.066 1 94.44 73 PRO B O 1
ATOM 3034 N N . PHE B 1 74 ? 5.344 -34.062 3.658 1 95.31 74 PHE B N 1
ATOM 3035 C CA . PHE B 1 74 ? 4.773 -33.031 2.787 1 95.31 74 PHE B CA 1
ATOM 3036 C C . PHE B 1 74 ? 4.387 -31.797 3.584 1 95.31 74 PHE B C 1
ATOM 3038 O O . PHE B 1 74 ? 4.586 -30.672 3.127 1 95.31 74 PHE B O 1
ATOM 3045 N N . VAL B 1 75 ? 3.834 -32 4.766 1 95.75 75 VAL B N 1
ATOM 3046 C CA . VAL B 1 75 ? 3.473 -30.891 5.645 1 95.75 75 VAL B CA 1
ATOM 3047 C C . VAL B 1 75 ? 4.727 -30.125 6.043 1 95.75 75 VAL B C 1
ATOM 3049 O O . VAL B 1 75 ? 4.742 -28.891 6.008 1 95.75 75 VAL B O 1
ATOM 3052 N N . LYS B 1 76 ? 5.746 -30.797 6.332 1 95.81 76 LYS B N 1
ATOM 3053 C CA . LYS B 1 76 ? 7.012 -30.156 6.684 1 95.81 76 LYS B CA 1
ATOM 3054 C C . LYS B 1 76 ? 7.566 -29.359 5.512 1 95.81 76 LYS B C 1
ATOM 3056 O O . LYS B 1 76 ? 8.094 -28.25 5.699 1 95.81 76 LYS B O 1
ATOM 3061 N N . HIS B 1 77 ? 7.488 -30 4.355 1 96.19 77 HIS B N 1
ATOM 3062 C CA . HIS B 1 77 ? 7.887 -29.328 3.127 1 96.19 77 HIS B CA 1
ATOM 3063 C C . HIS B 1 77 ? 7.141 -28 2.961 1 96.19 77 HIS B C 1
ATOM 3065 O O . HIS B 1 77 ? 7.754 -26.969 2.736 1 96.19 77 HIS B O 1
ATOM 3071 N N . CYS B 1 78 ? 5.863 -28.016 3.186 1 96.25 78 CYS B 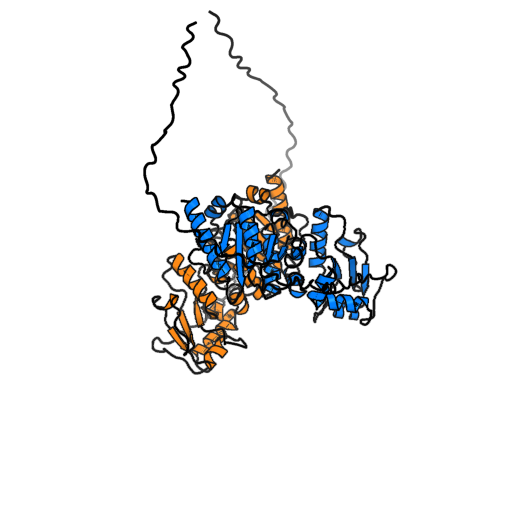N 1
ATOM 3072 C CA . CYS B 1 78 ? 5.02 -26.828 3.023 1 96.25 78 CYS B CA 1
ATOM 3073 C C . CYS B 1 78 ? 5.375 -25.766 4.043 1 96.25 78 CYS B C 1
ATOM 3075 O O . CYS B 1 78 ? 5.465 -24.578 3.705 1 96.25 78 CYS B O 1
ATOM 3077 N N . VAL B 1 79 ? 5.574 -26.172 5.227 1 96 79 VAL B N 1
ATOM 3078 C CA . VAL B 1 79 ? 5.926 -25.234 6.293 1 96 79 VAL B CA 1
ATOM 3079 C C . VAL B 1 79 ? 7.27 -24.578 5.984 1 96 79 VAL B C 1
ATOM 3081 O O . VAL B 1 79 ? 7.441 -23.375 6.195 1 96 79 VAL B O 1
ATOM 3084 N N . LYS B 1 80 ? 8.18 -25.375 5.469 1 96.12 80 LYS B N 1
ATOM 3085 C CA . LYS B 1 80 ? 9.492 -24.844 5.117 1 96.12 80 LYS B CA 1
ATOM 3086 C C . LYS B 1 80 ? 9.383 -23.828 3.975 1 96.12 80 LYS B C 1
ATOM 3088 O O . LYS B 1 80 ? 10.078 -22.812 3.975 1 96.12 80 LYS B O 1
ATOM 3093 N N . LEU B 1 81 ? 8.555 -24.141 2.986 1 96.44 81 LEU B N 1
ATOM 3094 C CA . LEU B 1 81 ? 8.297 -23.203 1.905 1 96.44 81 LEU B CA 1
ATOM 3095 C C . LEU B 1 81 ? 7.789 -21.859 2.455 1 96.44 81 LEU B C 1
ATOM 3097 O O . LEU B 1 81 ? 8.18 -20.797 1.969 1 96.44 81 LEU B O 1
ATOM 3101 N N . ARG B 1 82 ? 6.992 -21.875 3.469 1 95.44 82 ARG B N 1
ATOM 3102 C CA . ARG B 1 82 ? 6.395 -20.688 4.047 1 95.44 82 ARG B CA 1
ATOM 3103 C C . ARG B 1 82 ? 7.426 -19.875 4.832 1 95.44 82 ARG B C 1
ATOM 3105 O O . ARG B 1 82 ? 7.457 -18.656 4.754 1 95.44 82 ARG B O 1
ATOM 3112 N N . ASN B 1 83 ? 8.352 -20.562 5.449 1 94.94 83 ASN B N 1
ATOM 3113 C CA . ASN B 1 83 ? 9.227 -19.922 6.422 1 94.94 83 ASN B CA 1
ATOM 3114 C C . ASN B 1 83 ? 10.547 -19.484 5.785 1 94.94 83 ASN B C 1
ATOM 3116 O O . ASN B 1 83 ? 11.203 -18.562 6.273 1 94.94 83 ASN B O 1
ATOM 3120 N N . SER B 1 84 ? 10.938 -20.188 4.684 1 95.88 84 SER B N 1
ATOM 3121 C CA . SER B 1 84 ? 12.273 -19.953 4.148 1 95.88 84 SER B CA 1
ATOM 3122 C C . SER B 1 84 ? 12.211 -19.406 2.723 1 95.88 84 SER B C 1
ATOM 3124 O O . SER B 1 84 ? 11.805 -20.125 1.802 1 95.88 84 SER B O 1
ATOM 3126 N N . SER B 1 85 ? 12.711 -18.234 2.584 1 95.19 85 SER B N 1
ATOM 3127 C CA . SER B 1 85 ? 12.766 -17.625 1.263 1 95.19 85 SER B CA 1
ATOM 3128 C C . SER B 1 85 ? 13.656 -18.422 0.318 1 95.19 85 SER B C 1
ATOM 3130 O O . SER B 1 85 ? 13.266 -18.719 -0.81 1 95.19 85 SER B O 1
ATOM 3132 N N . SER B 1 86 ? 14.836 -18.766 0.78 1 94.56 86 SER B N 1
ATOM 3133 C CA . SER B 1 86 ? 15.781 -19.5 -0.05 1 94.56 86 SER B CA 1
ATOM 3134 C C . SER B 1 86 ? 15.188 -20.828 -0.502 1 94.56 86 SER B C 1
ATOM 3136 O O . SER B 1 86 ? 15.336 -21.219 -1.663 1 94.56 86 SER B O 1
ATOM 3138 N N . TYR B 1 87 ? 14.531 -21.531 0.414 1 95.81 87 TYR B N 1
ATOM 3139 C CA . TYR B 1 87 ? 13.906 -22.812 0.098 1 95.81 87 TYR B CA 1
ATOM 3140 C C . TYR B 1 87 ? 12.812 -22.656 -0.944 1 95.81 87 TYR B C 1
ATOM 3142 O O . TYR B 1 87 ? 12.734 -23.422 -1.904 1 95.81 87 TYR B O 1
ATOM 3150 N N . ARG B 1 88 ? 12.016 -21.656 -0.845 1 94.88 88 ARG B N 1
ATOM 3151 C CA . ARG B 1 88 ? 10.922 -21.344 -1.764 1 94.88 88 ARG B CA 1
ATOM 3152 C C . ARG B 1 88 ? 11.445 -21.094 -3.174 1 94.88 88 ARG B C 1
ATOM 3154 O O . ARG B 1 88 ? 10.914 -21.641 -4.145 1 94.88 88 ARG B O 1
ATOM 3161 N N . HIS B 1 89 ? 12.445 -20.344 -3.27 1 93.75 89 HIS B N 1
ATOM 3162 C CA . HIS B 1 89 ? 12.984 -20 -4.578 1 93.75 89 HIS B CA 1
ATOM 3163 C C . HIS B 1 89 ? 13.734 -21.156 -5.207 1 93.75 89 HIS B C 1
ATOM 3165 O O . HIS B 1 89 ? 13.664 -21.375 -6.418 1 93.75 89 HIS B O 1
ATOM 3171 N N . SER B 1 90 ? 14.461 -21.922 -4.383 1 93.94 90 SER B N 1
ATOM 3172 C CA . SER B 1 90 ? 15.148 -23.094 -4.902 1 93.94 90 SER B CA 1
ATOM 3173 C C . SER B 1 90 ? 14.164 -24.109 -5.461 1 93.94 90 SER B C 1
ATOM 3175 O O . SER B 1 90 ? 14.461 -24.797 -6.441 1 93.94 90 SER B O 1
ATOM 3177 N N . HIS B 1 91 ? 12.977 -24.188 -4.898 1 94.19 91 HIS B N 1
ATOM 3178 C CA . HIS B 1 91 ? 11.969 -25.156 -5.324 1 94.19 91 HIS B CA 1
ATOM 3179 C C . HIS B 1 91 ? 11.016 -24.547 -6.344 1 94.19 91 HIS B C 1
ATOM 3181 O O . HIS B 1 91 ? 10.242 -25.266 -6.98 1 94.19 91 HIS B O 1
ATOM 3187 N N . GLY B 1 92 ? 11.016 -23.219 -6.434 1 94.06 92 GLY B N 1
ATOM 3188 C CA . GLY B 1 92 ? 10.133 -22.531 -7.367 1 94.06 92 GLY B CA 1
ATOM 3189 C C . GLY B 1 92 ? 8.672 -22.641 -6.992 1 94.06 92 GLY B C 1
ATOM 3190 O O . GLY B 1 92 ? 7.797 -22.656 -7.863 1 94.06 92 GLY B O 1
ATOM 3191 N N . SER B 1 93 ? 8.414 -22.844 -5.621 1 95.44 93 SER B N 1
ATOM 3192 C CA . SER B 1 93 ? 7.047 -23.031 -5.152 1 95.44 93 SER B CA 1
ATOM 3193 C C . SER B 1 93 ? 6.758 -22.172 -3.926 1 95.44 93 SER B C 1
ATOM 3195 O O . SER B 1 93 ? 7.676 -21.797 -3.191 1 95.44 93 SER B O 1
ATOM 3197 N N . VAL B 1 94 ? 5.445 -21.906 -3.814 1 95.75 94 VAL B N 1
ATOM 3198 C CA . VAL B 1 94 ? 4.984 -21.047 -2.732 1 95.75 94 VAL B CA 1
ATOM 3199 C C . VAL B 1 94 ? 3.738 -21.641 -2.088 1 95.75 94 VAL B C 1
ATOM 3201 O O . VAL B 1 94 ? 2.904 -22.234 -2.771 1 95.75 94 VAL B O 1
ATOM 3204 N N . LEU B 1 95 ? 3.688 -21.5 -0.755 1 95.5 95 LEU B N 1
ATOM 3205 C CA . LEU B 1 95 ? 2.463 -21.844 -0.045 1 95.5 95 LEU B CA 1
ATOM 3206 C C . LEU B 1 95 ? 1.546 -20.641 0.089 1 95.5 95 LEU B C 1
ATOM 3208 O O . LEU B 1 95 ? 1.881 -19.672 0.778 1 95.5 95 LEU B O 1
ATOM 3212 N N . LEU B 1 96 ? 0.471 -20.672 -0.592 1 93.56 96 LEU B N 1
ATOM 3213 C CA . LEU B 1 96 ? -0.509 -19.578 -0.559 1 93.56 96 LEU B CA 1
ATOM 3214 C C . LEU B 1 96 ? -1.628 -19.891 0.429 1 93.56 96 LEU B C 1
ATOM 3216 O O . LEU B 1 96 ? -2.355 -20.875 0.262 1 93.56 96 LEU B O 1
ATOM 3220 N N . VAL B 1 97 ? -1.743 -19.078 1.419 1 92.06 97 VAL B N 1
ATOM 3221 C CA . VAL B 1 97 ? -2.689 -19.312 2.502 1 92.06 97 VAL B CA 1
ATOM 3222 C C . VAL B 1 97 ? -3.916 -18.422 2.328 1 92.06 97 VAL B C 1
ATOM 3224 O O . VAL B 1 97 ? -3.789 -17.219 2.107 1 92.06 97 VAL B O 1
ATOM 3227 N N . GLY B 1 98 ? -5.098 -18.984 2.361 1 88.5 98 GLY B N 1
ATOM 3228 C CA . GLY B 1 98 ? -6.34 -18.234 2.338 1 88.5 98 GLY B CA 1
ATOM 3229 C C . GLY B 1 98 ? -7.117 -18.406 1.045 1 88.5 98 GLY B C 1
ATOM 3230 O O . GLY B 1 98 ? -6.523 -18.484 -0.034 1 88.5 98 GLY B O 1
ATOM 3231 N N . SER B 1 99 ? -8.438 -18.359 1.141 1 85.62 99 SER B N 1
ATOM 3232 C CA . SER B 1 99 ? -9.305 -18.578 -0.015 1 85.62 99 SER B CA 1
ATOM 3233 C C . SER B 1 99 ? -9.273 -17.375 -0.963 1 85.62 99 SER B C 1
ATOM 3235 O O . SER B 1 99 ? -9.312 -17.547 -2.184 1 85.62 99 SER B O 1
ATOM 3237 N N . THR B 1 100 ? -9.109 -16.172 -0.416 1 83.94 100 THR B N 1
ATOM 3238 C CA . THR B 1 100 ? -9.188 -14.961 -1.226 1 83.94 100 THR B CA 1
ATOM 3239 C C . THR B 1 100 ? -8.016 -14.891 -2.201 1 83.94 100 THR B C 1
ATOM 3241 O O . THR B 1 100 ? -8.219 -14.789 -3.414 1 83.94 100 THR B O 1
ATOM 3244 N N . PRO B 1 101 ? -6.797 -15.023 -1.684 1 88.12 101 PRO B N 1
ATOM 3245 C CA . PRO B 1 101 ? -5.691 -14.969 -2.643 1 88.12 101 PRO B CA 1
ATOM 3246 C C . PRO B 1 101 ? -5.727 -16.109 -3.65 1 88.12 101 PRO B C 1
ATOM 3248 O O . PRO B 1 101 ? -5.363 -15.93 -4.816 1 88.12 101 PRO B O 1
ATOM 3251 N N . ILE B 1 102 ? -6.168 -17.266 -3.252 1 89 102 ILE B N 1
ATOM 3252 C CA . ILE B 1 102 ? -6.234 -18.422 -4.141 1 89 102 ILE B CA 1
ATOM 3253 C C . ILE B 1 102 ? -7.25 -18.156 -5.25 1 89 102 ILE B C 1
ATOM 3255 O O . ILE B 1 102 ? -6.969 -18.391 -6.426 1 89 102 ILE B O 1
ATOM 3259 N N . ARG B 1 103 ? -8.352 -17.641 -4.879 1 84.38 103 ARG B N 1
ATOM 3260 C CA . ARG B 1 103 ? -9.398 -17.344 -5.844 1 84.38 103 ARG B CA 1
ATOM 3261 C C . ARG B 1 103 ? -8.961 -16.266 -6.824 1 84.38 103 ARG B C 1
ATOM 3263 O O . ARG B 1 103 ? -9.203 -16.375 -8.031 1 84.38 103 ARG B O 1
ATOM 3270 N N . GLU B 1 104 ? -8.375 -15.281 -6.32 1 85.88 104 GLU B N 1
ATOM 3271 C CA . GLU B 1 104 ? -7.93 -14.172 -7.16 1 85.88 104 GLU B CA 1
ATOM 3272 C C . GLU B 1 104 ? -6.852 -14.617 -8.141 1 85.88 104 GLU B C 1
ATOM 3274 O O . GLU B 1 104 ? -6.879 -14.25 -9.32 1 85.88 104 GLU B O 1
ATOM 3279 N N . MET B 1 105 ? -5.973 -15.375 -7.621 1 86.81 105 MET B N 1
ATOM 3280 C CA . MET B 1 105 ? -4.934 -15.922 -8.492 1 86.81 105 MET B CA 1
ATOM 3281 C C . MET B 1 105 ? -5.543 -16.812 -9.562 1 86.81 105 MET B C 1
ATOM 3283 O O . MET B 1 105 ? -5.203 -16.703 -10.742 1 86.81 105 MET B O 1
ATOM 3287 N N . TYR B 1 106 ? -6.469 -17.656 -9.172 1 85.06 106 TYR B N 1
ATOM 3288 C CA . TYR B 1 106 ? -7.105 -18.594 -10.086 1 85.06 106 TYR B CA 1
ATOM 3289 C C . TYR B 1 106 ? -7.895 -17.859 -11.164 1 85.06 106 TYR B C 1
ATOM 3291 O O . TYR B 1 106 ? -7.809 -18.203 -12.344 1 85.06 106 TYR B O 1
ATOM 3299 N N . SER B 1 107 ? -8.617 -16.891 -10.703 1 81.38 107 SER B N 1
ATOM 3300 C CA . SER B 1 107 ? -9.43 -16.109 -11.633 1 81.38 107 SER B CA 1
ATOM 3301 C C . SER B 1 107 ? -8.555 -15.414 -12.672 1 81.38 107 SER B C 1
ATOM 3303 O O . SER B 1 107 ? -8.914 -15.352 -13.844 1 81.38 107 SER B O 1
ATOM 3305 N N . PHE B 1 108 ? -7.508 -14.93 -12.289 1 83.38 108 PHE B N 1
ATOM 3306 C CA . PHE B 1 108 ? -6.582 -14.266 -13.195 1 83.38 108 PHE B CA 1
ATOM 3307 C C . PHE B 1 108 ? -6.012 -15.25 -14.211 1 83.38 108 PHE B C 1
ATOM 3309 O O . PHE B 1 108 ? -5.914 -14.938 -15.398 1 83.38 108 PHE B O 1
ATOM 3316 N N . GLN B 1 109 ? -5.656 -16.359 -13.727 1 81.06 109 GLN B N 1
ATOM 3317 C CA . GLN B 1 109 ? -5.105 -17.375 -14.609 1 81.06 109 GLN B CA 1
ATOM 3318 C C . GLN B 1 109 ? -6.133 -17.812 -15.656 1 81.06 109 GLN B C 1
ATOM 3320 O O . GLN B 1 109 ? -5.789 -18.016 -16.828 1 81.06 109 GLN B O 1
ATOM 3325 N N . GLU B 1 110 ? -7.27 -17.891 -15.227 1 77.38 110 GLU B N 1
ATOM 3326 C CA . GLU B 1 110 ? -8.344 -18.281 -16.141 1 77.38 110 GLU B CA 1
ATOM 3327 C C . GLU B 1 110 ? -8.57 -17.219 -17.203 1 77.38 110 GLU B C 1
ATOM 3329 O O . GLU B 1 110 ? -8.883 -17.547 -18.359 1 77.38 110 GLU B O 1
ATOM 3334 N N . SER B 1 111 ? -8.43 -16.047 -16.828 1 75.81 111 SER B N 1
ATOM 3335 C CA . SER B 1 111 ? -8.648 -14.953 -17.766 1 75.81 111 SER B CA 1
ATOM 3336 C C . SER B 1 111 ? -7.547 -14.891 -18.812 1 75.81 111 SER B C 1
ATOM 3338 O O . SER B 1 111 ? -7.766 -14.398 -19.922 1 75.81 111 SER B O 1
ATOM 3340 N N . LYS B 1 112 ? -6.371 -15.273 -18.531 1 74.56 112 LYS B N 1
ATOM 3341 C CA . LYS B 1 112 ? -5.246 -15.25 -19.453 1 74.56 112 LYS B CA 1
ATOM 3342 C C . LYS B 1 112 ? -5.16 -16.562 -20.25 1 74.56 112 LYS B C 1
ATOM 3344 O O . LYS B 1 112 ? -4.246 -16.75 -21.047 1 74.56 112 LYS B O 1
ATOM 3349 N N . ASP B 1 113 ? -6.16 -17.312 -20.203 1 65.56 113 ASP B N 1
ATOM 3350 C CA . ASP B 1 113 ? -6.195 -18.609 -20.859 1 65.56 113 ASP B CA 1
ATOM 3351 C C . ASP B 1 113 ? -4.938 -19.422 -20.547 1 65.56 113 ASP B C 1
ATOM 3353 O O . ASP B 1 113 ? -4.43 -20.141 -21.406 1 65.56 113 ASP B O 1
ATOM 3357 N N . GLU B 1 114 ? -4.316 -19.031 -19.641 1 57.78 114 GLU B N 1
ATOM 3358 C CA . GLU B 1 114 ? -3.182 -19.844 -19.219 1 57.78 114 GLU B CA 1
ATOM 3359 C C . GLU B 1 114 ? -3.65 -21.109 -18.5 1 57.78 114 GLU B C 1
ATOM 3361 O O . GLU B 1 114 ? -4.367 -21.031 -17.5 1 57.78 114 GLU B O 1
ATOM 3366 N N . LYS B 1 115 ? -4.043 -22.078 -19.344 1 52.94 115 LYS B N 1
ATOM 3367 C CA . LYS B 1 115 ? -4.531 -23.359 -18.844 1 52.94 115 LYS B CA 1
ATOM 3368 C C . LYS B 1 115 ? -3.713 -23.828 -17.656 1 52.94 115 LYS B C 1
ATOM 3370 O O . LYS B 1 115 ? -4.211 -24.594 -16.812 1 52.94 115 LYS B O 1
ATOM 3375 N N . ALA B 1 116 ? -2.305 -23.875 -17.75 1 50.94 116 ALA B N 1
ATOM 3376 C CA . ALA B 1 116 ? -1.454 -24.562 -16.797 1 50.94 116 ALA B CA 1
ATOM 3377 C C . ALA B 1 116 ? -1.562 -23.938 -15.406 1 50.94 116 ALA B C 1
ATOM 3379 O O . ALA B 1 116 ? -1.242 -22.75 -15.234 1 50.94 116 ALA B O 1
ATOM 3380 N N . SER B 1 117 ? -2.506 -24.594 -14.664 1 59.56 117 SER B N 1
ATOM 3381 C CA . SER B 1 117 ? -2.795 -24.141 -13.312 1 59.56 117 SER B CA 1
ATOM 3382 C C . SER B 1 117 ? -1.523 -24.047 -12.477 1 59.56 117 SER B C 1
ATOM 3384 O O . SER B 1 117 ? -0.706 -24.969 -12.469 1 59.56 117 SER B O 1
ATOM 3386 N N . ARG B 1 118 ? -1.055 -22.844 -12.141 1 77.88 118 ARG B N 1
ATOM 3387 C CA . ARG B 1 118 ? 0.065 -22.594 -11.242 1 77.88 118 ARG B CA 1
ATOM 3388 C C . ARG B 1 118 ? -0.148 -23.281 -9.898 1 77.88 118 ARG B C 1
ATOM 3390 O O . ARG B 1 118 ? 0.785 -23.422 -9.102 1 77.88 118 ARG B O 1
ATOM 3397 N N . ILE B 1 119 ? -1.395 -24.031 -9.914 1 86.56 119 ILE B N 1
ATOM 3398 C CA . ILE B 1 119 ? -1.711 -24.656 -8.625 1 86.56 119 ILE B CA 1
ATOM 3399 C C . ILE B 1 119 ? -1.331 -26.125 -8.648 1 86.56 119 ILE B C 1
ATOM 3401 O O . ILE B 1 119 ? -1.862 -26.906 -9.453 1 86.56 119 ILE B O 1
ATOM 3405 N N . ASP B 1 120 ? -0.409 -26.531 -7.816 1 89.38 120 ASP B N 1
ATOM 3406 C CA . ASP B 1 120 ? -0.017 -27.922 -7.68 1 89.38 120 ASP B CA 1
ATOM 3407 C C . ASP B 1 120 ? -1.087 -28.734 -6.938 1 89.38 120 ASP B C 1
ATOM 3409 O O . ASP B 1 120 ? -1.459 -29.828 -7.363 1 89.38 120 ASP B O 1
ATOM 3413 N N . CYS B 1 121 ? -1.566 -28.203 -5.867 1 91.31 121 CYS B N 1
ATOM 3414 C CA . CYS B 1 121 ? -2.654 -28.828 -5.129 1 91.31 121 CYS B CA 1
ATOM 3415 C C . CYS B 1 121 ? -3.334 -27.828 -4.199 1 91.31 121 CYS B C 1
ATOM 3417 O O . CYS B 1 121 ? -2.766 -26.781 -3.883 1 91.31 121 CYS B O 1
ATOM 3419 N N . LEU B 1 122 ? -4.527 -28.141 -3.92 1 93.06 122 LEU B N 1
ATOM 3420 C CA . LEU B 1 122 ? -5.336 -27.391 -2.963 1 93.06 122 LEU B CA 1
ATOM 3421 C C . LEU B 1 122 ? -5.539 -28.188 -1.679 1 93.06 122 LEU B C 1
ATOM 3423 O O . LEU B 1 122 ? -6.055 -29.312 -1.712 1 93.06 122 LEU B O 1
ATOM 3427 N N . LEU B 1 123 ? -5.078 -27.656 -0.583 1 94.69 123 LEU B N 1
ATOM 3428 C CA . LEU B 1 123 ? -5.262 -28.25 0.737 1 94.69 123 LEU B CA 1
ATOM 3429 C C . LEU B 1 123 ? -6.465 -27.641 1.445 1 94.69 123 LEU B C 1
ATOM 3431 O O . LEU B 1 123 ? -6.445 -26.469 1.808 1 94.69 123 LEU B O 1
ATOM 3435 N N . LEU B 1 124 ? -7.445 -28.453 1.63 1 94.06 124 LEU B N 1
ATOM 3436 C CA . LEU B 1 124 ? -8.695 -27.984 2.221 1 94.06 124 LEU B CA 1
ATOM 3437 C C . LEU B 1 124 ? -8.922 -28.625 3.59 1 94.06 124 LEU B C 1
ATOM 3439 O O . LEU B 1 124 ? -8.609 -29.797 3.791 1 94.06 124 LEU B O 1
ATOM 3443 N N . HIS B 1 125 ? -9.406 -27.734 4.438 1 92.81 125 HIS B N 1
ATOM 3444 C CA . HIS B 1 125 ? -9.812 -28.297 5.719 1 92.81 125 HIS B CA 1
ATOM 3445 C C . HIS B 1 125 ? -10.812 -29.438 5.527 1 92.81 125 HIS B C 1
ATOM 3447 O O . HIS B 1 125 ? -11.711 -29.344 4.688 1 92.81 125 HIS B O 1
ATOM 3453 N N . GLU B 1 126 ? -10.758 -30.406 6.328 1 90.5 126 GLU B N 1
ATOM 3454 C CA . GLU B 1 126 ? -11.539 -31.641 6.16 1 90.5 126 GLU B CA 1
ATOM 3455 C C . GLU B 1 126 ? -13.031 -31.344 6.223 1 90.5 126 GLU B C 1
ATOM 3457 O O . GLU B 1 126 ? -13.828 -32.031 5.574 1 90.5 126 GLU B O 1
ATOM 3462 N N . ASN B 1 127 ? -13.43 -30.266 6.895 1 88 127 ASN B N 1
ATOM 3463 C CA . ASN B 1 127 ? -14.844 -29.953 7.055 1 88 127 ASN B CA 1
ATOM 3464 C C . ASN B 1 127 ? -15.273 -28.844 6.102 1 88 127 ASN B C 1
ATOM 3466 O O . ASN B 1 127 ? -16.422 -28.375 6.164 1 88 127 ASN B O 1
ATOM 3470 N N . SER B 1 128 ? -14.367 -28.484 5.289 1 88.12 128 SER B N 1
ATOM 3471 C CA . SER B 1 128 ? -14.688 -27.359 4.41 1 88.12 128 SER B CA 1
ATOM 3472 C C . SER B 1 128 ? -15.219 -27.844 3.068 1 88.12 128 SER B C 1
ATOM 3474 O O . SER B 1 128 ? -14.859 -28.938 2.607 1 88.12 128 SER B O 1
ATOM 3476 N N . GLN B 1 129 ? -16.062 -27.016 2.486 1 85.44 129 GLN B N 1
ATOM 3477 C CA . GLN B 1 129 ? -16.547 -27.312 1.141 1 85.44 129 GLN B CA 1
ATOM 3478 C C . GLN B 1 129 ? -15.586 -26.797 0.082 1 85.44 129 GLN B C 1
ATOM 3480 O O . GLN B 1 129 ? -14.859 -25.828 0.319 1 85.44 129 GLN B O 1
ATOM 3485 N N . VAL B 1 130 ? -15.578 -27.562 -0.98 1 82.62 130 VAL B N 1
ATOM 3486 C CA . VAL B 1 130 ? -14.781 -27.094 -2.109 1 82.62 130 VAL B CA 1
ATOM 3487 C C . VAL B 1 130 ? -15.406 -25.828 -2.689 1 82.62 130 VAL B C 1
ATOM 3489 O O . VAL B 1 130 ? -16.594 -25.812 -3.027 1 82.62 130 VAL B O 1
ATOM 3492 N N . PRO B 1 131 ? -14.641 -24.797 -2.742 1 80.06 131 PRO B N 1
ATOM 3493 C CA . PRO B 1 131 ? -15.195 -23.594 -3.369 1 80.06 131 PRO B CA 1
ATOM 3494 C C . PRO B 1 131 ? -15.656 -23.844 -4.805 1 80.06 131 PRO B C 1
ATOM 3496 O O . PRO B 1 131 ? -15.023 -24.594 -5.543 1 80.06 131 PRO B O 1
ATOM 3499 N N . GLU B 1 132 ? -16.719 -23.203 -5.133 1 77.44 132 GLU B N 1
ATOM 3500 C CA . GLU B 1 132 ? -17.375 -23.422 -6.414 1 77.44 132 GLU B CA 1
ATOM 3501 C C . GLU B 1 132 ? -16.422 -23.219 -7.578 1 77.44 132 GLU B C 1
ATOM 3503 O O . GLU B 1 132 ? -16.469 -23.953 -8.562 1 77.44 132 GLU B O 1
ATOM 3508 N N . ASP B 1 133 ? -15.555 -22.312 -7.461 1 75.38 133 ASP B N 1
ATOM 3509 C CA . ASP B 1 133 ? -14.625 -21.953 -8.531 1 75.38 133 ASP B CA 1
ATOM 3510 C C . ASP B 1 133 ? -13.688 -23.125 -8.844 1 75.38 133 ASP B C 1
ATOM 3512 O O . ASP B 1 133 ? -13.141 -23.203 -9.953 1 75.38 133 ASP B O 1
ATOM 3516 N N . PHE B 1 134 ? -13.547 -24.062 -7.828 1 79.94 134 PHE B N 1
ATOM 3517 C CA . PHE B 1 134 ? -12.523 -25.094 -7.984 1 79.94 134 PHE B CA 1
ATOM 3518 C C . PHE B 1 134 ? -13.148 -26.438 -8.312 1 79.94 134 PHE B C 1
ATOM 3520 O O . PHE B 1 134 ? -12.438 -27.406 -8.602 1 79.94 134 PHE B O 1
ATOM 3527 N N . VAL B 1 135 ? -14.445 -26.609 -8.172 1 76.12 135 VAL B N 1
ATOM 3528 C CA . VAL B 1 135 ? -15.141 -27.875 -8.359 1 76.12 135 VAL B CA 1
ATOM 3529 C C . VAL B 1 135 ? -14.875 -28.406 -9.773 1 76.12 135 VAL B C 1
ATOM 3531 O O . VAL B 1 135 ? -14.539 -29.578 -9.945 1 76.12 135 VAL B O 1
ATOM 3534 N N . GLU B 1 136 ? -14.883 -27.562 -10.781 1 74.38 136 GLU B N 1
ATOM 3535 C CA . GLU B 1 136 ? -14.719 -28.031 -12.156 1 74.38 136 GLU B CA 1
ATOM 3536 C C . GLU B 1 136 ? -13.359 -27.625 -12.719 1 74.38 136 GLU B C 1
ATOM 3538 O O . GLU B 1 136 ? -13.156 -27.625 -13.938 1 74.38 136 GLU B O 1
ATOM 3543 N N . SER B 1 137 ? -12.422 -27.375 -11.828 1 76.5 137 SER B N 1
ATOM 3544 C CA . SER B 1 137 ? -11.148 -26.828 -12.281 1 76.5 137 SER B CA 1
ATOM 3545 C C . SER B 1 137 ? -10.141 -27.938 -12.594 1 76.5 137 SER B C 1
ATOM 3547 O O . SER B 1 137 ? -9.164 -27.703 -13.312 1 76.5 137 SER B O 1
ATOM 3549 N N . GLY B 1 138 ? -10.344 -29.156 -12.094 1 80.31 138 GLY B N 1
ATOM 3550 C CA . GLY B 1 138 ? -9.391 -30.25 -12.242 1 80.31 138 GLY B CA 1
ATOM 3551 C C . GLY B 1 138 ? -8.211 -30.141 -11.289 1 80.31 138 GLY B C 1
ATOM 3552 O O . GLY B 1 138 ? -7.289 -30.953 -11.352 1 80.31 138 GLY B O 1
ATOM 3553 N N . ILE B 1 139 ? -8.281 -29.234 -10.406 1 86.25 139 ILE B N 1
ATOM 3554 C CA . ILE B 1 139 ? -7.219 -29.047 -9.422 1 86.25 139 ILE B CA 1
ATOM 3555 C C . ILE B 1 139 ? -7.258 -30.172 -8.406 1 86.25 139 ILE B C 1
ATOM 3557 O O . ILE B 1 139 ? -8.336 -30.594 -7.969 1 86.25 139 ILE B O 1
ATOM 3561 N N . ARG B 1 140 ? -6.066 -30.719 -8.109 1 90.19 140 ARG B N 1
ATOM 3562 C CA . ARG B 1 140 ? -5.957 -31.766 -7.094 1 90.19 140 ARG B CA 1
ATOM 3563 C C . ARG B 1 140 ? -6.32 -31.234 -5.715 1 90.19 140 ARG B C 1
ATOM 3565 O O . ARG B 1 140 ? -5.746 -30.234 -5.254 1 90.19 140 ARG B O 1
ATOM 3572 N N . ILE B 1 141 ? -7.238 -31.906 -5.078 1 92.25 141 ILE B N 1
ATOM 3573 C CA . ILE B 1 141 ? -7.684 -31.5 -3.752 1 92.25 141 ILE B CA 1
ATOM 3574 C C . ILE B 1 141 ? -7.211 -32.5 -2.709 1 92.25 141 ILE B C 1
ATOM 3576 O O . ILE B 1 141 ? -7.375 -33.719 -2.887 1 92.25 141 ILE B O 1
ATOM 3580 N N . VAL B 1 142 ? -6.57 -32.062 -1.706 1 94.88 142 VAL B N 1
ATOM 3581 C CA . VAL B 1 142 ? -6.137 -32.875 -0.574 1 94.88 142 VAL B CA 1
ATOM 3582 C C . VAL B 1 142 ? -6.766 -32.344 0.713 1 94.88 142 VAL B C 1
ATOM 3584 O O . VAL B 1 142 ? -6.645 -31.156 1.027 1 94.88 142 VAL B O 1
ATOM 3587 N N . ARG B 1 143 ? -7.469 -33.156 1.429 1 95.62 143 ARG B N 1
ATOM 3588 C CA . ARG B 1 143 ? -8.078 -32.75 2.689 1 95.62 143 ARG B CA 1
ATOM 3589 C C . ARG B 1 143 ? -7.09 -32.875 3.842 1 95.62 143 ARG B C 1
ATOM 3591 O O . ARG B 1 143 ? -6.316 -33.844 3.906 1 95.62 143 ARG B O 1
ATOM 3598 N N . VAL B 1 144 ? -7.172 -31.875 4.734 1 95.88 144 VAL B N 1
ATOM 3599 C CA . VAL B 1 144 ? -6.227 -31.875 5.848 1 95.88 144 VAL B CA 1
ATOM 3600 C C . VAL B 1 144 ? -6.98 -31.672 7.164 1 95.88 144 VAL B C 1
ATOM 3602 O O . VAL B 1 144 ? -8.023 -31.031 7.195 1 95.88 144 VAL B O 1
ATOM 3605 N N . SER B 1 145 ? -6.426 -32.219 8.258 1 94.12 145 SER B N 1
ATOM 3606 C CA . SER B 1 145 ? -7.016 -32.062 9.578 1 94.12 145 SER B CA 1
ATOM 3607 C C . SER B 1 145 ? -6.84 -30.625 10.102 1 94.12 145 SER B C 1
ATOM 3609 O O . SER B 1 145 ? -6.055 -29.859 9.547 1 94.12 145 SER B O 1
ATOM 3611 N N . SER B 1 146 ? -7.555 -30.344 11.203 1 91.88 146 SER B N 1
ATOM 3612 C CA . SER B 1 146 ? -7.457 -29.031 11.836 1 91.88 146 SER B CA 1
ATOM 3613 C C . SER B 1 146 ? -6.039 -28.766 12.328 1 91.88 146 SER B C 1
ATOM 3615 O O . SER B 1 146 ? -5.547 -27.641 12.211 1 91.88 146 SER B O 1
ATOM 3617 N N . LEU B 1 147 ? -5.441 -29.766 12.797 1 92 147 LEU B N 1
ATOM 3618 C CA . LEU B 1 147 ? -4.086 -29.625 13.32 1 92 147 LEU B CA 1
ATOM 3619 C C . LEU B 1 147 ? -3.105 -29.312 12.203 1 92 147 LEU B C 1
ATOM 3621 O O . LEU B 1 147 ? -2.254 -28.422 12.352 1 92 147 LEU B O 1
ATOM 3625 N N . VAL B 1 148 ? -3.264 -30.031 11.117 1 94.75 148 VAL B N 1
ATOM 3626 C CA . VAL B 1 148 ? -2.389 -29.812 9.977 1 94.75 148 VAL B CA 1
ATOM 3627 C C . VAL B 1 148 ? -2.637 -28.438 9.383 1 94.75 148 VAL B C 1
ATOM 3629 O O . VAL B 1 148 ? -1.69 -27.703 9.055 1 94.75 148 VAL B O 1
ATOM 3632 N N . MET B 1 149 ? -3.857 -28.062 9.312 1 93.56 149 MET B N 1
ATOM 3633 C CA . MET B 1 149 ? -4.211 -26.75 8.789 1 93.56 149 MET B CA 1
ATOM 3634 C C . MET B 1 149 ? -3.564 -25.641 9.617 1 93.56 149 MET B C 1
ATOM 3636 O O . MET B 1 149 ? -2.992 -24.703 9.07 1 93.56 149 MET B O 1
ATOM 3640 N N . LYS B 1 150 ? -3.666 -25.734 10.859 1 91.69 150 LYS B N 1
ATOM 3641 C CA . LYS B 1 150 ? -3.07 -24.75 11.766 1 91.69 150 LYS B CA 1
ATOM 3642 C C . LYS B 1 150 ? -1.562 -24.656 11.547 1 91.69 150 LYS B C 1
ATOM 3644 O O . LYS B 1 150 ? -1.007 -23.562 11.516 1 91.69 150 LYS B O 1
ATOM 3649 N N . LYS B 1 151 ? -0.923 -25.75 11.414 1 93 151 LYS B N 1
ATOM 3650 C CA . LYS B 1 151 ? 0.521 -25.797 11.203 1 93 151 LYS B CA 1
ATOM 3651 C C . LYS B 1 151 ? 0.9 -25.141 9.867 1 93 151 LYS B C 1
ATOM 3653 O O . LYS B 1 151 ? 1.887 -24.406 9.789 1 93 151 LYS B O 1
ATOM 3658 N N . LEU B 1 152 ? 0.148 -25.438 8.875 1 94.62 152 LEU B N 1
ATOM 3659 C CA . LEU B 1 152 ? 0.401 -24.891 7.547 1 94.62 152 LEU B CA 1
ATOM 3660 C C . LEU B 1 152 ? 0.249 -23.375 7.539 1 94.62 152 LEU B C 1
ATOM 3662 O O . LEU B 1 152 ? 1.039 -22.672 6.906 1 94.62 152 LEU B O 1
ATOM 3666 N N . CYS B 1 153 ? -0.68 -22.797 8.211 1 90.94 153 CYS B N 1
ATOM 3667 C CA . CYS B 1 153 ? -1.049 -21.391 8.141 1 90.94 153 CYS B CA 1
ATOM 3668 C C . CYS B 1 153 ? -0.138 -20.547 9.016 1 90.94 153 CYS B C 1
ATOM 3670 O O . CYS B 1 153 ? 0.077 -19.359 8.742 1 90.94 153 CYS B O 1
ATOM 3672 N N . GLY B 1 154 ? 0.393 -21.016 9.945 1 81.88 154 GLY B N 1
ATOM 3673 C CA . GLY B 1 154 ? 1.279 -20.266 10.82 1 81.88 154 GLY B CA 1
ATOM 3674 C C . GLY B 1 154 ? 0.578 -19.141 11.555 1 81.88 154 GLY B C 1
ATOM 3675 O O . GLY B 1 154 ? 1.197 -18.125 11.883 1 81.88 154 GLY B O 1
ATOM 3676 N N . VAL B 1 155 ? -0.746 -19.078 11.539 1 71.12 155 VAL B N 1
ATOM 3677 C CA . VAL B 1 155 ? -1.471 -18.016 12.234 1 71.12 155 VAL B CA 1
ATOM 3678 C C . VAL B 1 155 ? -2.084 -18.562 13.523 1 71.12 155 VAL B C 1
ATOM 3680 O O . VAL B 1 155 ? -2.152 -19.781 13.711 1 71.12 155 VAL B O 1
ATOM 3683 N N . GLN B 1 156 ? -2.391 -17.594 14.352 1 62.62 156 GLN B N 1
ATOM 3684 C CA . GLN B 1 156 ? -2.936 -17.969 15.648 1 62.62 156 GLN B CA 1
ATOM 3685 C C . GLN B 1 156 ? -4.352 -18.516 15.508 1 62.62 156 GLN B C 1
ATOM 3687 O O . GLN B 1 156 ? -4.699 -19.516 16.141 1 62.62 156 GLN B O 1
ATOM 3692 N N . SER B 1 157 ? -5.168 -17.781 14.695 1 63.22 157 SER B N 1
ATOM 3693 C CA . SER B 1 157 ? -6.531 -18.266 14.508 1 63.22 157 SER B CA 1
ATOM 3694 C C . SER B 1 157 ? -6.781 -18.672 13.062 1 63.22 157 SER B C 1
ATOM 3696 O O . SER B 1 157 ? -6.461 -17.922 12.133 1 63.22 157 SER B O 1
ATOM 3698 N N . THR B 1 158 ? -7.16 -19.922 12.883 1 62.12 158 THR B N 1
ATOM 3699 C CA . THR B 1 158 ? -7.426 -20.453 11.555 1 62.12 158 THR B CA 1
ATOM 3700 C C . THR B 1 158 ? -8.922 -20.469 11.266 1 62.12 158 THR B C 1
ATOM 3702 O O . THR B 1 158 ? -9.367 -21.094 10.297 1 62.12 158 THR B O 1
ATOM 3705 N N . GLU B 1 159 ? -9.672 -19.891 12.117 1 60.84 159 GLU B N 1
ATOM 3706 C CA . GLU B 1 159 ? -11.117 -19.984 11.977 1 60.84 159 GLU B CA 1
ATOM 3707 C C . GLU B 1 159 ? -11.586 -19.438 10.633 1 60.84 159 GLU B C 1
ATOM 3709 O O . GLU B 1 159 ? -12.539 -19.953 10.047 1 60.84 159 GLU B O 1
ATOM 3714 N N . SER B 1 160 ? -10.727 -18.547 10.117 1 65 160 SER B N 1
ATOM 3715 C CA . SER B 1 160 ? -11.195 -17.906 8.898 1 65 160 SER B CA 1
ATOM 3716 C C . SER B 1 160 ? -10.438 -18.406 7.68 1 65 160 SER B C 1
ATOM 3718 O O . SER B 1 160 ? -10.703 -17.984 6.551 1 65 160 SER B O 1
ATOM 3720 N N . ILE B 1 161 ? -9.523 -19.391 8.047 1 68.38 161 ILE B N 1
ATOM 3721 C CA . ILE B 1 161 ? -8.727 -19.891 6.93 1 68.38 161 ILE B CA 1
ATOM 3722 C C . ILE B 1 161 ? -9.172 -21.312 6.574 1 68.38 161 ILE B C 1
ATOM 3724 O O . ILE B 1 161 ? -9.078 -22.219 7.398 1 68.38 161 ILE B O 1
ATOM 3728 N N . ASP B 1 162 ? -9.609 -21.453 5.297 1 77.56 162 ASP B N 1
ATOM 3729 C CA . ASP B 1 162 ? -10.164 -22.75 4.965 1 77.56 162 ASP B CA 1
ATOM 3730 C C . ASP B 1 162 ? -9.398 -23.406 3.814 1 77.56 162 ASP B C 1
ATOM 3732 O O . ASP B 1 162 ? -9.656 -24.562 3.461 1 77.56 162 ASP B O 1
ATOM 3736 N N . ALA B 1 163 ? -8.492 -22.688 3.316 1 90 163 ALA B N 1
ATOM 3737 C CA . ALA B 1 163 ? -7.82 -23.266 2.15 1 90 163 ALA B CA 1
ATOM 3738 C C . ALA B 1 163 ? -6.371 -22.797 2.061 1 90 163 ALA B C 1
ATOM 3740 O O . ALA B 1 163 ? -6.07 -21.641 2.367 1 90 163 ALA B O 1
ATOM 3741 N N . VAL B 1 164 ? -5.535 -23.75 1.724 1 94.31 164 VAL B N 1
ATOM 3742 C CA . VAL B 1 164 ? -4.125 -23.484 1.436 1 94.31 164 VAL B CA 1
ATOM 3743 C C . VAL B 1 164 ? -3.746 -24.125 0.102 1 94.31 164 VAL B C 1
ATOM 3745 O O . VAL B 1 164 ? -4.246 -25.203 -0.244 1 94.31 164 VAL B O 1
ATOM 3748 N N . SER B 1 165 ? -2.889 -23.484 -0.602 1 93.75 165 SER B N 1
ATOM 3749 C CA . SER B 1 165 ? -2.527 -24.047 -1.898 1 93.75 165 SER B CA 1
ATOM 3750 C C . SER B 1 165 ? -1.021 -23.984 -2.129 1 93.75 165 SER B C 1
ATOM 3752 O O . SER B 1 165 ? -0.376 -23 -1.77 1 93.75 165 SER B O 1
ATOM 3754 N N . LEU B 1 166 ? -0.564 -25.047 -2.65 1 94.5 166 LEU B N 1
ATOM 3755 C CA . LEU B 1 166 ? 0.789 -25.047 -3.193 1 94.5 166 LEU B CA 1
ATOM 3756 C C . LEU B 1 166 ? 0.789 -24.578 -4.648 1 94.5 166 LEU B C 1
ATOM 3758 O O . LEU B 1 166 ? 0.13 -25.188 -5.496 1 94.5 166 LEU B O 1
ATOM 3762 N N . VAL B 1 167 ? 1.542 -23.516 -4.895 1 93.75 167 VAL B N 1
ATOM 3763 C CA . VAL B 1 167 ? 1.51 -22.906 -6.223 1 93.75 167 VAL B CA 1
ATOM 3764 C C . VAL B 1 167 ? 2.934 -22.656 -6.711 1 93.75 167 VAL B C 1
ATOM 3766 O O . VAL B 1 167 ? 3.85 -22.484 -5.902 1 93.75 167 VAL B O 1
ATOM 3769 N N . LYS B 1 168 ? 3.078 -22.641 -8 1 93.31 168 LYS B N 1
ATOM 3770 C CA . LYS B 1 168 ? 4.375 -22.344 -8.594 1 93.31 168 LYS B CA 1
ATOM 3771 C C . LYS B 1 168 ? 4.617 -20.844 -8.656 1 93.31 168 LYS B C 1
ATOM 3773 O O . LYS B 1 168 ? 3.686 -20.062 -8.898 1 93.31 168 LYS B O 1
ATOM 3778 N N . ILE B 1 169 ? 5.855 -20.453 -8.438 1 94.25 169 ILE B N 1
ATOM 3779 C CA . ILE B 1 169 ? 6.223 -19.062 -8.688 1 94.25 169 ILE B CA 1
ATOM 3780 C C . ILE B 1 169 ? 6.004 -18.719 -10.156 1 94.25 169 ILE B C 1
ATOM 3782 O O . ILE B 1 169 ? 6.398 -19.484 -11.047 1 94.25 169 ILE B O 1
ATOM 3786 N N . PRO B 1 170 ? 5.363 -17.625 -10.359 1 92 170 PRO B N 1
ATOM 3787 C CA . PRO B 1 170 ? 5.055 -17.312 -11.758 1 92 170 PRO B CA 1
ATOM 3788 C C . PRO B 1 170 ? 6.305 -17.094 -12.602 1 92 170 PRO B C 1
ATOM 3790 O O . PRO B 1 170 ? 7.309 -16.578 -12.102 1 92 170 PRO B O 1
ATOM 3793 N N . SER B 1 171 ? 6.184 -17.359 -13.922 1 90.06 171 SER B N 1
ATOM 3794 C CA . SER B 1 171 ? 7.285 -17.188 -14.867 1 90.06 171 SER B CA 1
ATOM 3795 C C . SER B 1 171 ? 7.578 -15.703 -15.102 1 90.06 171 SER B C 1
ATOM 3797 O O . SER B 1 171 ? 8.648 -15.352 -15.594 1 90.06 171 SER B O 1
ATOM 3799 N N . THR B 1 172 ? 6.648 -14.914 -14.742 1 90.62 172 THR B N 1
ATOM 3800 C CA . THR B 1 172 ? 6.789 -13.477 -14.961 1 90.62 172 THR B CA 1
ATOM 3801 C C . THR B 1 172 ? 7.594 -12.836 -13.836 1 90.62 172 THR B C 1
ATOM 3803 O O . THR B 1 172 ? 7.816 -11.625 -13.836 1 90.62 172 THR B O 1
ATOM 3806 N N . PHE B 1 173 ? 7.957 -13.68 -12.914 1 94.31 173 PHE B N 1
ATOM 3807 C CA . PHE B 1 173 ? 8.914 -13.219 -11.914 1 94.31 173 PHE B CA 1
ATOM 3808 C C . PHE B 1 173 ? 10.344 -13.547 -12.352 1 94.31 173 PHE B C 1
ATOM 3810 O O . PHE B 1 173 ? 10.672 -14.711 -12.586 1 94.31 173 PHE B O 1
ATOM 3817 N N . LEU B 1 174 ? 11.148 -12.477 -12.406 1 94.5 174 LEU B N 1
ATOM 3818 C CA . LEU B 1 174 ? 12.539 -12.648 -12.812 1 94.5 174 LEU B CA 1
ATOM 3819 C C . LEU B 1 174 ? 13.492 -12.141 -11.734 1 94.5 174 LEU B C 1
ATOM 3821 O O . LEU B 1 174 ? 13.344 -11.016 -11.25 1 94.5 174 LEU B O 1
ATOM 3825 N N . ASN B 1 175 ? 14.328 -12.984 -11.289 1 93.5 175 ASN B N 1
ATOM 3826 C CA . ASN B 1 175 ? 15.445 -12.586 -10.438 1 93.5 175 ASN B CA 1
ATOM 3827 C C . ASN B 1 175 ? 16.734 -12.453 -11.242 1 93.5 175 ASN B C 1
ATOM 3829 O O . ASN B 1 175 ? 17.328 -13.453 -11.641 1 93.5 175 ASN B O 1
ATOM 3833 N N . LEU B 1 176 ? 17.219 -11.25 -11.461 1 93.06 176 LEU B N 1
ATOM 3834 C CA . LEU B 1 176 ? 18.312 -10.984 -12.383 1 93.06 176 LEU B CA 1
ATOM 3835 C C . LEU B 1 176 ? 19.656 -11.312 -11.75 1 93.06 176 LEU B C 1
ATOM 3837 O O . LEU B 1 176 ? 20.688 -11.336 -12.43 1 93.06 176 LEU B O 1
ATOM 3841 N N . GLU B 1 177 ? 19.641 -11.516 -10.477 1 83.25 177 GLU B N 1
ATOM 3842 C CA . GLU B 1 177 ? 20.859 -12.008 -9.875 1 83.25 177 GLU B CA 1
ATOM 3843 C C . GLU B 1 177 ? 21.156 -13.445 -10.289 1 83.25 177 GLU B C 1
ATOM 3845 O O . GLU B 1 177 ? 22.312 -13.867 -10.359 1 83.25 177 GLU B O 1
ATOM 3850 N N . ASP B 1 178 ? 20.109 -14.078 -10.578 1 73.88 178 ASP B N 1
ATOM 3851 C CA . ASP B 1 178 ? 20.219 -15.477 -10.969 1 73.88 178 ASP B CA 1
ATOM 3852 C C . ASP B 1 178 ? 20.172 -15.625 -12.492 1 73.88 178 ASP B C 1
ATOM 3854 O O . ASP B 1 178 ? 20.719 -16.578 -13.039 1 73.88 178 ASP B O 1
ATOM 3858 N N . ASP B 1 179 ? 19.375 -14.656 -13.141 1 64.06 179 ASP B N 1
ATOM 3859 C CA . ASP B 1 179 ? 19.094 -14.82 -14.57 1 64.06 179 ASP B CA 1
ATOM 3860 C C . ASP B 1 179 ? 19.812 -13.758 -15.398 1 64.06 179 ASP B C 1
ATOM 3862 O O . ASP B 1 179 ? 19.469 -12.586 -15.359 1 64.06 179 ASP B O 1
ATOM 3866 N N . HIS B 1 180 ? 20.984 -13.891 -15.914 1 63.84 180 HIS B N 1
ATOM 3867 C CA . HIS B 1 180 ? 21.812 -12.883 -16.547 1 63.84 180 HIS B CA 1
ATOM 3868 C C . HIS B 1 180 ? 21.469 -12.727 -18.031 1 63.84 180 HIS B C 1
ATOM 3870 O O . HIS B 1 180 ? 21.906 -11.773 -18.672 1 63.84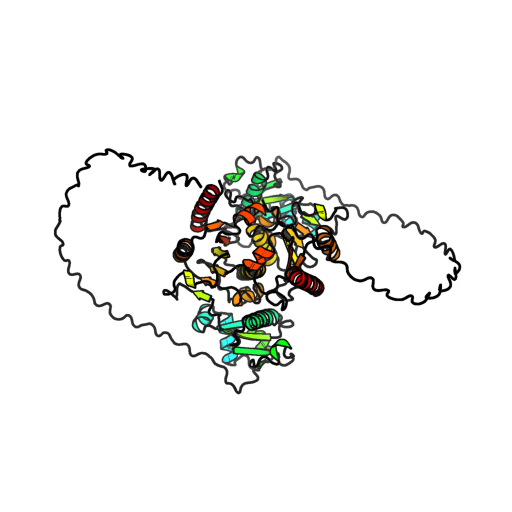 180 HIS B O 1
ATOM 3876 N N . CYS B 1 181 ? 20.5 -13.5 -18.547 1 64.38 181 CYS B N 1
ATOM 3877 C CA . CYS B 1 181 ? 20.641 -13.562 -20 1 64.38 181 CYS B CA 1
ATOM 3878 C C . CYS B 1 181 ? 19.516 -12.805 -20.688 1 64.38 181 CYS B C 1
ATOM 3880 O O . CYS B 1 181 ? 19.547 -12.633 -21.906 1 64.38 181 CYS B O 1
ATOM 3882 N N . LEU B 1 182 ? 18.641 -12.227 -19.922 1 69.31 182 LEU B N 1
ATOM 3883 C CA . LEU B 1 182 ? 17.516 -11.75 -20.703 1 69.31 182 LEU B CA 1
ATOM 3884 C C . LEU B 1 182 ? 17.656 -10.266 -21.047 1 69.31 182 LEU B C 1
ATOM 3886 O O . LEU B 1 182 ? 18.156 -9.484 -20.219 1 69.31 182 LEU B O 1
ATOM 3890 N N . ASP B 1 183 ? 17.375 -10.039 -22.297 1 85.19 183 ASP B N 1
ATOM 3891 C CA . ASP B 1 183 ? 17.25 -8.656 -22.766 1 85.19 183 ASP B CA 1
ATOM 3892 C C . ASP B 1 183 ? 16.25 -7.883 -21.906 1 85.19 183 ASP B C 1
ATOM 3894 O O . ASP B 1 183 ? 15.188 -8.406 -21.562 1 85.19 183 ASP B O 1
ATOM 3898 N N . SER B 1 184 ? 16.656 -6.715 -21.531 1 88.81 184 SER B N 1
ATOM 3899 C CA . SER B 1 184 ? 15.836 -5.879 -20.672 1 88.81 184 SER B CA 1
ATOM 3900 C C . SER B 1 184 ? 14.461 -5.637 -21.281 1 88.81 184 SER B C 1
ATOM 3902 O O . SER B 1 184 ? 13.477 -5.438 -20.562 1 88.81 184 SER B O 1
ATOM 3904 N N . SER B 1 185 ? 14.352 -5.73 -22.562 1 87.12 185 SER B N 1
ATOM 3905 C CA . SER B 1 185 ? 13.094 -5.48 -23.266 1 87.12 185 SER B CA 1
ATOM 3906 C C . SER B 1 185 ? 12.094 -6.605 -23.016 1 87.12 185 SER B C 1
ATOM 3908 O O . SER B 1 185 ? 10.891 -6.445 -23.266 1 87.12 185 SER B O 1
ATOM 3910 N N . LYS B 1 186 ? 12.57 -7.652 -22.469 1 89.38 186 LYS B N 1
ATOM 3911 C CA . LYS B 1 186 ? 11.719 -8.828 -22.297 1 89.38 186 LYS B CA 1
ATOM 3912 C C . LYS B 1 186 ? 11.367 -9.047 -20.828 1 89.38 186 LYS B C 1
ATOM 3914 O O . LYS B 1 186 ? 10.672 -10.008 -20.484 1 89.38 186 LYS B O 1
ATOM 3919 N N . TRP B 1 187 ? 11.859 -8.211 -20.062 1 92.31 187 TRP B N 1
ATOM 3920 C CA . TRP B 1 187 ? 11.641 -8.398 -18.625 1 92.31 187 TRP B CA 1
ATOM 3921 C C . TRP B 1 187 ? 10.164 -8.242 -18.266 1 92.31 187 TRP B C 1
ATOM 3923 O O . TRP B 1 187 ? 9.664 -8.906 -17.359 1 92.31 187 TRP B O 1
ATOM 3933 N N . PHE B 1 188 ? 9.492 -7.328 -18.969 1 93.25 188 PHE B N 1
ATOM 3934 C CA . PHE B 1 188 ? 8.062 -7.082 -18.781 1 93.25 188 PHE B CA 1
ATOM 3935 C C . PHE B 1 188 ? 7.309 -7.25 -20.094 1 93.25 188 PHE B C 1
ATOM 3937 O O . PHE B 1 188 ? 7.801 -6.855 -21.156 1 93.25 188 PHE B O 1
ATOM 3944 N N . PRO B 1 189 ? 6.141 -7.863 -20.047 1 88.25 189 PRO B N 1
ATOM 3945 C CA . PRO B 1 189 ? 5.332 -7.918 -21.266 1 88.25 189 PRO B CA 1
ATOM 3946 C C . PRO B 1 189 ? 5.039 -6.539 -21.844 1 88.25 189 PRO B C 1
ATOM 3948 O O . PRO B 1 189 ? 5.051 -6.363 -23.062 1 88.25 189 PRO B O 1
ATOM 3951 N N . SER B 1 190 ? 4.758 -5.625 -21.031 1 86.44 190 SER B N 1
ATOM 3952 C CA . SER B 1 190 ? 4.605 -4.207 -21.328 1 86.44 190 SER B CA 1
ATOM 3953 C C . SER B 1 190 ? 5.277 -3.336 -20.281 1 86.44 190 SER B C 1
ATOM 3955 O O . SER B 1 190 ? 5.211 -3.639 -19.078 1 86.44 190 SER B O 1
ATOM 3957 N N . ALA B 1 191 ? 6 -2.369 -20.812 1 88.19 191 ALA B N 1
ATOM 3958 C CA . ALA B 1 191 ? 6.746 -1.533 -19.875 1 88.19 191 ALA B CA 1
ATOM 3959 C C . ALA B 1 191 ? 6.402 -0.058 -20.062 1 88.19 191 ALA B C 1
ATOM 3961 O O . ALA B 1 191 ? 7.285 0.759 -20.344 1 88.19 191 ALA B O 1
ATOM 3962 N N . PHE B 1 192 ? 5.207 0.227 -19.875 1 85.31 192 PHE B N 1
ATOM 3963 C CA . PHE B 1 192 ? 4.797 1.623 -19.953 1 85.31 192 PHE B CA 1
ATOM 3964 C C . PHE B 1 192 ? 4.832 2.285 -18.578 1 85.31 192 PHE B C 1
ATOM 3966 O O . PHE B 1 192 ? 5.262 3.432 -18.453 1 85.31 192 PHE B O 1
ATOM 3973 N N . ARG B 1 193 ? 4.32 1.572 -17.594 1 86.88 193 ARG B N 1
ATOM 3974 C CA . ARG B 1 193 ? 4.336 2.014 -16.203 1 86.88 193 ARG B CA 1
ATOM 3975 C C . ARG B 1 193 ? 4.969 0.96 -15.297 1 86.88 193 ARG B C 1
ATOM 3977 O O . ARG B 1 193 ? 4.383 -0.097 -15.062 1 86.88 193 ARG B O 1
ATOM 3984 N N . ILE B 1 194 ? 6.125 1.347 -14.805 1 92.44 194 ILE B N 1
ATOM 3985 C CA . ILE B 1 194 ? 6.832 0.405 -13.953 1 92.44 194 ILE B CA 1
ATOM 3986 C C . ILE B 1 194 ? 7.012 1.008 -12.555 1 92.44 194 ILE B C 1
ATOM 3988 O O . ILE B 1 194 ? 7.523 2.121 -12.414 1 92.44 194 ILE B O 1
ATOM 3992 N N . LEU B 1 195 ? 6.523 0.312 -11.555 1 92.81 195 LEU B N 1
ATOM 3993 C CA . LEU B 1 195 ? 6.73 0.706 -10.172 1 92.81 195 LEU B CA 1
ATOM 3994 C C . LEU B 1 195 ? 8.062 0.185 -9.648 1 92.81 195 LEU B C 1
ATOM 3996 O O . LEU B 1 195 ? 8.312 -1.023 -9.656 1 92.81 195 LEU B O 1
ATOM 4000 N N . VAL B 1 196 ? 8.914 1.081 -9.258 1 95.75 196 VAL B N 1
ATOM 4001 C CA . VAL B 1 196 ? 10.219 0.709 -8.719 1 95.75 196 VAL B CA 1
ATOM 4002 C C . VAL B 1 196 ? 10.195 0.818 -7.199 1 95.75 196 VAL B C 1
ATOM 4004 O O . VAL B 1 196 ? 9.906 1.884 -6.648 1 95.75 196 VAL B O 1
ATOM 4007 N N . LEU B 1 197 ? 10.445 -0.277 -6.566 1 96.06 197 LEU B N 1
ATOM 4008 C CA . LEU B 1 197 ? 10.461 -0.312 -5.105 1 96.06 197 LEU B CA 1
ATOM 4009 C C . LEU B 1 197 ? 11.891 -0.335 -4.578 1 96.06 197 LEU B C 1
ATOM 4011 O O . LEU B 1 197 ? 12.68 -1.215 -4.938 1 96.06 197 LEU B O 1
ATOM 4015 N N . ASP B 1 198 ? 12.18 0.638 -3.777 1 94.75 198 ASP B N 1
ATOM 4016 C CA . ASP B 1 198 ? 13.547 0.863 -3.299 1 94.75 198 ASP B CA 1
ATOM 4017 C C . ASP B 1 198 ? 13.648 0.591 -1.801 1 94.75 198 ASP B C 1
ATOM 4019 O O . ASP B 1 198 ? 13.461 1.497 -0.985 1 94.75 198 ASP B O 1
ATOM 4023 N N . GLY B 1 199 ? 14.008 -0.684 -1.52 1 94 199 GLY B N 1
ATOM 4024 C CA . GLY B 1 199 ? 14.32 -1.019 -0.139 1 94 199 GLY B CA 1
ATOM 4025 C C . GLY B 1 199 ? 13.086 -1.172 0.73 1 94 199 GLY B C 1
ATOM 4026 O O . GLY B 1 199 ? 13.078 -0.75 1.889 1 94 199 GLY B O 1
ATOM 4027 N N . ILE B 1 200 ? 11.977 -1.69 0.22 1 94.69 200 ILE B N 1
ATOM 4028 C CA . ILE B 1 200 ? 10.781 -1.952 1.013 1 94.69 200 ILE B CA 1
ATOM 4029 C C . ILE B 1 200 ? 10.984 -3.201 1.864 1 94.69 200 ILE B C 1
ATOM 4031 O O . ILE B 1 200 ? 10.914 -4.324 1.359 1 94.69 200 ILE B O 1
ATOM 4035 N N . GLN B 1 201 ? 11.141 -3.035 3.145 1 92.81 201 GLN B N 1
ATOM 4036 C CA . GLN B 1 201 ? 11.555 -4.133 4.012 1 92.81 201 GLN B CA 1
ATOM 4037 C C . GLN B 1 201 ? 10.352 -4.793 4.68 1 92.81 201 GLN B C 1
ATOM 4039 O O . GLN B 1 201 ? 10.398 -5.977 5.023 1 92.81 201 GLN B O 1
ATOM 4044 N N . ASP B 1 202 ? 9.32 -4.066 4.906 1 94 202 ASP B N 1
ATOM 4045 C CA . ASP B 1 202 ? 8.148 -4.617 5.574 1 94 202 ASP B CA 1
ATOM 4046 C C . ASP B 1 202 ? 7.285 -5.418 4.598 1 94 202 ASP B C 1
ATOM 4048 O O . ASP B 1 202 ? 6.785 -4.867 3.611 1 94 202 ASP B O 1
ATOM 4052 N N . PRO B 1 203 ? 7.055 -6.684 4.844 1 95.88 203 PRO B N 1
ATOM 4053 C CA . PRO B 1 203 ? 6.289 -7.523 3.918 1 95.88 203 PRO B CA 1
ATOM 4054 C C . PRO B 1 203 ? 4.855 -7.035 3.723 1 95.88 203 PRO B C 1
ATOM 4056 O O . PRO B 1 203 ? 4.324 -7.102 2.613 1 95.88 203 PRO B O 1
ATOM 4059 N N . GLY B 1 204 ? 4.23 -6.578 4.785 1 94.38 204 GLY B N 1
ATOM 4060 C CA . GLY B 1 204 ? 2.895 -6.027 4.645 1 94.38 204 GLY B CA 1
ATOM 4061 C C . GLY B 1 204 ? 2.838 -4.836 3.703 1 94.38 204 GLY B C 1
ATOM 4062 O O . GLY B 1 204 ? 1.953 -4.758 2.85 1 94.38 204 GLY B O 1
ATOM 4063 N N . ASN B 1 205 ? 3.771 -3.936 3.852 1 93.75 205 ASN B N 1
ATOM 4064 C CA . ASN B 1 205 ? 3.85 -2.77 2.977 1 93.75 205 ASN B CA 1
ATOM 4065 C C . ASN B 1 205 ? 4.133 -3.172 1.532 1 93.75 205 ASN B C 1
ATOM 4067 O O . ASN B 1 205 ? 3.51 -2.648 0.605 1 93.75 205 ASN B O 1
ATOM 4071 N N . LEU B 1 206 ? 5.039 -4.121 1.384 1 96.38 206 LEU B N 1
ATOM 4072 C CA . LEU B 1 206 ? 5.348 -4.59 0.037 1 96.38 206 LEU B CA 1
ATOM 4073 C C . LEU B 1 206 ? 4.109 -5.18 -0.629 1 96.38 206 LEU B C 1
ATOM 4075 O O . LEU B 1 206 ? 3.785 -4.832 -1.768 1 96.38 206 LEU B O 1
ATOM 4079 N N . GLY B 1 207 ? 3.475 -6.043 0.093 1 96.06 207 GLY B N 1
ATOM 4080 C CA . GLY B 1 207 ? 2.258 -6.637 -0.441 1 96.06 207 GLY B CA 1
ATOM 4081 C C . GLY B 1 207 ? 1.213 -5.605 -0.825 1 96.06 207 GLY B C 1
ATOM 4082 O O . GLY B 1 207 ? 0.603 -5.699 -1.892 1 96.06 207 GLY B O 1
ATOM 4083 N N . THR B 1 208 ? 1.048 -4.621 0.016 1 93.81 208 THR B N 1
ATOM 4084 C CA . THR B 1 208 ? 0.075 -3.562 -0.233 1 93.81 208 THR B CA 1
ATOM 4085 C C . THR B 1 208 ? 0.452 -2.76 -1.476 1 93.81 208 THR B C 1
ATOM 4087 O O . THR B 1 208 ? -0.412 -2.41 -2.281 1 93.81 208 THR B O 1
ATOM 4090 N N . LEU B 1 209 ? 1.696 -2.508 -1.638 1 93.94 209 LEU B N 1
ATOM 4091 C CA . LEU B 1 209 ? 2.172 -1.769 -2.801 1 93.94 209 LEU B CA 1
ATOM 4092 C C . LEU B 1 209 ? 1.937 -2.561 -4.082 1 93.94 209 LEU B C 1
ATOM 4094 O O . LEU B 1 209 ? 1.506 -2 -5.094 1 93.94 209 LEU B O 1
ATOM 4098 N N . LEU B 1 210 ? 2.184 -3.826 -4.039 1 94.31 210 LEU B N 1
ATOM 4099 C CA . LEU B 1 210 ? 1.94 -4.676 -5.203 1 94.31 210 LEU B CA 1
ATOM 4100 C C . LEU B 1 210 ? 0.453 -4.73 -5.535 1 94.31 210 LEU B C 1
ATOM 4102 O O . LEU B 1 210 ? 0.068 -4.625 -6.699 1 94.31 210 LEU B O 1
ATOM 4106 N N . ARG B 1 211 ? -0.302 -4.883 -4.488 1 91.75 211 ARG B N 1
ATOM 4107 C CA . ARG B 1 211 ? -1.752 -4.887 -4.66 1 91.75 211 ARG B CA 1
ATOM 4108 C C . ARG B 1 211 ? -2.236 -3.58 -5.277 1 91.75 211 ARG B C 1
ATOM 4110 O O . ARG B 1 211 ? -3.068 -3.586 -6.188 1 91.75 211 ARG B O 1
ATOM 4117 N N . SER B 1 212 ? -1.699 -2.504 -4.785 1 88.12 212 SER B N 1
ATOM 4118 C CA . SER B 1 212 ? -2.047 -1.191 -5.324 1 88.12 212 SER B CA 1
ATOM 4119 C C . SER B 1 212 ? -1.609 -1.058 -6.777 1 88.12 212 SER B C 1
ATOM 4121 O O . SER B 1 212 ? -2.332 -0.486 -7.598 1 88.12 212 SER B O 1
ATOM 4123 N N . ALA B 1 213 ? -0.468 -1.584 -7.09 1 88.94 213 ALA B N 1
ATOM 4124 C CA . ALA B 1 213 ? 0.045 -1.519 -8.453 1 88.94 213 ALA B CA 1
ATOM 4125 C C . ALA B 1 213 ? -0.893 -2.227 -9.43 1 88.94 213 ALA B C 1
ATOM 4127 O O . ALA B 1 213 ? -1.197 -1.701 -10.5 1 88.94 213 ALA B O 1
ATOM 4128 N N . VAL B 1 214 ? -1.37 -3.383 -9.047 1 87.75 214 VAL B N 1
ATOM 4129 C CA . VAL B 1 214 ? -2.311 -4.125 -9.875 1 87.75 214 VAL B CA 1
ATOM 4130 C C . VAL B 1 214 ? -3.609 -3.338 -10.023 1 87.75 214 VAL B C 1
ATOM 4132 O O . VAL B 1 214 ? -4.113 -3.158 -11.133 1 87.75 214 VAL B O 1
ATOM 4135 N N . ALA B 1 215 ? -4.086 -2.83 -8.914 1 82.12 215 ALA B N 1
ATOM 4136 C CA . ALA B 1 215 ? -5.348 -2.098 -8.906 1 82.12 215 ALA B CA 1
ATOM 4137 C C . ALA B 1 215 ? -5.266 -0.85 -9.781 1 82.12 215 ALA B C 1
ATOM 4139 O O . ALA B 1 215 ? -6.246 -0.473 -10.43 1 82.12 215 ALA B O 1
ATOM 4140 N N . PHE B 1 216 ? -4.086 -0.268 -9.773 1 77.25 216 PHE B N 1
ATOM 4141 C CA . PHE B 1 216 ? -3.93 1 -10.477 1 77.25 216 PHE B CA 1
ATOM 4142 C C . PHE B 1 216 ? -3.479 0.77 -11.914 1 77.25 216 PHE B C 1
ATOM 4144 O O . PHE B 1 216 ? -3.297 1.724 -12.672 1 77.25 216 PHE B O 1
ATOM 4151 N N . GLY B 1 217 ? -3.26 -0.469 -12.297 1 79.38 217 GLY B N 1
ATOM 4152 C CA . GLY B 1 217 ? -3 -0.81 -13.68 1 79.38 217 GLY B CA 1
ATOM 4153 C C . GLY B 1 217 ? -1.539 -0.677 -14.07 1 79.38 217 GLY B C 1
ATOM 4154 O O . GLY B 1 217 ? -1.22 -0.315 -15.203 1 79.38 217 GLY B O 1
ATOM 4155 N N . TRP B 1 218 ? -0.673 -0.927 -13.211 1 86.19 218 TRP B N 1
ATOM 4156 C CA . TRP B 1 218 ? 0.752 -0.894 -13.523 1 86.19 218 TRP B CA 1
ATOM 4157 C C . TRP B 1 218 ? 1.174 -2.148 -14.281 1 86.19 218 TRP B C 1
ATOM 4159 O O . TRP B 1 218 ? 0.612 -3.225 -14.07 1 86.19 218 TRP B O 1
ATOM 4169 N N . ASP B 1 219 ? 2.205 -1.948 -15.133 1 89.38 219 ASP B N 1
ATOM 4170 C CA . ASP B 1 219 ? 2.637 -3.033 -16 1 89.38 219 ASP B CA 1
ATOM 4171 C C . ASP B 1 219 ? 3.547 -4.008 -15.266 1 89.38 219 ASP B C 1
ATOM 4173 O O . ASP B 1 219 ? 3.717 -5.152 -15.688 1 89.38 219 ASP B O 1
ATOM 4177 N N . GLY B 1 220 ? 4.129 -3.492 -14.258 1 94.38 220 GLY B N 1
ATOM 4178 C CA . GLY B 1 220 ? 5.035 -4.336 -13.492 1 94.38 220 GLY B CA 1
ATOM 4179 C C . GLY B 1 220 ? 5.707 -3.609 -12.344 1 94.38 220 GLY B C 1
ATOM 4180 O O . GLY B 1 220 ? 5.484 -2.414 -12.148 1 94.38 220 GLY B O 1
ATOM 4181 N N . ALA B 1 221 ? 6.48 -4.41 -11.609 1 97 221 ALA B N 1
ATOM 4182 C CA . ALA B 1 221 ? 7.25 -3.859 -10.492 1 97 221 ALA B CA 1
ATOM 4183 C C . ALA B 1 221 ? 8.711 -4.297 -10.562 1 97 221 ALA B C 1
ATOM 4185 O O . ALA B 1 221 ? 9 -5.453 -10.891 1 97 221 ALA B O 1
ATOM 4186 N N . PHE B 1 222 ? 9.57 -3.367 -10.391 1 97.38 222 PHE B N 1
ATOM 4187 C CA . PHE B 1 222 ? 11 -3.623 -10.281 1 97.38 222 PHE B CA 1
ATOM 4188 C C . PHE B 1 222 ? 11.461 -3.506 -8.828 1 97.38 222 PHE B C 1
ATOM 4190 O O . PHE B 1 222 ? 11.344 -2.439 -8.227 1 97.38 222 PHE B O 1
ATOM 4197 N N . LEU B 1 223 ? 11.969 -4.57 -8.289 1 97.5 223 LEU B N 1
ATOM 4198 C CA . LEU B 1 223 ? 12.398 -4.617 -6.895 1 97.5 223 LEU B CA 1
ATOM 4199 C C . LEU B 1 223 ? 13.906 -4.426 -6.777 1 97.5 223 LEU B C 1
ATOM 4201 O O . LEU B 1 223 ? 14.68 -5.285 -7.199 1 97.5 223 LEU B O 1
ATOM 4205 N N . LEU B 1 224 ? 14.297 -3.33 -6.203 1 96 224 LEU B N 1
ATOM 4206 C CA . LEU B 1 224 ? 15.703 -3.051 -5.949 1 96 224 LEU B CA 1
ATOM 4207 C C . LEU B 1 224 ? 16.172 -3.752 -4.68 1 96 224 LEU B C 1
ATOM 4209 O O . LEU B 1 224 ? 15.359 -4.254 -3.904 1 96 224 LEU B O 1
ATOM 4213 N N . PRO B 1 225 ? 17.469 -3.812 -4.453 1 92.81 225 PRO B N 1
ATOM 4214 C CA . PRO B 1 225 ? 17.984 -4.496 -3.268 1 92.81 225 PRO B CA 1
ATOM 4215 C C . PRO B 1 225 ? 17.406 -3.947 -1.968 1 92.81 225 PRO B C 1
ATOM 4217 O O . PRO B 1 225 ? 17.188 -2.74 -1.852 1 92.81 225 PRO B O 1
ATOM 4220 N N . GLY B 1 226 ? 17.25 -4.875 -1.044 1 93.38 226 GLY B N 1
ATOM 4221 C CA . GLY B 1 226 ? 16.703 -4.48 0.248 1 93.38 226 GLY B CA 1
ATOM 4222 C C . GLY B 1 226 ? 15.227 -4.758 0.386 1 93.38 226 GLY B C 1
ATOM 4223 O O . GLY B 1 226 ? 14.695 -4.777 1.498 1 93.38 226 GLY B O 1
ATOM 4224 N N . CYS B 1 227 ? 14.578 -4.992 -0.724 1 95.88 227 CYS B N 1
ATOM 4225 C CA . CYS B 1 227 ? 13.172 -5.352 -0.655 1 95.88 227 CYS B CA 1
ATOM 4226 C C . CYS B 1 227 ? 12.992 -6.77 -0.125 1 95.88 227 CYS B C 1
ATOM 4228 O O . CYS B 1 227 ? 13.805 -7.648 -0.408 1 95.88 227 CYS B O 1
ATOM 4230 N N . CYS B 1 228 ? 12.008 -6.961 0.64 1 96.12 228 CYS B N 1
ATOM 4231 C CA . CYS B 1 228 ? 11.711 -8.312 1.107 1 96.12 228 CYS B CA 1
ATOM 4232 C C . CYS B 1 228 ? 11.148 -9.164 -0.022 1 96.12 228 CYS B C 1
ATOM 4234 O O . CYS B 1 228 ? 10.859 -8.656 -1.105 1 96.12 228 CYS B O 1
ATOM 4236 N N . ASP B 1 229 ? 11.07 -10.469 0.23 1 97.25 229 ASP B N 1
ATOM 4237 C CA . ASP B 1 229 ? 10.562 -11.445 -0.731 1 97.25 229 ASP B CA 1
ATOM 4238 C C . ASP B 1 229 ? 9.07 -11.25 -0.982 1 97.25 229 ASP B C 1
ATOM 4240 O O . ASP B 1 229 ? 8.266 -11.344 -0.056 1 97.25 229 ASP B O 1
ATOM 4244 N N . PRO B 1 230 ? 8.68 -10.992 -2.266 1 97.56 230 PRO B N 1
ATOM 4245 C CA . PRO B 1 230 ? 7.266 -10.75 -2.551 1 97.56 230 PRO B CA 1
ATOM 4246 C C . PRO B 1 230 ? 6.406 -11.992 -2.352 1 97.56 230 PRO B C 1
ATOM 4248 O O . PRO B 1 230 ? 5.176 -11.906 -2.352 1 97.56 230 PRO B O 1
ATOM 4251 N N . PHE B 1 231 ? 7.012 -13.125 -2.082 1 97.19 231 PHE B N 1
ATOM 4252 C CA . PHE B 1 231 ? 6.273 -14.375 -1.9 1 97.19 231 PHE B CA 1
ATOM 4253 C C . PHE B 1 231 ? 6.348 -14.836 -0.452 1 97.19 231 PHE B C 1
ATOM 4255 O O . PHE B 1 231 ? 5.984 -15.977 -0.141 1 97.19 231 PHE B O 1
ATOM 4262 N N . ASN B 1 232 ? 6.836 -13.953 0.335 1 95.25 232 ASN B N 1
ATOM 4263 C CA . ASN B 1 232 ? 6.727 -14.188 1.771 1 95.25 232 ASN B CA 1
ATOM 4264 C C . ASN B 1 232 ? 5.273 -14.289 2.217 1 95.25 232 ASN B C 1
ATOM 4266 O O . ASN B 1 232 ? 4.395 -13.648 1.634 1 95.25 232 ASN B O 1
ATOM 4270 N N . ASP B 1 233 ? 5.055 -14.984 3.287 1 92.5 233 ASP B N 1
ATOM 4271 C CA . ASP B 1 233 ? 3.693 -15.273 3.723 1 92.5 233 ASP B CA 1
ATOM 4272 C C . ASP B 1 233 ? 2.947 -13.992 4.082 1 92.5 233 ASP B C 1
ATOM 4274 O O . ASP B 1 233 ? 1.793 -13.805 3.688 1 92.5 233 ASP B O 1
ATOM 4278 N N . LYS B 1 234 ? 3.596 -13.094 4.766 1 91.5 234 LYS B N 1
ATOM 4279 C CA . LYS B 1 234 ? 2.955 -11.836 5.148 1 91.5 234 LYS B CA 1
ATOM 4280 C C . LYS B 1 234 ? 2.725 -10.945 3.93 1 91.5 234 LYS B C 1
ATOM 4282 O O . LYS B 1 234 ? 1.705 -10.258 3.842 1 91.5 234 LYS B O 1
ATOM 4287 N N . ALA B 1 235 ? 3.664 -10.945 3.006 1 95.75 235 ALA B N 1
ATOM 4288 C CA . ALA B 1 235 ? 3.516 -10.164 1.778 1 95.75 235 ALA B CA 1
ATOM 4289 C C . ALA B 1 235 ? 2.357 -10.688 0.935 1 95.75 235 ALA B C 1
ATOM 4291 O O . ALA B 1 235 ? 1.579 -9.906 0.384 1 95.75 235 ALA B O 1
ATOM 4292 N N . LEU B 1 236 ? 2.232 -11.93 0.913 1 94.5 236 LEU B N 1
ATOM 4293 C CA . LEU B 1 236 ? 1.17 -12.562 0.135 1 94.5 236 LEU B CA 1
ATOM 4294 C C . LEU B 1 236 ? -0.198 -12.25 0.73 1 94.5 236 LEU B C 1
ATOM 4296 O O . LEU B 1 236 ? -1.16 -12.016 -0.004 1 94.5 236 LEU B O 1
ATOM 4300 N N . ARG B 1 237 ? -0.264 -12.258 1.969 1 90.31 237 ARG B N 1
ATOM 4301 C CA . ARG B 1 237 ? -1.528 -11.906 2.609 1 90.31 237 ARG B CA 1
ATOM 4302 C C . ARG B 1 237 ? -1.948 -10.484 2.258 1 90.31 237 ARG B C 1
ATOM 4304 O O . ARG B 1 237 ? -3.117 -10.234 1.952 1 90.31 237 ARG B O 1
ATOM 4311 N N . ALA B 1 238 ? -0.992 -9.641 2.262 1 91.44 238 ALA B N 1
ATOM 4312 C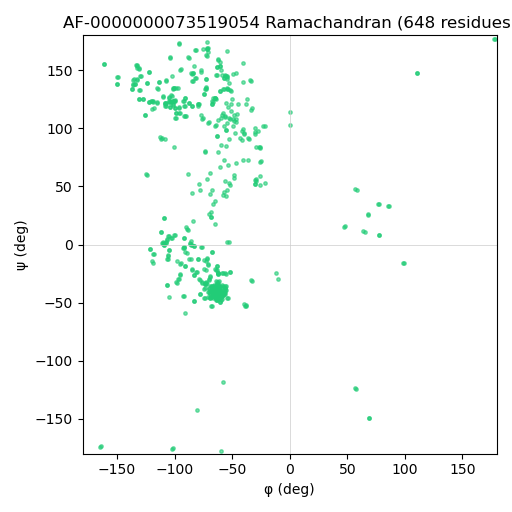 CA . ALA B 1 238 ? -1.275 -8.234 1.983 1 91.44 238 ALA B CA 1
ATOM 4313 C C . ALA B 1 238 ? -1.511 -8.008 0.493 1 91.44 238 ALA B C 1
ATOM 4315 O O . ALA B 1 238 ? -2.318 -7.16 0.108 1 91.44 238 ALA B O 1
ATOM 4316 N N . SER B 1 239 ? -0.848 -8.766 -0.361 1 93.19 239 SER B N 1
ATOM 4317 C CA . SER B 1 239 ? -0.941 -8.562 -1.804 1 93.19 239 SER B CA 1
ATOM 4318 C C . SER B 1 239 ? -2.145 -9.289 -2.389 1 93.19 239 SER B C 1
ATOM 4320 O O . SER B 1 239 ? -2.576 -8.992 -3.506 1 93.19 239 SER B O 1
ATOM 4322 N N . ARG B 1 240 ? -2.559 -10.305 -1.571 1 89.25 240 ARG B N 1
ATOM 4323 C CA . ARG B 1 240 ? -3.59 -11.195 -2.096 1 89.25 240 ARG B CA 1
ATOM 4324 C C . ARG B 1 240 ? -3.145 -11.836 -3.406 1 89.25 240 ARG B C 1
ATOM 4326 O O . ARG B 1 240 ? -2.113 -12.508 -3.455 1 89.25 240 ARG B O 1
ATOM 4333 N N . GLY B 1 241 ? -3.842 -11.719 -4.453 1 88.25 241 GLY B N 1
ATOM 4334 C CA . GLY B 1 241 ? -3.477 -12.359 -5.707 1 88.25 241 GLY B CA 1
ATOM 4335 C C . GLY B 1 241 ? -2.521 -11.531 -6.543 1 88.25 241 GLY B C 1
ATOM 4336 O O . GLY B 1 241 ? -2.023 -11.992 -7.57 1 88.25 241 GLY B O 1
ATOM 4337 N N . ALA B 1 242 ? -2.121 -10.398 -6.09 1 91.31 242 ALA B N 1
ATOM 4338 C CA . ALA B 1 242 ? -1.376 -9.445 -6.902 1 91.31 242 ALA B CA 1
ATOM 4339 C C . ALA B 1 242 ? 0.016 -9.977 -7.234 1 91.31 242 ALA B C 1
ATOM 4341 O O . ALA B 1 242 ? 0.531 -9.742 -8.328 1 91.31 242 ALA B O 1
ATOM 4342 N N . SER B 1 243 ? 0.651 -10.695 -6.328 1 94.06 243 SER B N 1
ATOM 4343 C CA . SER B 1 243 ? 1.999 -11.211 -6.543 1 94.06 243 SER B CA 1
ATOM 4344 C C . SER B 1 243 ? 2.035 -12.195 -7.703 1 94.06 243 SER B C 1
ATOM 4346 O O . SER B 1 243 ? 3.098 -12.461 -8.266 1 94.06 243 SER B O 1
ATOM 4348 N N . PHE B 1 244 ? 0.895 -12.711 -8.078 1 92 244 PHE B N 1
ATOM 4349 C CA . PHE B 1 244 ? 0.829 -13.695 -9.156 1 92 244 PHE B CA 1
ATOM 4350 C C . PHE B 1 244 ? 0.282 -13.07 -10.43 1 92 244 PHE B C 1
ATOM 4352 O O . PHE B 1 244 ? 0.232 -13.719 -11.477 1 92 244 PHE B O 1
ATOM 4359 N N . GLN B 1 245 ? -0.11 -11.852 -10.344 1 89.81 245 GLN B N 1
ATOM 4360 C CA . GLN B 1 245 ? -0.702 -11.156 -11.484 1 89.81 245 GLN B CA 1
ATOM 4361 C C . GLN B 1 245 ? 0.264 -10.133 -12.062 1 89.81 245 GLN B C 1
ATOM 4363 O O . GLN B 1 245 ? 0.281 -9.906 -13.273 1 89.81 245 GLN B O 1
ATOM 4368 N N . LEU B 1 246 ? 1.029 -9.531 -11.242 1 92.5 246 LEU B N 1
ATOM 4369 C CA . LEU B 1 246 ? 1.922 -8.445 -11.625 1 92.5 246 LEU B CA 1
ATOM 4370 C C . LEU B 1 246 ? 3.299 -8.977 -12 1 92.5 246 LEU B C 1
ATOM 4372 O O . LEU B 1 246 ? 3.977 -9.602 -11.18 1 92.5 246 LEU B O 1
ATOM 4376 N N . PRO B 1 247 ? 3.713 -8.742 -13.266 1 95.56 247 PRO B N 1
ATOM 4377 C CA . PRO B 1 247 ? 5.105 -9.07 -13.578 1 95.56 247 PRO B CA 1
ATOM 4378 C C . PRO B 1 247 ? 6.102 -8.336 -12.68 1 95.56 247 PRO B C 1
ATOM 4380 O O . PRO B 1 247 ? 5.938 -7.148 -12.414 1 95.56 247 PRO B O 1
ATOM 4383 N N . MET B 1 248 ? 7.086 -9.148 -12.188 1 97.06 248 MET B N 1
ATOM 4384 C CA . MET B 1 248 ? 8.047 -8.562 -11.258 1 97.06 248 MET B CA 1
ATOM 4385 C C . MET B 1 248 ? 9.477 -8.922 -11.648 1 97.06 248 MET B C 1
ATOM 4387 O O . MET B 1 248 ? 9.734 -10.047 -12.086 1 97.06 248 MET B O 1
ATOM 4391 N N . VAL B 1 249 ? 10.352 -7.98 -11.484 1 96.69 249 VAL B N 1
ATOM 4392 C CA . VAL B 1 249 ? 11.773 -8.188 -11.711 1 96.69 249 VAL B CA 1
ATOM 4393 C C . VAL B 1 249 ? 12.562 -7.73 -10.484 1 96.69 249 VAL B C 1
ATOM 4395 O O . VAL B 1 249 ? 12.352 -6.629 -9.969 1 96.69 249 VAL B O 1
ATOM 4398 N N . SER B 1 250 ? 13.352 -8.602 -9.961 1 96.44 250 SER B N 1
ATOM 4399 C CA . SER B 1 250 ? 14.297 -8.242 -8.906 1 96.44 250 SER B CA 1
ATOM 4400 C C . SER B 1 250 ? 15.703 -8.062 -9.469 1 96.44 250 SER B C 1
ATOM 4402 O O . SER B 1 250 ? 16.219 -8.938 -10.164 1 96.44 250 SER B O 1
ATOM 4404 N N . GLY B 1 251 ? 16.281 -6.895 -9.25 1 94.81 251 GLY B N 1
ATOM 4405 C CA . GLY B 1 251 ? 17.609 -6.613 -9.758 1 94.81 251 GLY B CA 1
ATOM 4406 C C . GLY B 1 251 ? 18.266 -5.41 -9.102 1 94.81 251 GLY B C 1
ATOM 4407 O O . GLY B 1 251 ? 17.734 -4.867 -8.125 1 94.81 251 GLY B O 1
ATOM 4408 N N . ARG B 1 252 ? 19.422 -5.059 -9.641 1 92.75 252 ARG B N 1
ATOM 4409 C CA . ARG B 1 252 ? 20.203 -3.939 -9.125 1 92.75 252 ARG B CA 1
ATOM 4410 C C . ARG B 1 252 ? 19.922 -2.666 -9.914 1 92.75 252 ARG B C 1
ATOM 4412 O O . ARG B 1 252 ? 19.188 -2.695 -10.914 1 92.75 252 ARG B O 1
ATOM 4419 N N . TRP B 1 253 ? 20.453 -1.605 -9.445 1 90.62 253 TRP B N 1
ATOM 4420 C CA . TRP B 1 253 ? 20.281 -0.306 -10.086 1 90.62 253 TRP B CA 1
ATOM 4421 C C . TRP B 1 253 ? 20.797 -0.337 -11.523 1 90.62 253 TRP B C 1
ATOM 4423 O O . TRP B 1 253 ? 20.203 0.284 -12.414 1 90.62 253 TRP B O 1
ATOM 4433 N N . SER B 1 254 ? 21.875 -1.068 -11.734 1 89.88 254 SER B N 1
ATOM 4434 C CA . SER B 1 254 ? 22.422 -1.167 -13.078 1 89.88 254 SER B CA 1
ATOM 4435 C C . SER B 1 254 ? 21.422 -1.822 -14.031 1 89.88 254 SER B C 1
ATOM 4437 O O . SER B 1 254 ? 21.312 -1.431 -15.195 1 89.88 254 SER B O 1
ATOM 4439 N N . HIS B 1 255 ? 20.719 -2.768 -13.547 1 93.25 255 HIS B N 1
ATOM 4440 C CA . HIS B 1 255 ? 19.672 -3.412 -14.344 1 93.25 255 HIS B CA 1
ATOM 4441 C C . HIS B 1 255 ? 18.547 -2.441 -14.664 1 93.25 255 HIS B C 1
ATOM 4443 O O . HIS B 1 255 ? 18.094 -2.371 -15.805 1 93.25 255 HIS B O 1
ATOM 4449 N N . LEU B 1 256 ? 18.172 -1.687 -13.617 1 93.19 256 LEU B N 1
ATOM 4450 C CA . LEU B 1 256 ? 17.109 -0.708 -13.812 1 93.19 256 LEU B CA 1
ATOM 4451 C C . LEU B 1 256 ? 17.516 0.339 -14.844 1 93.19 256 LEU B C 1
ATOM 4453 O O . LEU B 1 256 ? 16.719 0.716 -15.703 1 93.19 256 LEU B O 1
ATOM 4457 N N . GLN B 1 257 ? 18.734 0.732 -14.773 1 90.31 257 GLN B N 1
ATOM 4458 C CA . GLN B 1 257 ? 19.234 1.718 -15.719 1 90.31 257 GLN B CA 1
ATOM 4459 C C . GLN B 1 257 ? 19.188 1.18 -17.141 1 90.31 257 GLN B C 1
ATOM 4461 O O . GLN B 1 257 ? 18.844 1.91 -18.078 1 90.31 257 GLN B O 1
ATOM 4466 N N . SER B 1 258 ? 19.547 -0.06 -17.312 1 91.31 258 SER B N 1
ATOM 4467 C CA . SER B 1 258 ? 19.484 -0.693 -18.625 1 91.31 258 SER B CA 1
ATOM 4468 C C . SER B 1 258 ? 18.062 -0.689 -19.172 1 91.31 258 SER B C 1
ATOM 4470 O O . SER B 1 258 ? 17.844 -0.444 -20.359 1 91.31 258 SER B O 1
ATOM 4472 N N . LEU B 1 259 ? 17.125 -0.933 -18.297 1 93 259 LEU B N 1
ATOM 4473 C CA . LEU B 1 259 ? 15.719 -0.925 -18.672 1 93 259 LEU B CA 1
ATOM 4474 C C . LEU B 1 259 ? 15.281 0.468 -19.125 1 93 259 LEU B C 1
ATOM 4476 O O . LEU B 1 259 ? 14.672 0.625 -20.172 1 93 259 LEU B O 1
ATOM 4480 N N . VAL B 1 260 ? 15.633 1.425 -18.359 1 91.94 260 VAL B N 1
ATOM 4481 C CA . VAL B 1 260 ? 15.234 2.811 -18.578 1 91.94 260 VAL B CA 1
ATOM 4482 C C . VAL B 1 260 ? 15.844 3.312 -19.891 1 91.94 260 VAL B C 1
ATOM 4484 O O . VAL B 1 260 ? 15.156 3.922 -20.719 1 91.94 260 VAL B O 1
ATOM 4487 N N . ASP B 1 261 ? 17.062 2.99 -20.047 1 90.31 261 ASP B N 1
ATOM 4488 C CA . ASP B 1 261 ? 17.766 3.422 -21.266 1 90.31 261 ASP B CA 1
ATOM 4489 C C . ASP B 1 261 ? 17.234 2.689 -22.484 1 90.31 261 ASP B C 1
ATOM 4491 O O . ASP B 1 261 ? 17.016 3.305 -23.531 1 90.31 261 ASP B O 1
ATOM 4495 N N . GLY B 1 262 ? 17.109 1.481 -22.297 1 91.31 262 GLY B N 1
ATOM 4496 C CA . GLY B 1 262 ? 16.672 0.657 -23.422 1 91.31 262 GLY B CA 1
ATOM 4497 C C . GLY B 1 262 ? 15.289 1.007 -23.922 1 91.31 262 GLY B C 1
ATOM 4498 O O . GLY B 1 262 ? 15.023 0.969 -25.125 1 91.31 262 GLY B O 1
ATOM 4499 N N . LEU B 1 263 ? 14.469 1.426 -23.031 1 91.62 263 LEU B N 1
ATOM 4500 C CA . LEU B 1 263 ? 13.078 1.678 -23.391 1 91.62 263 LEU B CA 1
ATOM 4501 C C . LEU B 1 263 ? 12.781 3.172 -23.391 1 91.62 263 LEU B C 1
ATOM 4503 O O . LEU B 1 263 ? 11.633 3.58 -23.578 1 91.62 263 LEU B O 1
ATOM 4507 N N . LYS B 1 264 ? 13.766 3.963 -23.109 1 89.12 264 LYS B N 1
ATOM 4508 C CA . LYS B 1 264 ? 13.641 5.418 -23.078 1 89.12 264 LYS B CA 1
ATOM 4509 C C . LYS B 1 264 ? 12.57 5.859 -22.078 1 89.12 264 LYS B C 1
ATOM 4511 O O . LYS B 1 264 ? 11.703 6.668 -22.422 1 89.12 264 LYS B O 1
ATOM 4516 N N . MET B 1 265 ? 12.664 5.277 -20.953 1 89.62 265 MET B N 1
ATOM 4517 C CA . MET B 1 265 ? 11.727 5.621 -19.875 1 89.62 265 MET B CA 1
ATOM 4518 C C . MET B 1 265 ? 12.242 6.809 -19.062 1 89.62 265 MET B C 1
ATOM 4520 O O . MET B 1 265 ? 13.422 7.148 -19.141 1 89.62 265 MET B O 1
ATOM 4524 N N . LYS B 1 266 ? 11.32 7.406 -18.375 1 85.75 266 LYS B N 1
ATOM 4525 C CA . LYS B 1 266 ? 11.672 8.43 -17.391 1 85.75 266 LYS B CA 1
ATOM 4526 C C . LYS B 1 266 ? 11.484 7.918 -15.961 1 85.75 266 LYS B C 1
ATOM 4528 O O . LYS B 1 266 ? 10.516 7.215 -15.672 1 85.75 266 LYS B O 1
ATOM 4533 N N . ILE B 1 267 ? 12.438 8.328 -15.133 1 87.69 267 ILE B N 1
ATOM 4534 C CA . ILE B 1 267 ? 12.367 7.922 -13.734 1 87.69 267 ILE B CA 1
ATOM 4535 C C . ILE B 1 267 ? 11.906 9.102 -12.875 1 87.69 267 ILE B C 1
ATOM 4537 O O . ILE B 1 267 ? 12.508 10.172 -12.914 1 87.69 267 ILE B O 1
ATOM 4541 N N . LEU B 1 268 ? 10.852 8.828 -12.102 1 83.25 268 LEU B N 1
ATOM 4542 C CA . LEU B 1 268 ? 10.352 9.836 -11.18 1 83.25 268 LEU B CA 1
ATOM 4543 C C . LEU B 1 268 ? 10.359 9.312 -9.742 1 83.25 268 LEU B C 1
ATOM 4545 O O . LEU B 1 268 ? 10.148 8.117 -9.516 1 83.25 268 LEU B O 1
ATOM 4549 N N . ALA B 1 269 ? 10.57 10.211 -8.828 1 83.19 269 ALA B N 1
ATOM 4550 C CA . ALA B 1 269 ? 10.469 9.875 -7.41 1 83.19 269 ALA B CA 1
ATOM 4551 C C . ALA B 1 269 ? 9.047 10.109 -6.891 1 83.19 269 ALA B C 1
ATOM 4553 O O . ALA B 1 269 ? 8.484 11.188 -7.082 1 83.19 269 ALA B O 1
ATOM 4554 N N . GLY B 1 270 ? 8.477 9.078 -6.289 1 75 270 GLY B N 1
ATOM 4555 C CA . GLY B 1 270 ? 7.125 9.172 -5.773 1 75 270 GLY B CA 1
ATOM 4556 C C . GLY B 1 270 ? 7.066 9.602 -4.32 1 75 270 GLY B C 1
ATOM 4557 O O . GLY B 1 270 ? 5.984 9.695 -3.736 1 75 270 GLY B O 1
ATOM 4558 N N . ASP B 1 271 ? 8.211 9.953 -3.723 1 70.69 271 ASP B N 1
ATOM 4559 C CA . ASP B 1 271 ? 8.211 10.305 -2.307 1 70.69 271 ASP B CA 1
ATOM 4560 C C . ASP B 1 271 ? 7.598 11.688 -2.084 1 70.69 271 ASP B C 1
ATOM 4562 O O . ASP B 1 271 ? 7.859 12.617 -2.844 1 70.69 271 ASP B O 1
ATOM 4566 N N . PRO B 1 272 ? 6.633 11.828 -1.156 1 59.38 272 PRO B N 1
ATOM 4567 C CA . PRO B 1 272 ? 5.949 13.094 -0.888 1 59.38 272 PRO B CA 1
ATOM 4568 C C . PRO B 1 272 ? 6.918 14.25 -0.63 1 59.38 272 PRO B C 1
ATOM 4570 O O . PRO B 1 272 ? 6.559 15.414 -0.81 1 59.38 272 PRO B O 1
ATOM 4573 N N . GLY B 1 273 ? 8.156 14.055 -0.206 1 56.81 273 GLY B N 1
ATOM 4574 C CA . GLY B 1 273 ? 9.07 15.117 0.182 1 56.81 273 GLY B CA 1
ATOM 4575 C C . GLY B 1 273 ? 9.953 15.586 -0.954 1 56.81 273 GLY B C 1
ATOM 4576 O O . GLY B 1 273 ? 10.828 16.438 -0.757 1 56.81 273 GLY B O 1
ATOM 4577 N N . SER B 1 274 ? 9.867 15.008 -2.059 1 54.31 274 SER B N 1
ATOM 4578 C CA . SER B 1 274 ? 10.805 15.391 -3.105 1 54.31 274 SER B CA 1
ATOM 4579 C C . SER B 1 274 ? 10.508 16.797 -3.635 1 54.31 274 SER B C 1
ATOM 4581 O O . SER B 1 274 ? 9.352 17.125 -3.902 1 54.31 274 SER B O 1
ATOM 4583 N N . LYS B 1 275 ? 11.414 17.828 -3.215 1 48.31 275 LYS B N 1
ATOM 4584 C CA . LYS B 1 275 ? 11.32 19.219 -3.648 1 48.31 275 LYS B CA 1
ATOM 4585 C C . LYS B 1 275 ? 10.898 19.312 -5.113 1 48.31 275 LYS B C 1
ATOM 4587 O O . LYS B 1 275 ? 10.203 20.25 -5.508 1 48.31 275 LYS B O 1
ATOM 4592 N N . ASP B 1 276 ? 11.672 18.578 -5.902 1 42.94 276 ASP B N 1
ATOM 4593 C CA . ASP B 1 276 ? 11.516 18.734 -7.344 1 42.94 276 ASP B CA 1
ATOM 4594 C C . ASP B 1 276 ? 10.258 18.031 -7.844 1 42.94 276 ASP B C 1
ATOM 4596 O O . ASP B 1 276 ? 10.148 17.703 -9.031 1 42.94 276 ASP B O 1
ATOM 4600 N N . ARG B 1 277 ? 9.688 17.453 -6.926 1 45.59 277 ARG B N 1
ATOM 4601 C CA . ARG B 1 277 ? 8.453 16.891 -7.469 1 45.59 277 ARG B CA 1
ATOM 4602 C C . ARG B 1 277 ? 7.598 17.984 -8.125 1 45.59 277 ARG B C 1
ATOM 4604 O O . ARG B 1 277 ? 7.281 18.984 -7.496 1 45.59 277 ARG B O 1
ATOM 4611 N N . PRO B 1 278 ? 7.824 18.312 -9.336 1 36.53 278 PRO B N 1
ATOM 4612 C CA . PRO B 1 278 ? 6.504 18.906 -9.57 1 36.53 278 PRO B CA 1
ATOM 4613 C C . PRO B 1 278 ? 5.414 18.25 -8.719 1 36.53 278 PRO B C 1
ATOM 4615 O O . PRO B 1 278 ? 5.141 17.062 -8.859 1 36.53 278 PRO B O 1
ATOM 4618 N N . VAL B 1 279 ? 5.703 18.266 -7.453 1 37.66 279 VAL B N 1
ATOM 4619 C CA . VAL B 1 279 ? 4.57 17.891 -6.617 1 37.66 279 VAL B CA 1
ATOM 4620 C C . VAL B 1 279 ? 3.293 17.875 -7.453 1 37.66 279 VAL B C 1
ATOM 4622 O O . VAL B 1 279 ? 2.191 17.719 -6.918 1 37.66 279 VAL B O 1
ATOM 4625 N N . SER B 1 280 ? 3.4 18.609 -8.43 1 34.47 280 SER B N 1
ATOM 4626 C CA . SER B 1 280 ? 2.189 18.547 -9.242 1 34.47 280 SER B CA 1
ATOM 4627 C C . SER B 1 280 ? 1.751 17.109 -9.469 1 34.47 280 SER B C 1
ATOM 4629 O O . SER B 1 280 ? 2.508 16.297 -10.008 1 34.47 280 SER B O 1
ATOM 4631 N N . CYS B 1 281 ? 1.255 16.391 -8.414 1 38 281 CYS B N 1
ATOM 4632 C CA . CYS B 1 281 ? 0.24 15.367 -8.664 1 38 281 CYS B CA 1
ATOM 4633 C C . CYS B 1 281 ? -0.089 15.273 -10.148 1 38 281 CYS B C 1
ATOM 4635 O O . CYS B 1 281 ? -0.203 16.297 -10.828 1 38 281 CYS B O 1
ATOM 4637 N N . LEU B 1 282 ? 0.543 14.172 -10.672 1 44.44 282 LEU B N 1
ATOM 4638 C CA . LEU B 1 282 ? 0.048 14 -12.031 1 44.44 282 LEU B CA 1
ATOM 4639 C C . LEU B 1 282 ? -1.302 14.688 -12.211 1 44.44 282 LEU B C 1
ATOM 4641 O O . LEU B 1 282 ? -2.348 14.086 -11.953 1 44.44 282 LEU B O 1
ATOM 4645 N N . THR B 1 283 ? -1.144 16.031 -11.789 1 45.84 283 THR B N 1
ATOM 4646 C CA . THR B 1 283 ? -2.365 16.703 -12.211 1 45.84 283 THR B CA 1
ATOM 4647 C C . THR B 1 283 ? -2.877 16.125 -13.523 1 45.84 283 THR B C 1
ATOM 4649 O O . THR B 1 283 ? -2.127 15.484 -14.258 1 45.84 283 THR B O 1
ATOM 4652 N N . TYR B 1 284 ? -4.082 16.109 -13.414 1 50.72 284 TYR B N 1
ATOM 4653 C CA . TYR B 1 284 ? -4.707 15.711 -14.672 1 50.72 284 TYR B CA 1
ATOM 4654 C C . TYR B 1 284 ? -3.902 16.219 -15.859 1 50.72 284 TYR B C 1
ATOM 4656 O O . TYR B 1 284 ? -3.697 15.484 -16.828 1 50.72 284 TYR B O 1
ATOM 4664 N N . GLU B 1 285 ? -3.287 17.344 -15.57 1 53.09 285 GLU B N 1
ATOM 4665 C CA . GLU B 1 285 ? -2.561 17.953 -16.672 1 53.09 285 GLU B CA 1
ATOM 4666 C C . GLU B 1 285 ? -1.233 17.25 -16.922 1 53.09 285 GLU B C 1
ATOM 4668 O O . GLU B 1 285 ? -0.869 16.984 -18.078 1 53.09 285 GLU B O 1
ATOM 4673 N N . LEU B 1 286 ? -0.603 16.969 -15.906 1 54.84 286 LEU B N 1
ATOM 4674 C CA . LEU B 1 286 ? 0.666 16.266 -16.062 1 54.84 286 LEU B CA 1
ATOM 4675 C C . LEU B 1 286 ? 0.439 14.836 -16.547 1 54.84 286 LEU B C 1
ATOM 4677 O O . LEU B 1 286 ? 1.185 14.336 -17.406 1 54.84 286 LEU B O 1
ATOM 4681 N N . ALA B 1 287 ? -0.592 14.344 -15.883 1 57.84 287 ALA B N 1
ATOM 4682 C CA . ALA B 1 287 ? -0.926 12.992 -16.344 1 57.84 287 ALA B CA 1
ATOM 4683 C C . ALA B 1 287 ? -1.204 12.977 -17.844 1 57.84 287 ALA B C 1
ATOM 4685 O O . ALA B 1 287 ? -0.772 12.062 -18.547 1 57.84 287 ALA B O 1
ATOM 4686 N N . HIS B 1 288 ? -1.838 14.016 -18.156 1 59.62 288 HIS B N 1
ATOM 4687 C CA . HIS B 1 288 ? -2.156 14.117 -19.578 1 59.62 288 HIS B CA 1
ATOM 4688 C C . HIS B 1 288 ? -0.896 14.312 -20.422 1 59.62 288 HIS B C 1
ATOM 4690 O O . HIS B 1 288 ? -0.781 13.766 -21.516 1 59.62 288 HIS B O 1
ATOM 4696 N N . SER B 1 289 ? 0.003 15.062 -19.859 1 61.62 289 SER B N 1
ATOM 4697 C CA . SER B 1 289 ? 1.222 15.336 -20.609 1 61.62 289 SER B CA 1
ATOM 4698 C C . SER B 1 289 ? 2.123 14.109 -20.672 1 61.62 289 SER B C 1
ATOM 4700 O O . SER B 1 289 ? 2.869 13.922 -21.625 1 61.62 289 SER B O 1
ATOM 4702 N N . LEU B 1 290 ? 1.855 13.258 -19.703 1 63.91 290 LEU B N 1
ATOM 4703 C CA . LEU B 1 290 ? 2.756 12.117 -19.578 1 63.91 290 LEU B CA 1
ATOM 4704 C C . LEU B 1 290 ? 2.092 10.844 -20.094 1 63.91 290 LEU B C 1
ATOM 4706 O O . LEU B 1 290 ? 2.682 9.766 -20.031 1 63.91 290 LEU B O 1
ATOM 4710 N N . ILE B 1 291 ? 1.01 11.078 -20.625 1 65.12 291 ILE B N 1
ATOM 4711 C CA . ILE B 1 291 ? 0.189 9.914 -20.953 1 65.12 291 ILE B CA 1
ATOM 4712 C C . ILE B 1 291 ? 0.922 9.039 -21.969 1 65.12 291 ILE B C 1
ATOM 4714 O O . ILE B 1 291 ? 0.829 7.809 -21.922 1 65.12 291 ILE B O 1
ATOM 4718 N N . ASP B 1 292 ? 1.818 9.625 -22.734 1 71.19 292 ASP B N 1
ATOM 4719 C CA . ASP B 1 292 ? 2.463 8.852 -23.781 1 71.19 292 ASP B CA 1
ATOM 4720 C C . ASP B 1 292 ? 3.906 8.516 -23.406 1 71.19 292 ASP B C 1
ATOM 4722 O O . ASP B 1 292 ? 4.621 7.879 -24.188 1 71.19 292 ASP B O 1
ATOM 4726 N N . MET B 1 293 ? 4.254 8.891 -22.234 1 79.12 293 MET B N 1
ATOM 4727 C CA . MET B 1 293 ? 5.633 8.648 -21.812 1 79.12 293 MET B CA 1
ATOM 4728 C C . MET B 1 293 ? 5.727 7.418 -20.922 1 79.12 293 MET B C 1
ATOM 4730 O O . MET B 1 293 ? 4.875 7.207 -20.047 1 79.12 293 MET B O 1
ATOM 4734 N N . LYS B 1 294 ? 6.75 6.617 -21.266 1 86.75 294 LYS B N 1
ATOM 4735 C CA . LYS B 1 294 ? 7.023 5.484 -20.391 1 86.75 294 LYS B CA 1
ATOM 4736 C C . LYS B 1 294 ? 7.664 5.941 -19.094 1 86.75 294 LYS B C 1
ATOM 4738 O O . LYS B 1 294 ? 8.594 6.754 -19.094 1 86.75 294 LYS B O 1
ATOM 4743 N N . LEU B 1 295 ? 7.145 5.398 -17.984 1 86.25 295 LEU B N 1
ATOM 4744 C CA . LEU B 1 295 ? 7.539 5.973 -16.703 1 86.25 295 LEU B CA 1
ATOM 4745 C C . LEU B 1 295 ? 7.902 4.879 -15.703 1 86.25 295 LEU B C 1
ATOM 4747 O O . LEU B 1 295 ? 7.223 3.852 -15.633 1 86.25 295 LEU B O 1
ATOM 4751 N N . CYS B 1 296 ? 8.992 5.188 -14.984 1 90.56 296 CYS B N 1
ATOM 4752 C CA . CYS B 1 296 ? 9.32 4.473 -13.758 1 90.56 296 CYS B CA 1
ATOM 4753 C C . CYS B 1 296 ? 9.094 5.355 -12.539 1 90.56 296 CYS B C 1
ATOM 4755 O O . CYS B 1 296 ? 9.633 6.461 -12.453 1 90.56 296 CYS B O 1
ATOM 4757 N N . LEU B 1 297 ? 8.25 4.887 -11.672 1 88.12 297 LEU B N 1
ATOM 4758 C CA . LEU B 1 297 ? 8.023 5.613 -10.43 1 88.12 297 LEU B CA 1
ATOM 4759 C C . LEU B 1 297 ? 8.703 4.91 -9.258 1 88.12 297 LEU B C 1
ATOM 4761 O O . LEU B 1 297 ? 8.398 3.752 -8.961 1 88.12 297 LEU B O 1
ATOM 4765 N N . VAL B 1 298 ? 9.578 5.637 -8.57 1 91.12 298 VAL B N 1
ATOM 4766 C CA . VAL B 1 298 ? 10.359 5.043 -7.488 1 91.12 298 VAL B CA 1
ATOM 4767 C C . VAL B 1 298 ? 9.727 5.387 -6.145 1 91.12 298 VAL B C 1
ATOM 4769 O O . VAL B 1 298 ? 9.469 6.555 -5.852 1 91.12 298 VAL B O 1
ATOM 4772 N N . LEU B 1 299 ? 9.406 4.359 -5.367 1 90.44 299 LEU B N 1
ATOM 4773 C CA . LEU B 1 299 ? 8.953 4.52 -3.99 1 90.44 299 LEU B CA 1
ATOM 4774 C C . LEU B 1 299 ? 9.961 3.92 -3.016 1 90.44 299 LEU B C 1
ATOM 4776 O O . LEU B 1 299 ? 10.422 2.793 -3.207 1 90.44 299 LEU B O 1
ATOM 4780 N N . GLY B 1 300 ? 10.258 4.656 -2 1 89.75 300 GLY B N 1
ATOM 4781 C CA . GLY B 1 300 ? 11.25 4.219 -1.029 1 89.75 300 GLY B CA 1
ATOM 4782 C C . GLY B 1 300 ? 10.641 3.672 0.246 1 89.75 300 GLY B C 1
ATOM 4783 O O . GLY B 1 300 ? 9.414 3.535 0.344 1 89.75 300 GLY B O 1
ATOM 4784 N N . SER B 1 301 ? 11.57 3.373 1.17 1 86.94 301 SER B N 1
ATOM 4785 C CA . SER B 1 301 ? 11.172 2.805 2.453 1 86.94 301 SER B CA 1
ATOM 4786 C C . SER B 1 301 ? 10.492 3.85 3.334 1 86.94 301 SER B C 1
ATOM 4788 O O . SER B 1 301 ? 10.609 5.051 3.082 1 86.94 301 SER B O 1
ATOM 4790 N N . GLU B 1 302 ? 9.75 3.42 4.387 1 78.69 302 GLU B N 1
ATOM 4791 C CA . GLU B 1 302 ? 9.039 4.281 5.324 1 78.69 302 GLU B CA 1
ATOM 4792 C C . GLU B 1 302 ? 10.008 5.137 6.137 1 78.69 302 GLU B C 1
ATOM 4794 O O . GLU B 1 302 ? 9.742 6.312 6.391 1 78.69 302 GLU B O 1
ATOM 4799 N N . GLY B 1 303 ? 11.078 4.602 6.527 1 75 303 GLY B N 1
ATOM 4800 C CA . GLY B 1 303 ? 12.023 5.316 7.363 1 75 303 GLY B CA 1
ATOM 4801 C C . GLY B 1 303 ? 12.961 6.215 6.574 1 75 303 GLY B C 1
ATOM 4802 O O . GLY B 1 303 ? 12.992 7.43 6.793 1 75 303 GLY B O 1
ATOM 4803 N N . GLY B 1 304 ? 13.531 5.762 5.598 1 73.56 304 GLY B N 1
ATOM 4804 C CA . GLY B 1 304 ? 14.633 6.434 4.926 1 73.56 304 GLY B CA 1
ATOM 4805 C C . GLY B 1 304 ? 14.234 7.059 3.604 1 73.56 304 GLY B C 1
ATOM 4806 O O . GLY B 1 304 ? 14.938 7.926 3.082 1 73.56 304 GLY B O 1
ATOM 4807 N N . GLY B 1 305 ? 13.023 6.766 3.146 1 76.56 305 GLY B N 1
ATOM 4808 C CA . GLY B 1 305 ? 12.664 7.23 1.815 1 76.56 305 GLY B CA 1
ATOM 4809 C C . GLY B 1 305 ? 13.438 6.535 0.711 1 76.56 305 GLY B C 1
ATOM 4810 O O . GLY B 1 305 ? 13.688 5.332 0.786 1 76.56 305 GLY B O 1
ATOM 4811 N N . ILE B 1 306 ? 13.648 7.27 -0.349 1 77 306 ILE B N 1
ATOM 4812 C CA . ILE B 1 306 ? 14.352 6.691 -1.486 1 77 306 ILE B CA 1
ATOM 4813 C C . ILE B 1 306 ? 15.859 6.801 -1.263 1 77 306 ILE B C 1
ATOM 4815 O O . ILE B 1 306 ? 16.328 7.711 -0.58 1 77 306 ILE B O 1
ATOM 4819 N N . SER B 1 307 ? 16.562 5.836 -1.78 1 80.81 307 SER B N 1
ATOM 4820 C CA . SER B 1 307 ? 18.016 5.84 -1.677 1 80.81 307 SER B CA 1
ATOM 4821 C C . SER B 1 307 ? 18.609 7.047 -2.391 1 80.81 307 SER B C 1
ATOM 4823 O O . SER B 1 307 ? 17.953 7.676 -3.219 1 80.81 307 SER B O 1
ATOM 4825 N N . GLU B 1 308 ? 19.797 7.375 -2.041 1 82.12 308 GLU B N 1
ATOM 4826 C CA . GLU B 1 308 ? 20.5 8.484 -2.666 1 82.12 308 GLU B CA 1
ATOM 4827 C C . GLU B 1 308 ? 20.641 8.281 -4.172 1 82.12 308 GLU B C 1
ATOM 4829 O O . GLU B 1 308 ? 20.484 9.219 -4.949 1 82.12 308 GLU B O 1
ATOM 4834 N N . GLU B 1 309 ? 20.953 7.07 -4.551 1 81.62 309 GLU B N 1
ATOM 4835 C CA . GLU B 1 309 ? 21.062 6.734 -5.969 1 81.62 309 GLU B CA 1
ATOM 4836 C C . GLU B 1 309 ? 19.75 6.992 -6.707 1 81.62 309 GLU B C 1
ATOM 4838 O O . GLU B 1 309 ? 19.75 7.578 -7.793 1 81.62 309 GLU B O 1
ATOM 4843 N N . ALA B 1 310 ? 18.734 6.578 -6.078 1 79.88 310 ALA B N 1
ATOM 4844 C CA . ALA B 1 310 ? 17.406 6.781 -6.672 1 79.88 310 ALA B CA 1
ATOM 4845 C C . ALA B 1 310 ? 17.078 8.266 -6.773 1 79.88 310 ALA B C 1
ATOM 4847 O O . ALA B 1 310 ? 16.531 8.719 -7.781 1 79.88 310 ALA B O 1
ATOM 4848 N N . ARG B 1 311 ? 17.406 8.984 -5.805 1 80.69 311 ARG B N 1
ATOM 4849 C CA . ARG B 1 311 ? 17.141 10.414 -5.754 1 80.69 311 ARG B CA 1
ATOM 4850 C C . ARG B 1 311 ? 17.875 11.156 -6.859 1 80.69 311 ARG B C 1
ATOM 4852 O O . ARG B 1 311 ? 17.297 12.008 -7.543 1 80.69 311 ARG B O 1
ATOM 4859 N N . GLU B 1 312 ? 19.047 10.797 -7.035 1 80.5 312 GLU B N 1
ATOM 4860 C CA . GLU B 1 312 ? 19.891 11.461 -8.039 1 80.5 312 GLU B CA 1
ATOM 4861 C C . GLU B 1 312 ? 19.359 11.203 -9.445 1 80.5 312 GLU B C 1
ATOM 4863 O O . GLU B 1 312 ? 19.25 12.133 -10.25 1 80.5 312 GLU B O 1
ATOM 4868 N N . VAL B 1 313 ? 19 10.07 -9.68 1 77.62 313 VAL B N 1
ATOM 4869 C CA . VAL B 1 313 ? 18.516 9.703 -11.008 1 77.62 313 VAL B CA 1
ATOM 4870 C C . VAL B 1 313 ? 17.156 10.344 -11.266 1 77.62 313 VAL B C 1
ATOM 4872 O O . VAL B 1 313 ? 16.891 10.836 -12.359 1 77.62 313 VAL B O 1
ATOM 4875 N N . ALA B 1 314 ? 16.391 10.305 -10.25 1 76.56 314 ALA B N 1
ATOM 4876 C CA . ALA B 1 314 ? 15.055 10.875 -10.391 1 76.56 314 ALA B CA 1
ATOM 4877 C C . ALA B 1 314 ? 15.125 12.383 -10.625 1 76.56 314 ALA B C 1
ATOM 4879 O O . ALA B 1 314 ? 14.352 12.938 -11.414 1 76.56 314 ALA B O 1
ATOM 4880 N N . GLU B 1 315 ? 15.961 12.977 -9.93 1 69.69 315 GLU B N 1
ATOM 4881 C CA . GLU B 1 315 ? 16.141 14.414 -10.086 1 69.69 315 GLU B CA 1
ATOM 4882 C C . GLU B 1 315 ? 16.547 14.773 -11.508 1 69.69 315 GLU B C 1
ATOM 4884 O O . GLU B 1 315 ? 16.016 15.711 -12.102 1 69.69 315 GLU B O 1
ATOM 4889 N N . LEU B 1 316 ? 17.391 14.039 -11.961 1 65.75 316 LEU B N 1
ATOM 4890 C CA . LEU B 1 316 ? 17.859 14.258 -13.32 1 65.75 316 LEU B CA 1
ATOM 4891 C C . LEU B 1 316 ? 16.75 14.031 -14.336 1 65.75 316 LEU B C 1
ATOM 4893 O O . LEU B 1 316 ? 16.625 14.789 -15.305 1 65.75 316 LEU B O 1
ATOM 4897 N N . SER B 1 317 ? 16.047 13.102 -14.055 1 68.94 317 SER B N 1
ATOM 4898 C CA . SER B 1 317 ? 14.93 12.766 -14.938 1 68.94 317 SER B CA 1
ATOM 4899 C C . SER B 1 317 ? 13.852 13.844 -14.906 1 68.94 317 SER B C 1
ATOM 4901 O O . SER B 1 317 ? 13.281 14.188 -15.938 1 68.94 317 SER B O 1
ATOM 4903 N N . SER B 1 318 ? 13.617 14.32 -13.719 1 67.38 318 SER B N 1
ATOM 4904 C CA . SER B 1 318 ? 12.609 15.367 -13.555 1 67.38 318 SER B CA 1
ATOM 4905 C C . SER B 1 318 ? 13.023 16.656 -14.258 1 67.38 318 SER B C 1
ATOM 4907 O O . SER B 1 318 ? 12.195 17.312 -14.898 1 67.38 318 SER B O 1
ATOM 4909 N N . GLN B 1 319 ? 14.188 16.938 -14.125 1 63.56 319 GLN B N 1
ATOM 4910 C CA . GLN B 1 319 ? 14.727 18.109 -14.805 1 63.56 319 GLN B CA 1
ATOM 4911 C C . GLN B 1 319 ? 14.602 17.984 -16.312 1 63.56 319 GLN B C 1
ATOM 4913 O O . GLN B 1 319 ? 14.234 18.938 -17 1 63.56 319 GLN B O 1
ATOM 4918 N N . ALA B 1 320 ? 14.859 16.859 -16.781 1 59.25 320 ALA B N 1
ATOM 4919 C CA . ALA B 1 320 ? 14.758 16.594 -18.219 1 59.25 320 ALA B CA 1
ATOM 4920 C C . ALA B 1 320 ? 13.312 16.688 -18.703 1 59.25 320 ALA B C 1
ATOM 4922 O O . ALA B 1 320 ? 13.039 17.203 -19.781 1 59.25 320 ALA B O 1
ATOM 4923 N N . LEU B 1 321 ? 12.516 16.234 -17.859 1 57.03 321 LEU B N 1
ATOM 4924 C CA . LEU B 1 321 ? 11.094 16.25 -18.188 1 57.03 321 LEU B CA 1
ATOM 4925 C C . LEU B 1 321 ? 10.578 17.688 -18.25 1 57.03 321 LEU B C 1
ATOM 4927 O O . LEU B 1 321 ? 9.797 18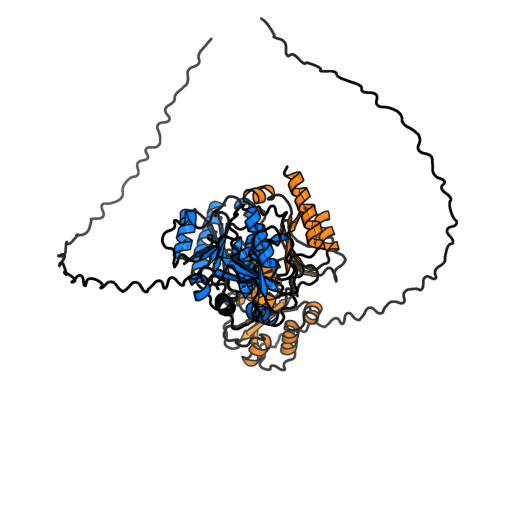.031 -19.156 1 57.03 321 LEU B O 1
ATOM 4931 N N . LEU B 1 322 ? 10.992 18.422 -17.234 1 55.09 322 LEU B N 1
ATOM 4932 C CA . LEU B 1 322 ? 10.602 19.828 -17.234 1 55.09 322 LEU B CA 1
ATOM 4933 C C . LEU B 1 322 ? 11.156 20.547 -18.453 1 55.09 322 LEU B C 1
ATOM 4935 O O . LEU B 1 322 ? 10.492 21.422 -19.016 1 55.09 322 LEU B O 1
ATOM 4939 N N . GLY B 1 323 ? 12.32 20.141 -18.781 1 49.19 323 GLY B N 1
ATOM 4940 C CA . GLY B 1 323 ? 12.906 20.719 -19.984 1 49.19 323 GLY B CA 1
ATOM 4941 C C . GLY B 1 323 ? 12.148 20.344 -21.25 1 49.19 323 GLY B C 1
ATOM 4942 O O . GLY B 1 323 ? 11.969 21.172 -22.141 1 49.19 323 GLY B O 1
ATOM 4943 N N . ASP B 1 324 ? 11.672 19.188 -21.391 1 50.56 324 ASP B N 1
ATOM 4944 C CA . ASP B 1 324 ? 10.945 18.719 -22.562 1 50.56 324 ASP B CA 1
ATOM 4945 C C . ASP B 1 324 ? 9.555 19.344 -22.641 1 50.56 324 ASP B C 1
ATOM 4947 O O . ASP B 1 324 ? 9 19.5 -23.734 1 50.56 324 ASP B O 1
ATOM 4951 N N . LEU B 1 325 ? 9 19.562 -21.422 1 46.03 325 LEU B N 1
ATOM 4952 C CA . LEU B 1 325 ? 7.652 20.109 -21.391 1 46.03 325 LEU B CA 1
ATOM 4953 C C . LEU B 1 325 ? 7.676 21.609 -21.656 1 46.03 325 LEU B C 1
ATOM 4955 O O . LEU B 1 325 ? 6.703 22.172 -22.172 1 46.03 325 LEU B O 1
ATOM 4959 N N . LEU B 1 326 ? 8.766 22.25 -21.281 1 36.81 326 LEU B N 1
ATOM 4960 C CA . LEU B 1 326 ? 8.922 23.656 -21.625 1 36.81 326 LEU B CA 1
ATOM 4961 C C . LEU B 1 326 ? 9.328 23.828 -23.078 1 36.81 326 LEU B C 1
ATOM 4963 O O . LEU B 1 326 ? 8.883 24.75 -23.75 1 36.81 326 LEU B O 1
#

Organism: Ambrosia artemisiifolia (NCBI:txid4212)

Foldseek 3Di:
DDPPDDCPPDPPDDPDDPDDDDDPDDDDPPPPDPPVPPPPPPVPDPPPPPPLVLVPQPADDLPAQEEEDCPPVVLVLLLCLQPDPVSVVSNQKAKAWADQLLVLQLVLCVVVVVLPFLFRAKEFEQPDDDDPSCPPSPHHYHYYYPVSSCSNLVDPDCPRTTMMTMGGQAPLEAECVVVVDDQLVPNFPDQQEEEEEAQAQDLLVLLQVLLVCVVVPGRAYEYEPNYDDCRHHNNCVNNRNSSSNHRYYYDHPVSVVSNCVVVVAFEAEPDCPLPLPVVPDCPVVVCVVCVPGRYYYYFYYPPPTHDPVSSVRNVVRSVVVVVVVD/DDPDDPDPDPDDDDDDDDDDDDDPDDPDPPPPDPPPPPPPPPVPDPPPPPPLVLVPQPADDLPAQEEEDCPPVVLVLLLCLQPDPVSVVSNQKAKAWAPQLLVVQLVLCVVVVVLPFLFRAKEFEQPDDDDPSCPPSPHHYHYYYPVSSCSNLVDPDCPRTTMMTMGGQAPLEAECVVVVDDQLVPNFPDQQEEEEEAQAQDLLVLLQVLLVCVVVPGRAYEYEPNYDDCRHHNNCVNNRNSSSNHRYYYDHPVSVVSNCVVVVAFEAEPDCPLPLPVVPPCPVVVCVVCVPGRYYYYFYYPPPTHDPVSSVRNVVRSVVVVVVVD

pLDDT: mean 73.07, std 26.48, range [16.09, 97.56]

Solvent-accessible surface area (backbone atoms only — not comparable to full-atom values): 36822 Å² total; per-residue (Å²): 136,87,77,81,80,82,82,73,80,77,79,81,78,83,78,77,72,87,74,79,85,82,78,80,78,81,74,79,72,76,75,76,78,76,75,74,73,73,65,76,75,71,68,75,67,77,68,71,73,70,72,71,69,71,65,70,79,86,68,77,61,89,82,60,49,64,47,66,56,67,79,38,65,67,51,48,50,46,36,44,31,48,74,29,69,68,56,13,62,73,66,42,36,36,54,46,67,28,57,55,28,52,48,14,37,49,49,48,36,58,71,66,65,47,74,76,64,52,52,69,32,37,38,28,36,67,88,53,77,78,54,74,85,50,72,83,61,78,62,47,65,28,31,22,29,72,66,27,46,40,59,62,60,72,50,92,72,50,89,85,49,52,30,34,30,40,27,47,59,53,85,48,53,42,50,44,86,79,47,82,77,69,57,60,80,64,62,36,99,47,76,47,36,31,41,30,37,37,32,34,57,50,36,47,48,43,10,35,50,43,27,47,36,46,43,71,23,41,39,25,36,38,36,30,71,64,39,48,62,68,76,31,54,58,6,32,46,38,14,35,22,22,70,73,68,42,31,28,36,36,37,51,69,69,54,51,49,48,37,31,61,72,64,63,39,41,40,37,64,32,52,69,50,47,80,75,34,64,69,65,34,46,35,70,63,47,38,60,70,39,65,84,52,31,36,33,40,35,38,38,21,66,78,74,36,56,50,70,70,55,48,54,51,14,50,53,32,42,52,50,47,53,56,71,74,100,140,89,84,83,85,83,84,73,85,74,90,77,88,86,79,85,75,85,85,82,81,82,81,82,77,82,78,80,75,80,75,75,82,77,75,72,77,71,68,75,74,70,68,76,68,76,70,73,72,70,72,71,69,71,64,70,79,85,69,80,61,88,82,61,48,64,46,66,54,67,80,37,65,66,49,47,51,46,36,42,29,46,73,28,67,68,56,14,62,71,64,42,35,38,53,45,65,28,54,55,28,51,48,12,36,49,50,47,36,58,72,66,65,45,72,77,66,53,54,70,33,36,39,28,37,68,86,52,77,77,54,75,83,51,71,85,59,77,61,47,64,28,31,22,30,72,67,27,47,41,59,63,61,73,51,93,73,50,88,85,51,52,32,35,30,39,28,46,59,54,86,48,53,42,51,45,87,79,48,81,78,68,58,58,80,66,62,36,97,47,75,47,36,32,41,30,38,37,32,35,57,52,36,45,49,44,11,35,50,44,26,48,35,48,47,70,26,41,40,26,37,38,36,28,70,64,40,48,62,67,74,32,53,57,6,31,45,39,14,35,23,22,67,72,68,44,31,29,36,35,37,50,69,69,54,51,48,49,36,30,61,73,66,63,39,40,40,39,64,31,51,70,49,49,82,75,34,68,65,62,36,43,35,70,61,48,38,58,71,39,63,84,51,30,36,33,40,35,39,38,22,66,76,76,36,56,48,69,70,55,48,54,51,16,50,54,32,42,51,50,48,52,56,71,72,102

Nearest PDB structures (foldseek):
  7qiu-assembly1_B  TM=8.325E-01  e=1.142E-17  Bacillus subtilis
  5l0z-assembly1_B  TM=8.014E-01  e=2.077E-14  Sinorhizobium meliloti 1021
  5kzk-assembly1_B  TM=7.218E-01  e=3.386E-15  Sinorhizobium meliloti 1021
  1x7o-assembly1_B  TM=7.341E-01  e=7.173E-15  Streptomyces viridochromogenes
  1x7p-assembly1_A  TM=7.077E-01  e=3.605E-15  Streptomyces viridochromogenes